Protein AF-0000000078950893 (afdb_homodimer)

Nearest PDB structures (foldseek):
  6ksy-assembly2_C-2  TM=9.993E-01  e=6.657E-57  Zymomonas mobilis subsp. mobilis ZM4 = ATCC 31821
  5zeh-assembly1_B  TM=8.181E-01  e=7.544E-18  Entamoeba histolytica
  5zeh-assembly1_A  TM=8.231E-01  e=1.459E-17  Entamoeba histolytica
  2ef4-assembly1_A  TM=8.031E-01  e=8.694E-14  Thermus thermophilus
  2eiv-assembly6_M  TM=7.913E-01  e=2.586E-11  Thermus thermophilus HB8

Organism: Zymomonas mobilis subsp. mobilis (strain ATCC 31821 / ZM4 / CP4) (NCBI:txid264203)

Secondary structure (DSSP, 8-state):
------EEEEEE---TTTT-THHHHHHHHHHHHSPPPSSEEEE---PPP-SPPPPEETTEETHHHHHHHHHHHHHHHHHH--SEEEEEESSGGGGHHHHHHHHHHHGGGEEEEEESSS-----TTT-S-GGGSHHHHHTT-S-HHHHTT-SSPPPGGGEEEES--S--HHHHHHHHHHT-EEE-HHHHHTT-HHHHHHHHHTT--EEEEEEEGGGB-TTT--SSGGG-TT--TTTTTTPPPP-B-HHHHHHHHHHHHHHSEEEEEEEE----HHHHHHHHHHHHSTTT--/------EEEEEE---TTTT-THHHHHHHHHHHHSPPPSSEEEE---PPP-SPPPPEETTEETHHHHHHHHHHHHHHHHHH--SEEEEEESSGGGGHHHHHHHHHHHGGGEEEEEESSS-----TTT-S-GGGSHHHHHTT-S-HHHHTT-SSPPPGGGEEEES--S--HHHHHHHHHHT-EEE-HHHHHTT-HHHHHHHHHTT--EEEEEEEGGGB-TTT--SSGGG-TT--TTTTTTPPPP-B-HHHHHHHHHHHHHHSEEEEEEEE----HHHHHHHHHHHHSTTT--

Solvent-accessible surface area (backbone atoms only — not comparable to full-atom values): 29390 Å² total; per-residue (Å²): 127,90,76,76,81,39,39,32,36,36,38,31,36,39,20,49,33,59,68,38,61,56,12,31,58,19,8,52,49,47,56,70,49,41,60,77,76,90,46,52,73,49,67,46,81,53,86,73,79,79,82,69,82,70,56,70,46,94,48,21,37,29,38,71,62,51,53,50,39,44,52,50,42,41,52,58,46,61,74,64,63,49,67,24,41,38,34,31,15,1,24,52,39,59,49,45,47,61,50,28,52,47,24,60,72,47,40,84,32,38,24,39,41,37,35,17,24,61,79,24,58,45,32,50,87,80,42,40,44,48,25,37,19,31,54,20,22,44,49,57,41,59,58,65,83,62,18,67,69,32,82,42,49,49,55,46,78,38,35,37,38,31,36,35,52,76,65,55,70,69,54,45,49,49,36,58,76,55,58,42,45,67,29,36,42,69,45,44,70,74,65,30,58,62,57,54,49,48,38,60,76,57,55,29,52,32,28,33,36,38,36,37,50,47,19,30,21,40,86,71,40,44,37,16,78,88,31,43,68,87,65,55,94,62,74,71,78,74,57,60,70,19,73,34,48,69,70,49,53,42,50,50,52,40,57,51,42,71,74,18,45,63,35,32,37,33,46,17,36,32,28,45,56,55,60,52,53,47,32,54,48,42,44,62,32,73,93,52,22,124,128,88,76,75,83,40,39,32,36,38,39,30,34,41,20,49,33,60,68,40,60,55,14,32,60,19,8,51,49,47,55,69,47,42,60,76,76,89,46,52,74,49,67,45,81,52,87,74,79,79,85,69,81,71,55,69,46,94,46,20,38,28,38,68,62,50,53,51,40,44,52,51,42,43,52,58,45,62,73,64,64,49,68,25,40,40,34,31,15,1,24,52,40,61,49,44,47,60,50,27,52,48,25,59,73,47,40,82,32,40,22,39,42,37,35,18,25,61,78,24,58,43,33,50,88,80,40,40,43,49,24,38,20,31,54,21,23,44,49,56,40,60,57,63,83,63,18,67,68,32,82,41,48,50,56,45,76,39,35,37,36,31,36,35,52,76,63,54,72,70,55,46,49,50,37,58,75,55,58,42,46,66,30,36,42,68,45,44,70,72,66,31,55,61,58,54,50,47,39,59,76,58,56,28,52,31,27,32,36,38,36,37,50,46,19,31,21,40,85,72,40,46,37,16,77,88,32,43,67,88,64,55,96,60,75,71,78,74,56,60,71,17,74,35,48,70,69,48,53,42,50,52,53,41,56,51,40,72,75,19,46,64,35,32,35,32,45,16,38,33,28,44,56,55,61,52,52,48,31,54,48,43,44,62,31,74,92,52,22,123

pLDDT: mean 96.69, std 6.87, range [34.84, 98.94]

Foldseek 3Di:
DPPPFAEEEEQAQDDQLVQHQLLNVLLVVLVVPDPDDPHHYDYQDADHDDPDFFDFDPLAGNVVSLLVSLVSLLVVCVVRVGQFYEYSYRAQLSVQNVVLSNCVVCPLLEAEEEEDQAPLCDESVVHHRNSSNRLVLLQLHYDCSSVVSRPRRHQLLRYEYELYDDYDPVRVVVCVVSVRHYHHQVNLVVPVVSLVCSCVVSVRAEYAYEHEPQLAACVAPVQADVNAPPDDPCNPPPRDGHDHHPVSVVSSVVVNCVVHPYRHYYYYGGRRNVVVVVVVVQLPDPPRHD/DPPPFAEEEEQAQDDFLVQHQLLNVLLVVLVVPDPDDPHHYDYQDADHDDPDFFDFDPLAGNVVSLLVSLVSLLVVCVVRVGQFYEYSYRAQLSVQNVVLSNCVVCPLLEAEEEEDQAPLCDESV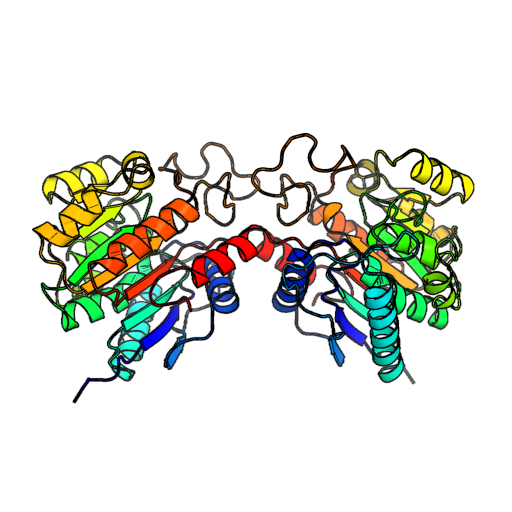VHRRNSSNRLVLLQLHYDCSSNVSRPRRYQLLRYEYELYDDYDPVRVVVCVVSVRHYHHQVRLVVPVVSLVCSCVVSVRAEYAYEHEPQLAACVAPVQADVNAPPDDPCNPPPRDGHDHHPVSVVSSVVVNCVVHPYRHYYYYGGRRNVVVVVVVVQLPDPPRHD

Structure (mmCIF, N/CA/C/O backbone):
data_AF-0000000078950893-model_v1
#
loop_
_entity.id
_entity.type
_entity.pdbx_description
1 polymer Arginase/agmatinase/formiminoglutamase
#
loop_
_atom_site.group_PDB
_atom_site.id
_atom_site.type_symbol
_atom_site.label_atom_id
_atom_site.label_alt_id
_atom_site.label_comp_id
_atom_site.label_asym_id
_atom_site.label_entity_id
_atom_site.label_seq_id
_atom_site.pdbx_PDB_ins_code
_atom_site.Cartn_x
_atom_site.Cartn_y
_atom_site.Cartn_z
_atom_site.occupancy
_atom_site.B_iso_or_equiv
_atom_site.auth_seq_id
_atom_site.auth_comp_id
_atom_site.auth_asym_id
_atom_site.auth_atom_id
_atom_site.pdbx_PDB_model_num
ATOM 1 N N . MET A 1 1 ? -11.039 -41.375 10.648 1 35.12 1 MET A N 1
ATOM 2 C CA . MET A 1 1 ? -10.562 -40.25 11.43 1 35.12 1 MET A CA 1
ATOM 3 C C . MET A 1 1 ? -10.438 -39 10.555 1 35.12 1 MET A C 1
ATOM 5 O O . MET A 1 1 ? -9.734 -39.031 9.539 1 35.12 1 MET A O 1
ATOM 9 N N . SER A 1 2 ? -11.312 -38.062 10.422 1 41 2 SER A N 1
ATOM 10 C CA . SER A 1 2 ? -11.492 -36.969 9.492 1 41 2 SER A CA 1
ATOM 11 C C . SER A 1 2 ? -10.258 -36.062 9.445 1 41 2 SER A C 1
ATOM 13 O O . SER A 1 2 ? -9.875 -35.469 10.453 1 41 2 SER A O 1
ATOM 15 N N . SER A 1 3 ? -9.117 -36.438 8.828 1 51.88 3 SER A N 1
ATOM 16 C CA . SER A 1 3 ? -7.766 -35.906 8.945 1 51.88 3 SER A CA 1
ATOM 17 C C . SER A 1 3 ? -7.758 -34.375 8.836 1 51.88 3 SER A C 1
ATOM 19 O O . SER A 1 3 ? -8.281 -33.812 7.875 1 51.88 3 SER A O 1
ATOM 21 N N . ILE A 1 4 ? -7.602 -33.656 9.898 1 68.5 4 ILE A N 1
ATOM 22 C CA . ILE A 1 4 ? -7.602 -32.219 10.117 1 68.5 4 ILE A CA 1
ATOM 23 C C . ILE A 1 4 ? -6.617 -31.531 9.156 1 68.5 4 ILE A C 1
ATOM 25 O O . ILE A 1 4 ? -5.453 -31.938 9.07 1 68.5 4 ILE A O 1
ATOM 29 N N . ASN A 1 5 ? -7.105 -30.828 8.055 1 85.44 5 ASN A N 1
ATOM 30 C CA . ASN A 1 5 ? -6.254 -30.047 7.164 1 85.44 5 ASN A CA 1
ATOM 31 C C . ASN A 1 5 ? -5.172 -29.297 7.941 1 85.44 5 ASN A C 1
ATOM 33 O O . ASN A 1 5 ? -5.457 -28.672 8.961 1 85.44 5 ASN A O 1
ATOM 37 N N . LYS A 1 6 ? -3.908 -29.516 7.625 1 95 6 LYS A N 1
ATOM 38 C CA . LYS A 1 6 ? -2.752 -28.828 8.188 1 95 6 LYS A CA 1
ATOM 39 C C . LYS A 1 6 ? -2.252 -27.734 7.25 1 95 6 LYS A C 1
ATOM 41 O O . LYS A 1 6 ? -1.293 -27.938 6.504 1 95 6 LYS A O 1
ATOM 46 N N . PRO A 1 7 ? -2.885 -26.547 7.363 1 97.69 7 PRO A N 1
ATOM 47 C CA . PRO A 1 7 ? -2.469 -25.438 6.488 1 97.69 7 PRO A CA 1
ATOM 48 C C . PRO A 1 7 ? -1.15 -24.812 6.926 1 97.69 7 PRO A C 1
ATOM 50 O O . PRO A 1 7 ? -0.87 -24.719 8.125 1 97.69 7 PRO A O 1
ATOM 53 N N . LEU A 1 8 ? -0.301 -24.453 6 1 98.69 8 LEU A N 1
ATOM 54 C CA . LEU A 1 8 ? 0.912 -23.688 6.238 1 98.69 8 LEU A CA 1
ATOM 55 C C . LEU A 1 8 ? 0.899 -22.391 5.426 1 98.69 8 LEU A C 1
ATOM 57 O O . LEU A 1 8 ? 0.646 -22.406 4.223 1 98.69 8 LEU A O 1
ATOM 61 N N . ARG A 1 9 ? 1.018 -21.328 6.07 1 98.81 9 ARG A N 1
ATOM 62 C CA . ARG A 1 9 ? 1.273 -20.062 5.398 1 98.81 9 ARG A CA 1
ATOM 63 C C . ARG A 1 9 ? 2.771 -19.797 5.297 1 98.81 9 ARG A C 1
ATOM 65 O O . ARG A 1 9 ? 3.475 -19.781 6.309 1 98.81 9 ARG A O 1
ATOM 72 N N . LEU A 1 10 ? 3.207 -19.594 4.129 1 98.88 10 LEU A N 1
ATOM 73 C CA . LEU A 1 10 ? 4.617 -19.344 3.848 1 98.88 10 LEU A CA 1
ATOM 74 C C . LEU A 1 10 ? 4.82 -17.906 3.348 1 98.88 10 LEU A C 1
ATOM 76 O O . LEU A 1 10 ? 4.371 -17.562 2.254 1 98.88 10 LEU A O 1
ATOM 80 N N . ILE A 1 11 ? 5.395 -17.062 4.176 1 98.88 11 ILE A N 1
ATOM 81 C CA . ILE A 1 11 ? 5.82 -15.734 3.744 1 98.88 11 ILE A CA 1
ATOM 82 C C . ILE A 1 11 ? 7.168 -15.828 3.037 1 98.88 11 ILE A C 1
ATOM 84 O O . ILE A 1 11 ? 8.164 -16.25 3.633 1 98.88 11 ILE A O 1
ATOM 88 N N . PHE A 1 12 ? 7.215 -15.469 1.765 1 98.94 12 PHE A N 1
ATOM 89 C CA . PHE A 1 12 ? 8.383 -15.727 0.925 1 98.94 12 PHE A CA 1
ATOM 90 C C . PHE A 1 12 ? 8.773 -14.477 0.15 1 98.94 12 PHE A C 1
ATOM 92 O O . PHE A 1 12 ? 8.539 -14.383 -1.056 1 98.94 12 PHE A O 1
ATOM 99 N N . PRO A 1 13 ? 9.492 -13.5 0.828 1 98.88 13 PRO A N 1
ATOM 100 C CA . PRO A 1 13 ? 9.75 -12.188 0.224 1 98.88 13 PRO A CA 1
ATOM 101 C C . PRO A 1 13 ? 10.891 -12.227 -0.792 1 98.88 13 PRO A C 1
ATOM 103 O O . PRO A 1 13 ? 11.75 -11.344 -0.784 1 98.88 13 PRO A O 1
ATOM 106 N N . GLN A 1 14 ? 10.859 -13.25 -1.626 1 98.94 14 GLN A N 1
ATOM 107 C CA . GLN A 1 14 ? 11.859 -13.422 -2.678 1 98.94 14 GLN A CA 1
ATOM 108 C C . GLN A 1 14 ? 11.734 -12.32 -3.73 1 98.94 14 GLN A C 1
ATOM 110 O O . GLN A 1 14 ? 10.641 -12.055 -4.234 1 98.94 14 GLN A O 1
ATOM 115 N N . TRP A 1 15 ? 12.859 -11.602 -3.977 1 98.81 15 TRP A N 1
ATOM 116 C CA . TRP A 1 15 ? 12.859 -10.539 -4.98 1 98.81 15 TRP A CA 1
ATOM 117 C C . TRP A 1 15 ? 13.891 -10.82 -6.066 1 98.81 15 TRP A C 1
ATOM 119 O O . TRP A 1 15 ? 13.82 -10.258 -7.16 1 98.81 15 TRP A O 1
ATOM 129 N N . GLN A 1 16 ? 14.703 -11.781 -5.863 1 98.81 16 GLN A N 1
ATOM 130 C CA . GLN A 1 16 ? 15.867 -12.016 -6.715 1 98.81 16 GLN A CA 1
ATOM 131 C C . GLN A 1 16 ? 15.461 -12.695 -8.023 1 98.81 16 GLN A C 1
ATOM 133 O O . GLN A 1 16 ? 16.094 -12.477 -9.062 1 98.81 16 GLN A O 1
ATOM 138 N N . GLY A 1 17 ? 14.438 -13.547 -7.988 1 98.56 17 GLY A N 1
ATOM 139 C CA . GLY A 1 17 ? 14 -14.227 -9.195 1 98.56 17 GLY A CA 1
ATOM 140 C C . GLY A 1 17 ? 13.633 -13.273 -10.32 1 98.56 17 GLY A C 1
ATOM 141 O O . GLY A 1 17 ? 13.828 -13.586 -11.492 1 98.56 17 GLY A O 1
ATOM 142 N N . GLY A 1 18 ? 13 -12.156 -9.93 1 98 18 GLY A N 1
ATOM 143 C CA . GLY A 1 18 ? 12.641 -11.117 -10.891 1 98 18 GLY A CA 1
ATOM 144 C C . GLY A 1 18 ? 13.641 -9.977 -10.922 1 98 18 GLY A C 1
ATOM 145 O O . GLY A 1 18 ? 13.5 -9.055 -11.727 1 98 18 GLY A O 1
ATOM 146 N N . ASP A 1 19 ? 14.641 -10.055 -10.055 1 98.12 19 ASP A N 1
ATOM 147 C CA . ASP A 1 19 ? 15.633 -9 -9.883 1 98.12 19 ASP A CA 1
ATOM 148 C C . ASP A 1 19 ? 14.961 -7.637 -9.727 1 98.12 19 ASP A C 1
ATOM 150 O O . ASP A 1 19 ? 15.273 -6.699 -10.461 1 98.12 19 ASP A O 1
ATOM 154 N N . ASN A 1 20 ? 14.062 -7.543 -8.867 1 97.62 20 ASN A N 1
ATOM 155 C CA . ASN A 1 20 ? 13.273 -6.352 -8.586 1 97.62 20 ASN A CA 1
ATOM 156 C C . ASN A 1 20 ? 13.039 -6.168 -7.09 1 97.62 20 ASN A C 1
ATOM 158 O O . ASN A 1 20 ? 12.086 -6.723 -6.535 1 97.62 20 ASN A O 1
ATOM 162 N N . PRO A 1 21 ? 13.812 -5.363 -6.453 1 98 21 PRO A N 1
ATOM 163 C CA . PRO A 1 21 ? 13.867 -5.23 -4.992 1 98 21 PRO A CA 1
ATOM 164 C C . PRO A 1 21 ? 12.5 -4.926 -4.383 1 98 21 PRO A C 1
ATOM 166 O O . PRO A 1 21 ? 12.164 -5.445 -3.312 1 98 21 PRO A O 1
ATOM 169 N N . PRO A 1 22 ? 11.586 -4.172 -5.039 1 98 22 PRO A N 1
ATOM 170 C CA . PRO A 1 22 ? 10.297 -3.83 -4.441 1 98 22 PRO A CA 1
ATOM 171 C C . PRO A 1 22 ? 9.438 -5.059 -4.145 1 98 22 PRO A C 1
ATOM 173 O O . PRO A 1 22 ? 8.492 -4.984 -3.354 1 98 22 PRO A O 1
ATOM 176 N N . TYR A 1 23 ? 9.773 -6.211 -4.703 1 98.75 23 TYR A N 1
ATOM 177 C CA . TYR A 1 23 ? 9.055 -7.441 -4.383 1 98.75 23 TYR A CA 1
ATOM 178 C C . TYR A 1 23 ? 9.164 -7.766 -2.898 1 98.75 23 TYR A C 1
ATOM 180 O O . TYR A 1 23 ? 8.234 -8.328 -2.314 1 98.75 23 TYR A O 1
ATOM 188 N N . TYR A 1 24 ? 10.289 -7.395 -2.295 1 98.69 24 TYR A N 1
ATOM 189 C CA . TYR A 1 24 ? 10.516 -7.684 -0.884 1 98.69 24 TYR A CA 1
ATOM 190 C C . TYR A 1 24 ? 9.469 -7.02 -0.008 1 98.69 24 TYR A C 1
ATOM 192 O O . TYR A 1 24 ? 8.75 -7.691 0.735 1 98.69 24 TYR A O 1
ATOM 200 N N . LEU A 1 25 ? 9.32 -5.691 -0.185 1 98.62 25 LEU A N 1
ATOM 201 C CA . LEU A 1 25 ? 8.297 -4.961 0.556 1 98.62 25 LEU A CA 1
ATOM 202 C C . LEU A 1 25 ? 6.902 -5.43 0.161 1 98.62 25 LEU A C 1
ATOM 204 O O . LEU A 1 25 ? 5.996 -5.473 0.998 1 98.62 25 LEU A O 1
ATOM 208 N N . GLY A 1 26 ? 6.742 -5.723 -1.124 1 98.75 26 GLY A N 1
ATOM 209 C CA . GLY A 1 26 ? 5.457 -6.188 -1.614 1 98.75 26 GLY A CA 1
ATOM 210 C C . GLY A 1 26 ? 4.965 -7.438 -0.907 1 98.75 26 GLY A C 1
ATOM 211 O O . GLY A 1 26 ? 3.787 -7.535 -0.555 1 98.75 26 GLY A O 1
ATOM 212 N N . SER A 1 27 ? 5.871 -8.352 -0.715 1 98.75 27 SER A N 1
ATOM 213 C CA . SER A 1 27 ? 5.52 -9.586 -0.016 1 98.75 27 SER A CA 1
ATOM 214 C C . SER A 1 27 ? 5.176 -9.312 1.445 1 98.75 27 SER A C 1
ATOM 216 O O . SER A 1 27 ? 4.223 -9.883 1.979 1 98.75 27 SER A O 1
ATOM 218 N N . GLN A 1 28 ? 5.914 -8.453 2.088 1 98.56 28 GLN A N 1
ATOM 219 C CA . GLN A 1 28 ? 5.645 -8.102 3.479 1 98.56 28 GLN A CA 1
ATOM 220 C C . GLN A 1 28 ? 4.289 -7.41 3.619 1 98.56 28 GLN A C 1
ATOM 222 O O . GLN A 1 28 ? 3.547 -7.68 4.566 1 98.56 28 GLN A O 1
ATOM 227 N N . LEU A 1 29 ? 4.051 -6.551 2.695 1 98.75 29 LEU A N 1
ATOM 228 C CA . LEU A 1 29 ? 2.768 -5.855 2.713 1 98.75 29 LEU A CA 1
ATOM 229 C C . LEU A 1 29 ? 1.621 -6.828 2.467 1 98.75 29 LEU A C 1
ATOM 231 O O . LEU A 1 29 ? 0.561 -6.715 3.086 1 98.75 29 LEU A O 1
ATOM 235 N N . LEU A 1 30 ? 1.85 -7.762 1.563 1 98.56 30 LEU A N 1
ATOM 236 C CA . LEU A 1 30 ? 0.871 -8.82 1.336 1 98.56 30 LEU A CA 1
ATOM 237 C C . LEU A 1 30 ? 0.548 -9.547 2.635 1 98.56 30 LEU A C 1
ATOM 239 O O . LEU A 1 30 ? -0.622 -9.789 2.945 1 98.56 30 LEU A O 1
ATOM 243 N N . ALA A 1 31 ? 1.542 -9.898 3.357 1 98.56 31 ALA A N 1
ATOM 244 C CA . ALA A 1 31 ? 1.365 -10.594 4.629 1 98.56 31 ALA A CA 1
ATOM 245 C C . ALA A 1 31 ? 0.615 -9.727 5.633 1 98.56 31 ALA A C 1
ATOM 247 O O . ALA A 1 31 ? -0.256 -10.211 6.355 1 98.56 31 ALA A O 1
ATOM 248 N N . TRP A 1 32 ? 0.963 -8.438 5.625 1 98.38 32 TRP A N 1
ATOM 249 C CA . TRP A 1 32 ? 0.352 -7.504 6.562 1 98.38 32 TRP A CA 1
ATOM 250 C C . TRP A 1 32 ? -1.13 -7.312 6.254 1 98.38 32 TRP A C 1
ATOM 252 O O . TRP A 1 32 ? -1.943 -7.145 7.164 1 98.38 32 TRP A O 1
ATOM 262 N N . LEU A 1 33 ? -1.507 -7.367 4.996 1 98.5 33 LEU A N 1
ATOM 263 C CA . LEU A 1 33 ? -2.873 -7.125 4.551 1 98.5 33 LEU A CA 1
ATOM 264 C C . LEU A 1 33 ? -3.723 -8.383 4.684 1 98.5 33 LEU A C 1
ATOM 266 O O . LEU A 1 33 ? -4.953 -8.32 4.629 1 98.5 33 LEU A O 1
ATOM 270 N N . SER A 1 34 ? -3.105 -9.555 4.805 1 98.31 34 SER A N 1
ATOM 271 C CA . SER A 1 34 ? -3.801 -10.836 4.73 1 98.31 34 SER A CA 1
ATOM 272 C C . SER A 1 34 ? -4.602 -11.102 6 1 98.31 34 SER A C 1
ATOM 274 O O . SER A 1 34 ? -4.211 -10.68 7.09 1 98.31 34 SER A O 1
ATOM 276 N N . PRO A 1 35 ? -5.738 -11.836 5.871 1 97.75 35 PRO A N 1
ATOM 277 C CA . PRO A 1 35 ? -6.438 -12.32 7.062 1 97.75 35 PRO A CA 1
ATOM 278 C C . PRO A 1 35 ? -5.551 -13.188 7.957 1 97.75 35 PRO A C 1
ATOM 280 O O . PRO A 1 35 ? -4.465 -13.602 7.539 1 97.75 35 PRO A O 1
ATOM 283 N N . ASP A 1 36 ? -6.02 -13.445 9.141 1 97.12 36 ASP A N 1
ATOM 284 C CA . ASP A 1 36 ? -5.285 -14.281 10.078 1 97.12 36 ASP A CA 1
ATOM 285 C C . ASP A 1 36 ? -5 -15.656 9.469 1 97.12 36 ASP A C 1
ATOM 287 O O . ASP A 1 36 ? -5.844 -16.219 8.773 1 97.12 36 ASP A O 1
ATOM 291 N N . PRO A 1 37 ? -3.834 -16.141 9.711 1 96.81 37 PRO A N 1
ATOM 292 C CA . PRO A 1 37 ? -3.508 -17.453 9.172 1 96.81 37 PRO A CA 1
ATOM 293 C C . PRO A 1 37 ? -4.367 -18.562 9.773 1 96.81 37 PRO A C 1
ATOM 295 O O . PRO A 1 37 ? -4.777 -18.469 10.938 1 96.81 37 PRO A O 1
ATOM 298 N N . LYS A 1 38 ? -4.578 -19.594 9.07 1 95.38 38 LYS A N 1
ATOM 299 C CA . LYS A 1 38 ? -5.414 -20.719 9.492 1 95.38 38 LYS A CA 1
ATOM 300 C C . LYS A 1 38 ? -4.57 -21.844 10.078 1 95.38 38 LYS A C 1
ATOM 302 O O . LYS A 1 38 ? -5.109 -22.859 10.531 1 95.38 38 LYS A O 1
ATOM 307 N N . GLY A 1 39 ? -3.32 -21.719 10.094 1 96.81 39 GLY A N 1
ATOM 308 C CA . GLY A 1 39 ? -2.371 -22.703 10.586 1 96.81 39 GLY A CA 1
ATOM 309 C C . GLY A 1 39 ? -0.994 -22.125 10.852 1 96.81 39 GLY A C 1
ATOM 310 O O . GLY A 1 39 ? -0.869 -20.953 11.242 1 96.81 39 GLY A O 1
ATOM 311 N N . ALA A 1 40 ? -0.003 -22.953 10.719 1 98.25 40 ALA A N 1
ATOM 312 C CA . ALA A 1 40 ? 1.375 -22.531 10.969 1 98.25 40 ALA A CA 1
ATOM 313 C C . ALA A 1 40 ? 1.817 -21.469 9.984 1 98.25 40 ALA A C 1
ATOM 315 O O . ALA A 1 40 ? 1.321 -21.406 8.859 1 98.25 40 ALA A O 1
ATOM 316 N N . VAL A 1 41 ? 2.66 -20.641 10.445 1 98.75 41 VAL A N 1
ATOM 317 C CA . VAL A 1 41 ? 3.238 -19.594 9.609 1 98.75 41 VAL A CA 1
ATOM 318 C C . VAL A 1 41 ? 4.762 -19.688 9.641 1 98.75 41 VAL A C 1
ATOM 320 O O . VAL A 1 41 ? 5.359 -19.875 10.703 1 98.75 41 VAL A O 1
ATOM 323 N N . GLU A 1 42 ? 5.363 -19.719 8.516 1 98.81 42 GLU A N 1
ATOM 324 C CA . GLU A 1 42 ? 6.816 -19.656 8.375 1 98.81 42 GLU A CA 1
ATOM 325 C C . GLU A 1 42 ? 7.23 -18.547 7.43 1 98.81 42 GLU A C 1
ATOM 327 O O . GLU A 1 42 ? 6.504 -18.219 6.492 1 98.81 42 GLU A O 1
ATOM 332 N N . GLU A 1 43 ? 8.32 -17.953 7.629 1 98.81 43 GLU A N 1
ATOM 333 C CA . GLU A 1 43 ? 8.93 -17 6.711 1 98.81 43 GLU A CA 1
ATOM 334 C C . GLU A 1 43 ? 10.258 -17.516 6.164 1 98.81 43 GLU A C 1
ATOM 336 O O . GLU A 1 43 ? 11.156 -17.859 6.934 1 98.81 43 GLU A O 1
ATOM 341 N N . VAL A 1 44 ? 10.359 -17.641 4.863 1 98.88 44 VAL A N 1
ATOM 342 C CA . VAL A 1 44 ? 11.609 -18.062 4.234 1 98.88 44 VAL A CA 1
ATOM 343 C C . VAL A 1 44 ? 12.656 -16.969 4.391 1 98.88 44 VAL A C 1
ATOM 345 O O . VAL A 1 44 ? 12.398 -15.797 4.098 1 98.88 44 VAL A O 1
ATOM 348 N N . PRO A 1 45 ? 13.82 -17.328 4.91 1 98.5 45 PRO A N 1
ATOM 349 C CA . PRO A 1 45 ? 14.875 -16.312 4.996 1 98.5 45 PRO A CA 1
ATOM 350 C C . PRO A 1 45 ? 15.32 -15.812 3.627 1 98.5 45 PRO A C 1
ATOM 352 O O . PRO A 1 45 ? 15.805 -16.594 2.805 1 98.5 45 PRO A O 1
ATOM 355 N N . VAL A 1 46 ? 15.102 -14.625 3.301 1 98.75 46 VAL A N 1
ATOM 356 C CA . VAL A 1 46 ? 15.492 -13.977 2.055 1 98.75 46 VAL A CA 1
ATOM 357 C C . VAL A 1 46 ? 16.344 -12.742 2.361 1 98.75 46 VAL A C 1
ATOM 359 O O . VAL A 1 46 ? 15.93 -11.875 3.133 1 98.75 46 VAL A O 1
ATOM 362 N N . PRO A 1 47 ? 17.578 -12.648 1.838 1 97.75 47 PRO A N 1
ATOM 363 C CA . PRO A 1 47 ? 18.344 -11.422 2.037 1 97.75 47 PRO A CA 1
ATOM 364 C C . PRO A 1 47 ? 17.625 -10.172 1.542 1 97.75 47 PRO A C 1
ATOM 366 O O . PRO A 1 47 ? 17.062 -10.18 0.442 1 97.75 47 PRO A O 1
ATOM 369 N N . LYS A 1 48 ? 17.641 -9.133 2.344 1 97.31 48 LYS A N 1
ATOM 370 C CA . LYS A 1 48 ? 17.031 -7.859 1.96 1 97.31 48 LYS A CA 1
ATOM 371 C C . LYS A 1 48 ? 17.781 -7.215 0.798 1 97.31 48 LYS A C 1
ATOM 373 O O . LYS A 1 48 ? 18.984 -7.449 0.622 1 97.31 48 LYS A O 1
ATOM 378 N N . PRO A 1 49 ? 17.094 -6.406 0.008 1 97.19 49 PRO A N 1
ATOM 379 C CA . PRO A 1 49 ? 17.812 -5.648 -1.022 1 97.19 49 PRO A CA 1
ATOM 380 C C . PRO A 1 49 ? 18.844 -4.695 -0.44 1 97.19 49 PRO A C 1
ATOM 382 O O . PRO A 1 49 ? 18.594 -4.035 0.571 1 97.19 49 PRO A O 1
ATOM 385 N N . THR A 1 50 ? 20.016 -4.617 -0.979 1 95.31 50 THR A N 1
ATOM 386 C CA . THR A 1 50 ? 21.094 -3.764 -0.496 1 95.31 50 THR A CA 1
ATOM 387 C C . THR A 1 50 ? 21.453 -2.707 -1.536 1 95.31 50 THR A C 1
ATOM 389 O O . THR A 1 50 ? 22.25 -1.812 -1.268 1 95.31 50 THR A O 1
ATOM 392 N N . GLY A 1 51 ? 20.922 -2.752 -2.652 1 93.56 51 GLY A N 1
ATOM 393 C CA . GLY A 1 51 ? 21.297 -1.86 -3.738 1 93.56 51 GLY A CA 1
ATOM 394 C C . GLY A 1 51 ? 22.391 -2.428 -4.621 1 93.56 51 GLY A C 1
ATOM 395 O O . GLY A 1 51 ? 22.625 -1.941 -5.73 1 93.56 51 GLY A O 1
ATOM 396 N N . GLU A 1 52 ? 23.016 -3.457 -4.227 1 95.94 52 GLU A N 1
ATOM 397 C CA . GLU A 1 52 ? 24.047 -4.105 -5.02 1 95.94 52 GLU A CA 1
ATOM 398 C C . GLU A 1 52 ? 23.453 -5.027 -6.078 1 95.94 52 GLU A C 1
ATOM 400 O O . GLU A 1 52 ? 22.469 -5.727 -5.812 1 95.94 52 GLU A O 1
ATOM 405 N N . PRO A 1 53 ? 24.062 -5 -7.23 1 97.06 53 PRO A N 1
ATOM 406 C CA . PRO A 1 53 ? 23.531 -5.863 -8.289 1 97.06 53 PRO A CA 1
ATOM 407 C C . PRO A 1 53 ? 23.75 -7.348 -7.996 1 97.06 53 PRO A C 1
ATOM 409 O O . PRO A 1 53 ? 24.75 -7.723 -7.379 1 97.06 53 PRO A O 1
ATOM 412 N N . LEU A 1 54 ? 22.828 -8.156 -8.469 1 98 54 LEU A N 1
ATOM 413 C CA . LEU A 1 54 ? 22.953 -9.602 -8.375 1 98 54 LEU A CA 1
ATOM 414 C C . LEU A 1 54 ? 23.891 -10.141 -9.461 1 98 54 LEU A C 1
ATOM 416 O O . LEU A 1 54 ? 23.953 -9.578 -10.555 1 98 54 LEU A O 1
ATOM 420 N N . GLN A 1 55 ? 24.516 -11.195 -9.156 1 97.56 55 GLN A N 1
ATOM 421 C CA . GLN A 1 55 ? 25.391 -11.836 -10.125 1 97.56 55 GLN A CA 1
ATOM 422 C C . GLN A 1 55 ? 24.609 -12.781 -11.031 1 97.56 55 GLN A C 1
ATOM 424 O O . GLN A 1 55 ? 23.719 -13.484 -10.578 1 97.56 55 GLN A O 1
ATOM 429 N N . GLU A 1 56 ? 24.938 -12.742 -12.281 1 98 56 GLU A N 1
ATOM 430 C CA . GLU A 1 56 ? 24.406 -13.734 -13.211 1 98 56 GLU A CA 1
ATOM 431 C C . GLU A 1 56 ? 25.281 -14.977 -13.266 1 98 56 GLU A C 1
ATOM 433 O O . GLU A 1 56 ? 26.5 -14.875 -13.438 1 98 56 GLU A O 1
ATOM 438 N N . GLU A 1 57 ? 24.734 -16.109 -12.992 1 97.94 57 GLU A N 1
ATOM 439 C CA . GLU A 1 57 ? 25.406 -17.391 -13.047 1 97.94 57 GLU A CA 1
ATOM 440 C C . GLU A 1 57 ? 24.672 -18.375 -13.953 1 97.94 57 GLU A C 1
ATOM 442 O O . GLU A 1 57 ? 23.5 -18.688 -13.711 1 97.94 57 GLU A O 1
ATOM 447 N N . ASN A 1 58 ? 25.359 -18.922 -14.992 1 97.06 58 ASN A N 1
ATOM 448 C CA . ASN A 1 58 ? 24.781 -19.875 -15.914 1 97.06 58 ASN A CA 1
ATOM 449 C C . ASN A 1 58 ? 23.484 -19.375 -16.516 1 97.06 58 ASN A C 1
ATOM 451 O O . ASN A 1 58 ? 22.484 -20.094 -16.578 1 97.06 58 ASN A O 1
ATOM 455 N N . GLY A 1 59 ? 23.484 -18.094 -16.797 1 98 59 GLY A N 1
ATOM 456 C CA . GLY A 1 59 ? 22.375 -17.5 -17.516 1 98 59 GLY A CA 1
ATOM 457 C C . GLY A 1 59 ? 21.234 -17.078 -16.609 1 98 59 GLY A C 1
ATOM 458 O O . GLY A 1 59 ? 20.203 -16.609 -17.094 1 98 59 GLY A O 1
ATOM 459 N N . ILE A 1 60 ? 21.359 -17.203 -15.312 1 98.69 60 ILE A N 1
ATOM 460 C CA . ILE A 1 60 ? 20.297 -16.844 -14.375 1 98.69 60 ILE A CA 1
ATOM 461 C C . ILE A 1 60 ? 20.828 -15.82 -13.375 1 98.69 60 ILE A C 1
ATOM 463 O O . ILE A 1 60 ? 21.844 -16.062 -12.703 1 98.69 60 ILE A O 1
ATOM 467 N N . VAL A 1 61 ? 20.156 -14.703 -13.242 1 98.62 61 VAL A N 1
ATOM 468 C CA . VAL A 1 61 ? 20.484 -13.656 -12.273 1 98.62 61 VAL A CA 1
ATOM 469 C C . VAL A 1 61 ? 20.141 -14.133 -10.867 1 98.62 61 VAL A C 1
ATOM 471 O O . VAL A 1 61 ? 19.031 -14.586 -10.617 1 98.62 61 VAL A O 1
ATOM 474 N N . GLY A 1 62 ? 21.141 -14.086 -9.922 1 98.12 62 GLY A N 1
ATOM 475 C CA . GLY A 1 62 ? 20.922 -14.469 -8.539 1 98.12 62 GLY A CA 1
ATOM 476 C C . GLY A 1 62 ? 20.781 -15.961 -8.344 1 98.12 62 GLY A C 1
ATOM 477 O O . GLY A 1 62 ? 20.125 -16.422 -7.406 1 98.12 62 GLY A O 1
ATOM 478 N N . ARG A 1 63 ? 21.344 -16.766 -9.203 1 98.19 63 ARG A N 1
ATOM 479 C CA . ARG A 1 63 ? 21.125 -18.203 -9.273 1 98.19 63 ARG A CA 1
ATOM 480 C C . ARG A 1 63 ? 21.406 -18.859 -7.93 1 98.19 63 ARG A C 1
ATOM 482 O O . ARG A 1 63 ? 20.562 -19.578 -7.391 1 98.19 63 ARG A O 1
ATOM 489 N N . SER A 1 64 ? 22.562 -18.656 -7.391 1 98.12 64 SER A N 1
ATOM 490 C CA . SER A 1 64 ? 22.953 -19.328 -6.16 1 98.12 64 SER A CA 1
ATOM 491 C C . SER A 1 64 ? 22.047 -18.938 -4.996 1 98.12 64 SER A C 1
ATOM 493 O O . SER A 1 64 ? 21.688 -19.781 -4.168 1 98.12 64 SER A O 1
ATOM 495 N N . ILE A 1 65 ? 21.688 -17.656 -4.902 1 98.44 65 ILE A N 1
ATOM 496 C CA . ILE A 1 65 ? 20.812 -17.156 -3.855 1 98.44 65 ILE A CA 1
ATOM 497 C C . ILE A 1 65 ? 19.438 -17.797 -3.986 1 98.44 65 ILE A C 1
ATOM 499 O O . ILE A 1 65 ? 18.828 -18.203 -2.988 1 98.44 65 ILE A O 1
ATOM 503 N N . LEU A 1 66 ? 18.953 -17.922 -5.219 1 98.75 66 LEU A N 1
ATOM 504 C CA . LEU A 1 66 ? 17.656 -18.516 -5.492 1 98.75 66 LEU A CA 1
ATOM 505 C C . LEU A 1 66 ? 17.641 -20 -5.117 1 98.75 66 LEU A C 1
ATOM 507 O O . LEU A 1 66 ? 16.656 -20.484 -4.559 1 98.75 66 LEU A O 1
ATOM 511 N N . ILE A 1 67 ? 18.719 -20.703 -5.445 1 98.44 67 ILE A N 1
ATOM 512 C CA . ILE A 1 67 ? 18.812 -22.125 -5.113 1 98.44 67 ILE A CA 1
ATOM 513 C C . ILE A 1 67 ? 18.797 -22.312 -3.596 1 98.44 67 ILE A C 1
ATOM 515 O O . ILE A 1 67 ? 18.125 -23.203 -3.074 1 98.44 67 ILE A O 1
ATOM 519 N N . ASP A 1 68 ? 19.469 -21.438 -2.871 1 98.5 68 ASP A N 1
ATOM 520 C CA . ASP A 1 68 ? 19.484 -21.469 -1.412 1 98.5 68 ASP A CA 1
ATOM 521 C C . ASP A 1 68 ? 18.078 -21.234 -0.851 1 98.5 68 ASP A C 1
ATOM 523 O O . ASP A 1 68 ? 17.641 -21.938 0.063 1 98.5 68 ASP A O 1
ATOM 527 N N . GLN A 1 69 ? 17.391 -20.297 -1.388 1 98.69 69 GLN A N 1
ATOM 528 C CA . GLN A 1 69 ? 16.047 -19.984 -0.93 1 98.69 69 GLN A CA 1
ATOM 529 C C . GLN A 1 69 ? 15.094 -21.141 -1.198 1 98.69 69 GLN A C 1
ATOM 531 O O . GLN A 1 69 ? 14.211 -21.422 -0.383 1 98.69 69 GLN A O 1
ATOM 536 N N . LEU A 1 70 ? 15.273 -21.734 -2.363 1 98.44 70 LEU A N 1
ATOM 537 C CA . LEU A 1 70 ? 14.469 -22.906 -2.713 1 98.44 70 LEU A CA 1
ATOM 538 C C . LEU A 1 70 ? 14.656 -24.016 -1.695 1 98.44 70 LEU A C 1
ATOM 540 O O . LEU A 1 70 ? 13.688 -24.641 -1.257 1 98.44 70 LEU A O 1
ATOM 544 N N . SER A 1 71 ? 15.891 -24.266 -1.349 1 98.31 71 SER A N 1
ATOM 545 C CA . SER A 1 71 ? 16.219 -25.297 -0.365 1 98.31 71 SER A CA 1
ATOM 546 C C . SER A 1 71 ? 15.641 -24.969 1.002 1 98.31 71 SER A C 1
ATOM 548 O O . SER A 1 71 ? 15.078 -25.828 1.67 1 98.31 71 SER A O 1
ATOM 550 N N . GLU A 1 72 ? 15.758 -23.719 1.445 1 98.75 72 GLU A N 1
ATOM 551 C CA . GLU A 1 72 ? 15.219 -23.266 2.725 1 98.75 72 GLU A CA 1
ATOM 552 C C . GLU A 1 72 ? 13.695 -23.406 2.756 1 98.75 72 GLU A C 1
ATOM 554 O O . GLU A 1 72 ? 13.133 -23.859 3.748 1 98.75 72 GLU A O 1
ATOM 559 N N . ALA A 1 73 ? 13.047 -23.016 1.701 1 98.81 73 ALA A N 1
ATOM 560 C CA . ALA A 1 73 ? 11.594 -23.141 1.607 1 98.81 73 ALA A CA 1
ATOM 561 C C . ALA A 1 73 ? 11.164 -24.609 1.731 1 98.81 73 ALA A C 1
ATOM 563 O O . ALA A 1 73 ? 10.219 -24.922 2.461 1 98.81 73 ALA A O 1
ATOM 564 N N . ARG A 1 74 ? 11.852 -25.5 1.011 1 98.62 74 ARG A N 1
ATOM 565 C CA . ARG A 1 74 ? 11.539 -26.938 1.053 1 98.62 74 ARG A CA 1
ATOM 566 C C . ARG A 1 74 ? 11.664 -27.484 2.471 1 98.62 74 ARG A C 1
ATOM 568 O O . ARG A 1 74 ? 10.812 -28.234 2.926 1 98.62 74 ARG A O 1
ATOM 575 N N . GLN A 1 75 ? 12.711 -27.078 3.121 1 98.75 75 GLN A N 1
ATOM 576 C CA . GLN A 1 75 ? 12.938 -27.547 4.488 1 98.75 75 GLN A CA 1
ATOM 577 C C . GLN A 1 75 ? 11.812 -27.094 5.414 1 98.75 75 GLN A C 1
ATOM 579 O O . GLN A 1 75 ? 11.328 -27.859 6.242 1 98.75 75 GLN A O 1
ATOM 584 N N . LEU A 1 76 ? 11.391 -25.828 5.324 1 98.81 76 LEU A N 1
ATOM 585 C CA . LEU A 1 76 ? 10.312 -25.297 6.145 1 98.81 76 LEU A CA 1
ATOM 586 C C . LEU A 1 76 ? 9.008 -26.047 5.879 1 98.81 76 LEU A C 1
ATOM 588 O O . LEU A 1 76 ? 8.25 -26.344 6.809 1 98.81 76 LEU A O 1
ATOM 592 N N . ILE A 1 77 ? 8.734 -26.344 4.629 1 98.81 77 ILE A N 1
ATOM 593 C CA . ILE A 1 77 ? 7.516 -27.047 4.242 1 98.81 77 ILE A CA 1
ATOM 594 C C . ILE A 1 77 ? 7.535 -28.469 4.816 1 98.81 77 ILE A C 1
ATOM 596 O O . ILE A 1 77 ? 6.559 -28.906 5.426 1 98.81 77 ILE A O 1
ATOM 600 N N . GLU A 1 78 ? 8.656 -29.172 4.641 1 98.44 78 GLU A N 1
ATOM 601 C CA . GLU A 1 78 ? 8.781 -30.547 5.121 1 98.44 78 GLU A CA 1
ATOM 602 C C . GLU A 1 78 ? 8.617 -30.609 6.637 1 98.44 78 GLU A C 1
ATOM 604 O O . GLU A 1 78 ? 8.055 -31.578 7.156 1 98.44 78 GLU A O 1
ATOM 609 N N . LYS A 1 79 ? 9.125 -29.547 7.297 1 98.38 79 LYS A N 1
ATOM 610 C CA . LYS A 1 79 ? 9 -29.469 8.75 1 98.38 79 LYS A CA 1
ATOM 611 C C . LYS A 1 79 ? 7.543 -29.578 9.188 1 98.38 79 LYS A C 1
ATOM 613 O O . LYS A 1 79 ? 7.246 -30.188 10.219 1 98.38 79 LYS A O 1
ATOM 618 N N . HIS A 1 80 ? 6.594 -29.109 8.367 1 98.31 80 HIS A N 1
ATOM 619 C CA . HIS A 1 80 ? 5.199 -29.031 8.789 1 98.31 80 HIS A CA 1
ATOM 620 C C . HIS A 1 80 ? 4.344 -30.078 8.086 1 98.31 80 HIS A C 1
ATOM 622 O O . HIS A 1 80 ? 3.209 -30.328 8.492 1 98.31 80 HIS A O 1
ATOM 628 N N . THR A 1 81 ? 4.852 -30.688 6.973 1 98.12 81 THR A N 1
ATOM 629 C CA . THR A 1 81 ? 4.145 -31.688 6.168 1 98.12 81 THR A CA 1
ATOM 630 C C . THR A 1 81 ? 2.717 -31.234 5.883 1 98.12 81 THR A C 1
ATOM 632 O O . THR A 1 81 ? 1.764 -31.969 6.129 1 98.12 81 THR A O 1
ATOM 635 N N . PRO A 1 82 ? 2.574 -30.031 5.352 1 98.5 82 PRO A N 1
ATOM 636 C CA . PRO A 1 82 ? 1.239 -29.438 5.238 1 98.5 82 PRO A CA 1
ATOM 637 C C . PRO A 1 82 ? 0.373 -30.125 4.191 1 98.5 82 PRO A C 1
ATOM 639 O O . PRO A 1 82 ? 0.898 -30.719 3.24 1 98.5 82 PRO A O 1
ATOM 642 N N . ASP A 1 83 ? -0.957 -30.047 4.406 1 98.5 83 ASP A N 1
ATOM 643 C CA . ASP A 1 83 ? -1.939 -30.516 3.436 1 98.5 83 ASP A CA 1
ATOM 644 C C . ASP A 1 83 ? -2.307 -29.422 2.447 1 98.5 83 ASP A C 1
ATOM 646 O O . ASP A 1 83 ? -2.803 -29.688 1.354 1 98.5 83 ASP A O 1
ATOM 650 N N . SER A 1 84 ? -2.117 -28.156 2.846 1 98.56 84 SER A N 1
ATOM 651 C CA . SER A 1 84 ? -2.393 -26.984 2.018 1 98.56 84 SER A CA 1
ATOM 652 C C . SER A 1 84 ? -1.411 -25.859 2.312 1 98.56 84 SER A C 1
ATOM 654 O O . SER A 1 84 ? -0.813 -25.812 3.389 1 98.56 84 SER A O 1
ATOM 656 N N . LEU A 1 85 ? -1.196 -25.047 1.317 1 98.56 85 LEU A N 1
ATOM 657 C CA . LEU A 1 85 ? -0.205 -23.984 1.413 1 98.56 85 LEU A CA 1
ATOM 658 C C . LEU A 1 85 ? -0.771 -22.672 0.895 1 98.56 85 LEU A C 1
ATOM 660 O O . LEU A 1 85 ? -1.436 -22.641 -0.143 1 98.56 85 LEU A O 1
ATOM 664 N N . VAL A 1 86 ? -0.586 -21.625 1.649 1 98.81 86 VAL A N 1
ATOM 665 C CA . VAL A 1 86 ? -0.736 -20.266 1.166 1 98.81 86 VAL A CA 1
ATOM 666 C C . VAL A 1 86 ? 0.627 -19.578 1.129 1 98.81 86 VAL A C 1
ATOM 668 O O . VAL A 1 86 ? 1.323 -19.516 2.145 1 98.81 86 VAL A O 1
ATOM 671 N N . VAL A 1 87 ? 1.002 -19.125 -0.046 1 98.94 87 VAL A N 1
ATOM 672 C CA . VAL A 1 87 ? 2.295 -18.469 -0.219 1 98.94 87 VAL A CA 1
ATOM 673 C C . VAL A 1 87 ? 2.09 -16.984 -0.478 1 98.94 87 VAL A C 1
ATOM 675 O O . VAL A 1 87 ? 1.42 -16.594 -1.441 1 98.94 87 VAL A O 1
ATOM 678 N N . LEU A 1 88 ? 2.547 -16.188 0.386 1 98.88 88 LEU A N 1
ATOM 679 C CA . LEU A 1 88 ? 2.631 -14.75 0.194 1 98.88 88 LEU A CA 1
ATOM 680 C C . LEU A 1 88 ? 4.023 -14.344 -0.279 1 98.88 88 LEU A C 1
ATOM 682 O O . LEU A 1 88 ? 4.93 -14.156 0.536 1 98.88 88 LEU A O 1
ATOM 686 N N . GLY A 1 89 ? 4.121 -14.203 -1.601 1 98.69 89 GLY A N 1
ATOM 687 C CA . GLY A 1 89 ? 5.441 -14.18 -2.209 1 98.69 89 GLY A CA 1
ATOM 688 C C . GLY A 1 89 ? 5.801 -12.828 -2.797 1 98.69 89 GLY A C 1
ATOM 689 O O . GLY A 1 89 ? 4.965 -11.922 -2.84 1 98.69 89 GLY A O 1
ATOM 690 N N . GLY A 1 90 ? 7.125 -12.695 -3.166 1 98.62 90 GLY A N 1
ATOM 691 C CA . GLY A 1 90 ? 7.605 -11.578 -3.955 1 98.62 90 GLY A CA 1
ATOM 692 C C . GLY A 1 90 ? 7.445 -11.789 -5.449 1 98.62 90 GLY A C 1
ATOM 693 O O . GLY A 1 90 ? 6.457 -11.352 -6.043 1 98.62 90 GLY A O 1
ATOM 694 N N . ASP A 1 91 ? 8.352 -12.602 -6.02 1 98.69 91 ASP A N 1
ATOM 695 C CA . ASP A 1 91 ? 8.227 -12.883 -7.449 1 98.69 91 ASP A CA 1
ATOM 696 C C . ASP A 1 91 ? 7.621 -14.266 -7.684 1 98.69 91 ASP A C 1
ATOM 698 O O . ASP A 1 91 ? 7.332 -14.992 -6.734 1 98.69 91 ASP A O 1
ATOM 702 N N . CYS A 1 92 ? 7.395 -14.711 -8.883 1 98.88 92 CYS A N 1
ATOM 703 C CA . CYS A 1 92 ? 6.625 -15.898 -9.219 1 98.88 92 CYS A CA 1
ATOM 704 C C . CYS A 1 92 ? 7.406 -17.172 -8.891 1 98.88 92 CYS A C 1
ATOM 706 O O . CYS A 1 92 ? 6.82 -18.234 -8.734 1 98.88 92 CYS A O 1
ATOM 708 N N . LEU A 1 93 ? 8.711 -17.078 -8.75 1 98.88 93 LEU A N 1
ATOM 709 C CA . LEU A 1 93 ? 9.516 -18.266 -8.508 1 98.88 93 LEU A CA 1
ATOM 710 C C . LEU A 1 93 ? 9.195 -18.875 -7.148 1 98.88 93 LEU A C 1
ATOM 712 O O . LEU A 1 93 ? 9.484 -20.047 -6.906 1 98.88 93 LEU A O 1
ATOM 716 N N . VAL A 1 94 ? 8.5 -18.125 -6.301 1 98.94 94 VAL A N 1
ATOM 717 C CA . VAL A 1 94 ? 8.188 -18.578 -4.945 1 98.94 94 VAL A CA 1
ATOM 718 C C . VAL A 1 94 ? 7.246 -19.766 -5 1 98.94 94 VAL A C 1
ATOM 720 O O . VAL A 1 94 ? 7.102 -20.5 -4.016 1 98.94 94 VAL A O 1
ATOM 723 N N . SER A 1 95 ? 6.586 -20 -6.094 1 98.88 95 SER A N 1
ATOM 724 C CA . SER A 1 95 ? 5.609 -21.078 -6.211 1 98.88 95 SER A CA 1
ATOM 725 C C . SER A 1 95 ? 6.297 -22.422 -6.453 1 98.88 95 SER A C 1
ATOM 727 O O . SER A 1 95 ? 5.668 -23.484 -6.34 1 98.88 95 SER A O 1
ATOM 729 N N . LEU A 1 96 ? 7.594 -22.438 -6.742 1 98.88 96 LEU A N 1
ATOM 730 C CA . LEU A 1 96 ? 8.25 -23.656 -7.195 1 98.88 96 LEU A CA 1
ATOM 731 C C . LEU A 1 96 ? 8.273 -24.719 -6.09 1 98.88 96 LEU A C 1
ATOM 733 O O . LEU A 1 96 ? 7.73 -25.812 -6.254 1 98.88 96 LEU A O 1
ATOM 737 N N . ALA A 1 97 ? 8.789 -24.422 -4.945 1 98.81 97 ALA A N 1
ATOM 738 C CA . ALA A 1 97 ? 8.93 -25.391 -3.871 1 98.81 97 ALA A CA 1
ATOM 739 C C . ALA A 1 97 ? 7.57 -25.812 -3.322 1 98.81 97 ALA A C 1
ATOM 741 O O . ALA A 1 97 ? 7.277 -27 -3.213 1 98.81 97 ALA A O 1
ATOM 742 N N . PRO A 1 98 ? 6.684 -24.859 -3.039 1 98.88 98 PRO A N 1
ATOM 743 C CA . PRO A 1 98 ? 5.387 -25.266 -2.482 1 98.88 98 PRO A CA 1
ATOM 744 C C . PRO A 1 98 ? 4.566 -26.109 -3.447 1 98.88 98 PRO A C 1
ATOM 746 O O . PRO A 1 98 ? 3.947 -27.094 -3.037 1 98.88 98 PRO A O 1
ATOM 749 N N . PHE A 1 99 ? 4.531 -25.734 -4.758 1 98.88 99 PHE A N 1
ATOM 750 C CA . PHE A 1 99 ? 3.732 -26.5 -5.711 1 98.88 99 PHE A CA 1
ATOM 751 C C . PHE A 1 99 ? 4.387 -27.859 -6.004 1 98.88 99 PHE A C 1
ATOM 753 O O . PHE A 1 99 ? 3.693 -28.844 -6.23 1 98.88 99 PHE A O 1
ATOM 760 N N . SER A 1 100 ? 5.758 -27.875 -5.969 1 98.81 100 SER A N 1
ATOM 761 C CA . SER A 1 100 ? 6.438 -29.172 -6.055 1 98.81 100 SER A CA 1
ATOM 762 C C . SER A 1 100 ? 6.012 -30.094 -4.918 1 98.81 100 SER A C 1
ATOM 764 O O . SER A 1 100 ? 5.758 -31.281 -5.141 1 98.81 100 SER A O 1
ATOM 766 N N . TRP A 1 101 ? 5.91 -29.578 -3.676 1 98.81 101 TRP A N 1
ATOM 767 C CA . TRP A 1 101 ? 5.453 -30.344 -2.523 1 98.81 101 TRP A CA 1
ATOM 768 C C . TRP A 1 101 ? 4.043 -30.875 -2.752 1 98.81 101 TRP A C 1
ATOM 770 O O . TRP A 1 101 ? 3.777 -32.062 -2.514 1 98.81 101 TRP A O 1
ATOM 780 N N . LEU A 1 102 ? 3.135 -30.047 -3.232 1 98.81 102 LEU A N 1
ATOM 781 C CA . LEU A 1 102 ? 1.746 -30.438 -3.445 1 98.81 102 LEU A CA 1
ATOM 782 C C . LEU A 1 102 ? 1.643 -31.484 -4.547 1 98.81 102 LEU A C 1
ATOM 784 O O . LEU A 1 102 ? 0.793 -32.375 -4.484 1 98.81 102 LEU A O 1
ATOM 788 N N . LEU A 1 103 ? 2.518 -31.359 -5.582 1 98.81 103 LEU A N 1
ATOM 789 C CA . LEU A 1 103 ? 2.549 -32.344 -6.66 1 98.81 103 LEU A CA 1
ATOM 790 C C . LEU A 1 103 ? 2.961 -33.719 -6.137 1 98.81 103 LEU A C 1
ATOM 792 O O . LEU A 1 103 ? 2.455 -34.719 -6.605 1 98.81 103 LEU A O 1
ATOM 796 N N . GLU A 1 104 ? 3.877 -33.75 -5.199 1 98.62 104 GLU A N 1
ATOM 797 C CA . GLU A 1 104 ? 4.277 -35 -4.578 1 98.62 104 GLU A CA 1
ATOM 798 C C . GLU A 1 104 ? 3.137 -35.594 -3.748 1 98.62 104 GLU A C 1
ATOM 800 O O . GLU A 1 104 ? 2.938 -36.812 -3.736 1 98.62 104 GLU A O 1
ATOM 805 N N . LYS A 1 105 ? 2.436 -34.781 -3.129 1 98.12 105 LYS A N 1
ATOM 806 C CA . LYS A 1 105 ? 1.406 -35.219 -2.191 1 98.12 105 LYS A CA 1
ATOM 807 C C . LYS A 1 105 ? 0.159 -35.688 -2.93 1 98.12 105 LYS A C 1
ATOM 809 O O . LYS A 1 105 ? -0.396 -36.75 -2.605 1 98.12 105 LYS A O 1
ATOM 814 N N . TYR A 1 106 ? -0.286 -34.969 -3.943 1 98.44 106 TYR A N 1
ATOM 815 C CA . TYR A 1 106 ? -1.584 -35.219 -4.555 1 98.44 106 TYR A CA 1
ATOM 816 C C . TYR A 1 106 ? -1.421 -35.844 -5.941 1 98.44 106 TYR A C 1
ATOM 818 O O . TYR A 1 106 ? -2.396 -36.281 -6.543 1 98.44 106 TYR A O 1
ATOM 826 N N . LYS A 1 107 ? -0.211 -35.812 -6.441 1 97.62 107 LYS A N 1
ATOM 827 C CA . LYS A 1 107 ? 0.183 -36.5 -7.668 1 97.62 107 LYS A CA 1
ATOM 828 C C . LYS A 1 107 ? -0.745 -36.125 -8.82 1 97.62 107 LYS A C 1
ATOM 830 O O . LYS A 1 107 ? -0.995 -34.969 -9.078 1 97.62 107 LYS A O 1
ATOM 835 N N . ASP A 1 108 ? -1.326 -37.062 -9.469 1 97 108 ASP A N 1
ATOM 836 C CA . ASP A 1 108 ? -2.055 -36.844 -10.711 1 97 108 ASP A CA 1
ATOM 837 C C . ASP A 1 108 ? -3.445 -36.281 -10.43 1 97 108 ASP A C 1
ATOM 839 O O . ASP A 1 108 ? -4.152 -35.875 -11.359 1 97 108 ASP A O 1
ATOM 843 N N . LYS A 1 109 ? -3.76 -36.156 -9.219 1 98.44 109 LYS A N 1
ATOM 844 C CA . LYS A 1 109 ? -5.059 -35.594 -8.859 1 98.44 109 LYS A CA 1
ATOM 845 C C . LYS A 1 109 ? -4.98 -34.062 -8.734 1 98.44 109 LYS A C 1
ATOM 847 O O . LYS A 1 109 ? -6.012 -33.406 -8.633 1 98.44 109 LYS A O 1
ATOM 852 N N . LEU A 1 110 ? -3.732 -33.594 -8.766 1 98.81 110 LEU A N 1
ATOM 853 C CA . LEU A 1 110 ? -3.531 -32.156 -8.617 1 98.81 110 LEU A CA 1
ATOM 854 C C . LEU A 1 110 ? -3.498 -31.469 -9.977 1 98.81 110 LEU A C 1
ATOM 856 O O . LEU A 1 110 ? -2.834 -31.938 -10.906 1 98.81 110 LEU A O 1
ATOM 860 N N . GLY A 1 111 ? -4.316 -30.406 -10.125 1 98.88 111 GLY A N 1
ATOM 861 C CA . GLY A 1 111 ? -4.188 -29.469 -11.219 1 98.88 111 GLY A CA 1
ATOM 862 C C . GLY A 1 111 ? -3.611 -28.125 -10.797 1 98.88 111 GLY A C 1
ATOM 863 O O . GLY A 1 111 ? -3.742 -27.734 -9.633 1 98.88 111 GLY A O 1
ATOM 864 N N . ILE A 1 112 ? -2.916 -27.453 -11.711 1 98.94 112 ILE A N 1
ATOM 865 C CA . ILE A 1 112 ? -2.371 -26.125 -11.461 1 98.94 112 ILE A CA 1
ATOM 866 C C . ILE A 1 112 ? -3.113 -25.094 -12.305 1 98.94 112 ILE A C 1
ATOM 868 O O . ILE A 1 112 ? -3.104 -25.172 -13.539 1 98.94 112 ILE A O 1
ATOM 872 N N . LEU A 1 113 ? -3.846 -24.219 -11.648 1 98.94 113 LEU A N 1
ATOM 873 C CA . LEU A 1 113 ? -4.441 -23.047 -12.281 1 98.94 113 LEU A CA 1
ATOM 874 C C . LEU A 1 113 ? -3.514 -21.844 -12.172 1 98.94 113 LEU A C 1
ATOM 876 O O . LEU A 1 113 ? -3.338 -21.281 -11.086 1 98.94 113 LEU A O 1
ATOM 880 N N . TRP A 1 114 ? -2.879 -21.484 -13.273 1 98.94 114 TRP A N 1
ATOM 881 C CA . TRP A 1 114 ? -1.895 -20.406 -13.375 1 98.94 114 TRP A CA 1
ATOM 882 C C . TRP A 1 114 ? -2.539 -19.125 -13.883 1 98.94 114 TRP A C 1
ATOM 884 O O . TRP A 1 114 ? -2.619 -18.906 -15.094 1 98.94 114 TRP A O 1
ATOM 894 N N . ILE A 1 115 ? -2.992 -18.266 -12.938 1 98.94 115 ILE A N 1
ATOM 895 C CA . ILE A 1 115 ? -3.637 -17.016 -13.281 1 98.94 115 ILE A CA 1
ATOM 896 C C . ILE A 1 115 ? -2.58 -15.922 -13.461 1 98.94 115 ILE A C 1
ATOM 898 O O . ILE A 1 115 ? -2.09 -15.352 -12.484 1 98.94 115 ILE A O 1
ATOM 902 N N . ASP A 1 116 ? -2.248 -15.648 -14.664 1 98.75 116 ASP A N 1
ATOM 903 C CA . ASP A 1 116 ? -1.099 -14.828 -15.047 1 98.75 116 ASP A CA 1
ATOM 904 C C . ASP A 1 116 ? -1.202 -14.375 -16.5 1 98.75 116 ASP A C 1
ATOM 906 O O . ASP A 1 116 ? -1.732 -15.102 -17.344 1 98.75 116 ASP A O 1
ATOM 910 N N . SER A 1 117 ? -0.711 -13.203 -16.75 1 98.06 117 SER A N 1
ATOM 911 C CA . SER A 1 117 ? -0.622 -12.75 -18.141 1 98.06 117 SER A CA 1
ATOM 912 C C . SER A 1 117 ? 0.512 -13.461 -18.875 1 98.06 117 SER A C 1
ATOM 914 O O . SER A 1 117 ? 0.585 -13.414 -20.109 1 98.06 117 SER A O 1
ATOM 916 N N . HIS A 1 118 ? 1.371 -14.109 -18.172 1 97.81 118 HIS A N 1
ATOM 917 C CA . HIS A 1 118 ? 2.555 -14.773 -18.719 1 97.81 118 HIS A CA 1
ATOM 918 C C . HIS A 1 118 ? 2.596 -16.25 -18.312 1 97.81 118 HIS A C 1
ATOM 920 O O . HIS A 1 118 ? 2.227 -16.594 -17.188 1 97.81 118 HIS A O 1
ATOM 926 N N . PRO A 1 119 ? 3.119 -17.047 -19.234 1 98.19 119 PRO A N 1
ATOM 927 C CA . PRO A 1 119 ? 3.027 -18.484 -18.953 1 98.19 119 PRO A CA 1
ATOM 928 C C . PRO A 1 119 ? 4.18 -19 -18.094 1 98.19 119 PRO A C 1
ATOM 930 O O . PRO A 1 119 ? 4.129 -20.125 -17.594 1 98.19 119 PRO A O 1
ATOM 933 N N . ASP A 1 120 ? 5.266 -18.172 -17.953 1 98.44 120 ASP A N 1
ATOM 934 C CA . ASP A 1 120 ? 6.414 -18.484 -17.109 1 98.44 120 ASP A CA 1
ATOM 935 C C . ASP A 1 120 ? 7.02 -19.844 -17.484 1 98.44 120 ASP A C 1
ATOM 937 O O . ASP A 1 120 ? 7.258 -20.688 -16.625 1 98.44 120 ASP A O 1
ATOM 941 N N . VAL A 1 121 ? 7.246 -20.016 -18.797 1 98.69 121 VAL A N 1
ATOM 942 C CA . VAL A 1 121 ? 7.777 -21.297 -19.281 1 98.69 121 VAL A CA 1
ATOM 943 C C . VAL A 1 121 ? 9.125 -21.062 -19.953 1 98.69 121 VAL A C 1
ATOM 945 O O . VAL A 1 121 ? 9.648 -21.953 -20.625 1 98.69 121 VAL A O 1
ATOM 948 N N . GLN A 1 122 ? 9.656 -19.875 -19.781 1 98.25 122 GLN A N 1
ATOM 949 C CA . GLN A 1 122 ? 10.953 -19.578 -20.391 1 98.25 122 GLN A CA 1
ATOM 950 C C . GLN A 1 122 ? 12.078 -20.312 -19.656 1 98.25 122 GLN A C 1
ATOM 952 O O . GLN A 1 122 ? 11.852 -20.938 -18.609 1 98.25 122 GLN A O 1
ATOM 957 N N . THR A 1 123 ? 13.227 -20.328 -20.281 1 97.94 123 THR A N 1
ATOM 958 C CA . THR A 1 123 ? 14.461 -20.875 -19.75 1 97.94 123 THR A CA 1
ATOM 959 C C . THR A 1 123 ? 15.57 -19.828 -19.719 1 97.94 123 THR A C 1
ATOM 961 O O . THR A 1 123 ? 15.375 -18.703 -20.172 1 97.94 123 THR A O 1
ATOM 964 N N . PRO A 1 124 ? 16.75 -20.203 -19.141 1 97.81 124 PRO A N 1
ATOM 965 C CA . PRO A 1 124 ? 17.844 -19.234 -19.141 1 97.81 124 PRO A CA 1
ATOM 966 C C . PRO A 1 124 ? 18.266 -18.812 -20.547 1 97.81 124 PRO A C 1
ATOM 968 O O . PRO A 1 124 ? 18.906 -17.766 -20.719 1 97.81 124 PRO A O 1
ATOM 971 N N . LYS A 1 125 ? 17.875 -19.516 -21.547 1 97.44 125 LYS A N 1
ATOM 972 C CA . LYS A 1 125 ? 18.203 -19.172 -22.922 1 97.44 125 LYS A CA 1
ATOM 973 C C . LYS A 1 125 ? 17.422 -17.953 -23.406 1 97.44 125 LYS A C 1
ATOM 975 O O . LYS A 1 125 ? 17.938 -17.141 -24.156 1 97.44 125 LYS A O 1
ATOM 980 N N . GLU A 1 126 ? 16.188 -17.875 -23.016 1 96.5 126 GLU A N 1
ATOM 981 C CA . GLU A 1 126 ? 15.312 -16.812 -23.484 1 96.5 126 GLU A CA 1
ATOM 982 C C . GLU A 1 126 ? 15.344 -15.609 -22.531 1 96.5 126 GLU A C 1
ATOM 984 O O . GLU A 1 126 ? 15.195 -14.469 -22.953 1 96.5 126 GLU A O 1
ATOM 989 N N . TYR A 1 127 ? 15.531 -15.883 -21.25 1 96.38 127 TYR A N 1
ATOM 990 C CA . TYR A 1 127 ? 15.383 -14.828 -20.25 1 96.38 127 TYR A CA 1
ATOM 991 C C . TYR A 1 127 ? 16.188 -15.148 -19 1 96.38 127 TYR A C 1
ATOM 993 O O . TYR A 1 127 ? 16.109 -16.266 -18.484 1 96.38 127 TYR A O 1
ATOM 1001 N N . LYS A 1 128 ? 16.875 -14.211 -18.469 1 98.25 128 LYS A N 1
ATOM 1002 C CA . LYS A 1 128 ? 17.859 -14.453 -17.422 1 98.25 128 LYS A CA 1
ATOM 1003 C C . LYS A 1 128 ? 17.203 -14.469 -16.047 1 98.25 128 LYS A C 1
ATOM 1005 O O . LYS A 1 128 ? 17.812 -14.898 -15.062 1 98.25 128 LYS A O 1
ATOM 1010 N N . ASN A 1 129 ? 15.992 -13.914 -15.867 1 98.19 129 ASN A N 1
ATOM 1011 C CA . ASN A 1 129 ? 15.328 -13.875 -14.562 1 98.19 129 ASN A CA 1
ATOM 1012 C C . ASN A 1 129 ? 14.43 -15.094 -14.359 1 98.19 129 ASN A C 1
ATOM 1014 O O . ASN A 1 129 ? 13.523 -15.336 -15.156 1 98.19 129 ASN A O 1
ATOM 1018 N N . ALA A 1 130 ? 14.562 -15.797 -13.281 1 98.62 130 ALA A N 1
ATOM 1019 C CA . ALA A 1 130 ? 14.031 -17.141 -13.078 1 98.62 130 ALA A CA 1
ATOM 1020 C C . ALA A 1 130 ? 12.547 -17.094 -12.75 1 98.62 130 ALA A C 1
ATOM 1022 O O . ALA A 1 130 ? 11.859 -18.125 -12.797 1 98.62 130 ALA A O 1
ATOM 1023 N N . HIS A 1 131 ? 12.023 -15.898 -12.344 1 98.5 131 HIS A N 1
ATOM 1024 C CA . HIS A 1 131 ? 10.602 -15.836 -12.031 1 98.5 131 HIS A CA 1
ATOM 1025 C C . HIS A 1 131 ? 9.75 -16.156 -13.258 1 98.5 131 HIS A C 1
ATOM 1027 O O . HIS A 1 131 ? 8.562 -16.469 -13.125 1 98.5 131 HIS A O 1
ATOM 1033 N N . ALA A 1 132 ? 10.359 -16.172 -14.469 1 98.25 132 ALA A N 1
ATOM 1034 C CA . ALA A 1 132 ? 9.648 -16.453 -15.719 1 98.25 132 ALA A CA 1
ATOM 1035 C C . ALA A 1 132 ? 9.789 -17.906 -16.125 1 98.25 132 ALA A C 1
ATOM 1037 O O . ALA A 1 132 ? 9.359 -18.312 -17.203 1 98.25 132 ALA A O 1
ATOM 1038 N N . HIS A 1 133 ? 10.406 -18.75 -15.234 1 98.62 133 HIS A N 1
ATOM 1039 C CA . HIS A 1 133 ? 10.742 -20.125 -15.594 1 98.62 133 HIS A CA 1
ATOM 1040 C C . HIS A 1 133 ? 9.859 -21.125 -14.852 1 98.62 133 HIS A C 1
ATOM 1042 O O . HIS A 1 133 ? 9.875 -22.312 -15.148 1 98.62 133 HIS A O 1
ATOM 1048 N N . VAL A 1 134 ? 9.062 -20.703 -13.914 1 98.69 134 VAL A N 1
ATOM 1049 C CA . VAL A 1 134 ? 8.547 -21.5 -12.805 1 98.69 134 VAL A CA 1
ATOM 1050 C C . VAL A 1 134 ? 7.625 -22.594 -13.344 1 98.69 134 VAL A C 1
ATOM 1052 O O . VAL A 1 134 ? 7.77 -23.766 -12.984 1 98.69 134 VAL A O 1
ATOM 1055 N N . LEU A 1 135 ? 6.684 -22.219 -14.172 1 98.81 135 LEU A N 1
ATOM 1056 C CA . LEU A 1 135 ? 5.742 -23.219 -14.656 1 98.81 135 LEU A CA 1
ATOM 1057 C C . LEU A 1 135 ? 6.453 -24.266 -15.516 1 98.81 135 LEU A C 1
ATOM 1059 O O . LEU A 1 135 ? 6.164 -25.453 -15.414 1 98.81 135 LEU A O 1
ATOM 1063 N N . GLY A 1 136 ? 7.406 -23.797 -16.406 1 98.75 136 GLY A N 1
ATOM 1064 C CA . GLY A 1 136 ? 8.234 -24.75 -17.125 1 98.75 136 GLY A CA 1
ATOM 1065 C C . GLY A 1 136 ? 9 -25.703 -16.234 1 98.75 136 GLY A C 1
ATOM 1066 O O . GLY A 1 136 ? 9.047 -26.906 -16.484 1 98.75 136 GLY A O 1
ATOM 1067 N N . GLU A 1 137 ? 9.531 -25.172 -15.164 1 98.75 137 GLU A N 1
ATOM 1068 C CA . GLU A 1 137 ? 10.305 -25.969 -14.219 1 98.75 137 GLU A CA 1
ATOM 1069 C C . GLU A 1 137 ? 9.422 -27 -13.508 1 98.75 137 GLU A C 1
ATOM 1071 O O . GLU A 1 137 ? 9.844 -28.125 -13.266 1 98.75 137 GLU A O 1
ATOM 1076 N N . LEU A 1 138 ? 8.156 -26.625 -13.203 1 98.88 138 LEU A N 1
ATOM 1077 C CA . LEU A 1 138 ? 7.215 -27.547 -12.57 1 98.88 138 LEU A CA 1
ATOM 1078 C C . LEU A 1 138 ? 6.879 -28.703 -13.5 1 98.88 138 LEU A C 1
ATOM 1080 O O . LEU A 1 138 ? 6.5 -29.781 -13.039 1 98.88 138 LEU A O 1
ATOM 1084 N N . MET A 1 139 ? 7.059 -28.5 -14.812 1 98.62 139 MET A N 1
ATOM 1085 C CA . MET A 1 139 ? 6.812 -29.531 -15.82 1 98.62 139 MET A CA 1
ATOM 1086 C C . MET A 1 139 ? 8.07 -30.359 -16.078 1 98.62 139 MET A C 1
ATOM 1088 O O . MET A 1 139 ? 8.039 -31.328 -16.828 1 98.62 139 MET A O 1
ATOM 1092 N N . GLY A 1 140 ? 9.188 -29.938 -15.461 1 98.19 140 GLY A N 1
ATOM 1093 C CA . GLY A 1 140 ? 10.453 -30.625 -15.656 1 98.19 140 GLY A CA 1
ATOM 1094 C C . GLY A 1 140 ? 11.289 -30.031 -16.766 1 98.19 140 GLY A C 1
ATOM 1095 O O . GLY A 1 140 ? 12.289 -30.641 -17.188 1 98.19 140 GLY A O 1
ATOM 1096 N N . ASN A 1 141 ? 10.938 -28.891 -17.25 1 97.81 141 ASN A N 1
ATOM 1097 C CA . ASN A 1 141 ? 11.641 -28.234 -18.344 1 97.81 141 ASN A CA 1
ATOM 1098 C C . ASN A 1 141 ? 12.414 -27.016 -17.844 1 97.81 141 ASN A C 1
ATOM 1100 O O . ASN A 1 141 ? 11.844 -26.125 -17.188 1 97.81 141 ASN A O 1
ATOM 1104 N N . GLY A 1 142 ? 13.656 -26.891 -18.141 1 97.12 142 GLY A N 1
ATOM 1105 C CA . GLY A 1 142 ? 14.445 -25.719 -17.766 1 97.12 142 GLY A CA 1
ATOM 1106 C C . GLY A 1 142 ? 15.781 -26.078 -17.141 1 97.12 142 GLY A C 1
ATOM 1107 O O . GLY A 1 142 ? 16.375 -27.109 -17.484 1 97.12 142 GLY A O 1
ATOM 1108 N N . ASP A 1 143 ? 16.281 -25.219 -16.281 1 97.25 143 ASP A N 1
ATOM 1109 C CA . ASP A 1 143 ? 17.578 -25.375 -15.641 1 97.25 143 ASP A CA 1
ATOM 1110 C C . ASP A 1 143 ? 17.594 -26.578 -14.695 1 97.25 143 ASP A C 1
ATOM 1112 O O . ASP A 1 143 ? 16.688 -26.719 -13.875 1 97.25 143 ASP A O 1
ATOM 1116 N N . SER A 1 144 ? 18.578 -27.406 -14.695 1 96.31 144 SER A N 1
ATOM 1117 C CA . SER A 1 144 ? 18.625 -28.688 -14.016 1 96.31 144 SER A CA 1
ATOM 1118 C C . SER A 1 144 ? 18.609 -28.516 -12.5 1 96.31 144 SER A C 1
ATOM 1120 O O . SER A 1 144 ? 18.047 -29.344 -11.781 1 96.31 144 SER A O 1
ATOM 1122 N N . ASP A 1 145 ? 19.203 -27.438 -12.023 1 95.62 145 ASP A N 1
ATOM 1123 C CA . ASP A 1 145 ? 19.25 -27.234 -10.578 1 95.62 145 ASP A CA 1
ATOM 1124 C C . ASP A 1 145 ? 17.875 -26.906 -10.023 1 95.62 145 ASP A C 1
ATOM 1126 O O . ASP A 1 145 ? 17.578 -27.188 -8.859 1 95.62 145 ASP A O 1
ATOM 1130 N N . PHE A 1 146 ? 17.016 -26.344 -10.836 1 97.88 146 PHE A N 1
ATOM 1131 C CA . PHE A 1 146 ? 15.664 -26.031 -10.414 1 97.88 146 PHE A CA 1
ATOM 1132 C C . PHE A 1 146 ? 14.727 -27.203 -10.68 1 97.88 146 PHE A C 1
ATOM 1134 O O . PHE A 1 146 ? 13.938 -27.578 -9.812 1 97.88 146 PHE A O 1
ATOM 1141 N N . THR A 1 147 ? 14.883 -27.875 -11.812 1 97.94 147 THR A N 1
ATOM 1142 C CA . THR A 1 147 ? 13.977 -28.953 -12.188 1 97.94 147 THR A CA 1
ATOM 1143 C C . THR A 1 147 ? 14.195 -30.188 -11.312 1 97.94 147 THR A C 1
ATOM 1145 O O . THR A 1 147 ? 13.266 -30.938 -11.039 1 97.94 147 THR A O 1
ATOM 1148 N N . ARG A 1 148 ? 15.406 -30.375 -10.82 1 96.38 148 ARG A N 1
ATOM 1149 C CA . ARG A 1 148 ? 15.703 -31.547 -9.992 1 96.38 148 ARG A CA 1
ATOM 1150 C C . ARG A 1 148 ? 14.961 -31.484 -8.664 1 96.38 148 ARG A C 1
ATOM 1152 O O . ARG A 1 148 ? 14.75 -32.531 -8.016 1 96.38 148 ARG A O 1
ATOM 1159 N N . THR A 1 149 ? 14.547 -30.281 -8.273 1 95.5 149 THR A N 1
ATOM 1160 C CA . THR A 1 149 ? 13.836 -30.109 -7.008 1 95.5 149 THR A CA 1
ATOM 1161 C C . THR A 1 149 ? 12.375 -30.531 -7.152 1 95.5 149 THR A C 1
ATOM 1163 O O . THR A 1 149 ? 11.672 -30.703 -6.152 1 95.5 149 THR A O 1
ATOM 1166 N N . VAL A 1 150 ? 11.883 -30.672 -8.383 1 98 150 VAL A N 1
ATOM 1167 C CA . VAL A 1 150 ? 10.516 -31.109 -8.672 1 98 150 VAL A CA 1
ATOM 1168 C C . VAL A 1 150 ? 10.469 -32.625 -8.812 1 98 150 VAL A C 1
ATOM 1170 O O . VAL A 1 150 ? 10.719 -33.156 -9.898 1 98 150 VAL A O 1
ATOM 1173 N N . LYS A 1 151 ? 10.086 -33.281 -7.797 1 96.31 151 LYS A N 1
ATOM 1174 C CA . LYS A 1 151 ? 10.164 -34.75 -7.746 1 96.31 151 LYS A CA 1
ATOM 1175 C C . LYS A 1 151 ? 9.047 -35.375 -8.57 1 96.31 151 LYS A C 1
ATOM 1177 O O . LYS A 1 151 ? 9.195 -36.5 -9.062 1 96.31 151 LYS A O 1
ATOM 1182 N N . HIS A 1 152 ? 7.949 -34.75 -8.688 1 98.12 152 HIS A N 1
ATOM 1183 C CA . HIS A 1 152 ? 6.809 -35.219 -9.477 1 98.12 152 HIS A CA 1
ATOM 1184 C C . HIS A 1 152 ? 6.355 -34.125 -10.445 1 98.12 152 HIS A C 1
ATOM 1186 O O . HIS A 1 152 ? 5.395 -33.406 -10.172 1 98.12 152 HIS A O 1
ATOM 1192 N N . PRO A 1 153 ? 7.008 -34 -11.57 1 98.44 153 PRO A N 1
ATOM 1193 C CA . PRO A 1 153 ? 6.633 -32.938 -12.523 1 98.44 153 PRO A CA 1
ATOM 1194 C C . PRO A 1 153 ? 5.172 -33.031 -12.953 1 98.44 153 PRO A C 1
ATOM 1196 O O . PRO A 1 153 ? 4.641 -34.125 -13.125 1 98.44 153 PRO A O 1
ATOM 1199 N N . VAL A 1 154 ? 4.535 -31.953 -13.133 1 98.62 154 VAL A N 1
ATOM 1200 C CA . VAL A 1 154 ? 3.133 -31.891 -13.531 1 98.62 154 VAL A CA 1
ATOM 1201 C C . VAL A 1 154 ? 3.012 -32.156 -15.031 1 98.62 154 VAL A C 1
ATOM 1203 O O . VAL A 1 154 ? 3.846 -31.719 -15.82 1 98.62 154 VAL A O 1
ATOM 1206 N N . SER A 1 155 ? 2.02 -32.938 -15.367 1 98.25 155 SER A N 1
ATOM 1207 C CA . SER A 1 155 ? 1.716 -33.156 -16.781 1 98.25 155 SER A CA 1
ATOM 1208 C C . SER A 1 155 ? 1.044 -31.938 -17.406 1 98.25 155 SER A C 1
ATOM 1210 O O . SER A 1 155 ? 0.25 -31.266 -16.75 1 98.25 155 SER A O 1
ATOM 1212 N N . PRO A 1 156 ? 1.366 -31.672 -18.672 1 98.44 156 PRO A N 1
ATOM 1213 C CA . PRO A 1 156 ? 0.79 -30.484 -19.312 1 98.44 156 PRO A CA 1
ATOM 1214 C C . PRO A 1 156 ? -0.736 -30.469 -19.266 1 98.44 156 PRO A C 1
ATOM 1216 O O . PRO A 1 156 ? -1.348 -29.406 -19.188 1 98.44 156 PRO A O 1
ATOM 1219 N N . GLN A 1 157 ? -1.407 -31.672 -19.281 1 98.44 157 GLN A N 1
ATOM 1220 C CA . GLN A 1 157 ? -2.865 -31.75 -19.281 1 98.44 157 GLN A CA 1
ATOM 1221 C C . GLN A 1 157 ? -3.447 -31.266 -17.953 1 98.44 157 GLN A C 1
ATOM 1223 O O . GLN A 1 157 ? -4.633 -30.938 -17.875 1 98.44 157 GLN A O 1
ATOM 1228 N N . LYS A 1 158 ? -2.588 -31.219 -16.938 1 98.88 158 LYS A N 1
ATOM 1229 C CA . LYS A 1 158 ? -3.031 -30.828 -15.609 1 98.88 158 LYS A CA 1
ATOM 1230 C C . LYS A 1 158 ? -2.75 -29.344 -15.359 1 98.88 158 LYS A C 1
ATOM 1232 O O . LYS A 1 158 ? -2.828 -28.875 -14.219 1 98.88 158 LYS A O 1
ATOM 1237 N N . ILE A 1 159 ? -2.418 -28.594 -16.406 1 98.94 159 ILE A N 1
ATOM 1238 C CA . ILE A 1 159 ? -2.121 -27.172 -16.297 1 98.94 159 ILE A CA 1
ATOM 1239 C C . ILE A 1 159 ? -3.164 -26.359 -17.078 1 98.94 159 ILE A C 1
ATOM 1241 O O . ILE A 1 159 ? -3.549 -26.734 -18.188 1 98.94 159 ILE A O 1
ATOM 1245 N N . MET A 1 160 ? -3.678 -25.344 -16.469 1 98.94 160 MET A N 1
ATOM 1246 C CA . MET A 1 160 ? -4.504 -24.328 -17.094 1 98.94 160 MET A CA 1
ATOM 1247 C C . MET A 1 160 ? -3.914 -22.938 -16.859 1 98.94 160 MET A C 1
ATOM 1249 O O . MET A 1 160 ? -3.674 -22.531 -15.719 1 98.94 160 MET A O 1
ATOM 1253 N N . ILE A 1 161 ? -3.572 -22.203 -17.938 1 98.94 161 ILE A N 1
ATOM 1254 C CA . ILE A 1 161 ? -3.117 -20.812 -17.828 1 98.94 161 ILE A CA 1
ATOM 1255 C C . ILE A 1 161 ? -4.27 -19.875 -18.141 1 98.94 161 ILE A C 1
ATOM 1257 O O . ILE A 1 161 ? -4.793 -19.875 -19.266 1 98.94 161 ILE A O 1
ATOM 1261 N N . ALA A 1 162 ? -4.684 -19.125 -17.188 1 98.94 162 ALA A N 1
ATOM 1262 C CA . ALA A 1 162 ? -5.805 -18.188 -17.344 1 98.94 162 ALA A CA 1
ATOM 1263 C C . ALA A 1 162 ? -5.324 -16.75 -17.312 1 98.94 162 ALA A C 1
ATOM 1265 O O . ALA A 1 162 ? -4.496 -16.375 -16.469 1 98.94 162 ALA A O 1
ATOM 1266 N N . GLY A 1 163 ? -5.824 -15.891 -18.188 1 98.75 163 GLY A N 1
ATOM 1267 C CA . GLY A 1 163 ? -5.484 -14.477 -18.25 1 98.75 163 GLY A CA 1
ATOM 1268 C C . GLY A 1 163 ? -4.406 -14.172 -19.281 1 98.75 163 GLY A C 1
ATOM 1269 O O . GLY A 1 163 ? -4.023 -13.016 -19.453 1 98.75 163 GLY A O 1
ATOM 1270 N N . ILE A 1 164 ? -3.9 -15.164 -19.938 1 98.44 164 ILE A N 1
ATOM 1271 C CA . ILE A 1 164 ? -2.807 -15.008 -20.891 1 98.44 164 ILE A CA 1
ATOM 1272 C C . ILE A 1 164 ? -3.338 -14.438 -22.203 1 98.44 164 ILE A C 1
ATOM 1274 O O . ILE A 1 164 ? -4.434 -14.789 -22.641 1 98.44 164 ILE A O 1
ATOM 1278 N N . HIS A 1 165 ? -2.643 -13.539 -22.766 1 97.5 165 HIS A N 1
ATOM 1279 C CA . HIS A 1 165 ? -2.863 -12.961 -24.078 1 97.5 165 HIS A CA 1
ATOM 1280 C C . HIS A 1 165 ? -1.561 -12.438 -24.672 1 97.5 165 HIS A C 1
ATOM 1282 O O . HIS A 1 165 ? -0.636 -12.078 -23.953 1 97.5 165 HIS A O 1
ATOM 1288 N N . ASP A 1 166 ? -1.331 -12.625 -25.906 1 95.88 166 ASP A N 1
ATOM 1289 C CA . ASP A 1 166 ? -0.202 -12.109 -26.672 1 95.88 166 ASP A CA 1
ATOM 1290 C C . ASP A 1 166 ? 1.118 -12.68 -26.156 1 95.88 166 ASP A C 1
ATOM 1292 O O . ASP A 1 166 ? 2.045 -11.93 -25.844 1 95.88 166 ASP A O 1
ATOM 1296 N N . PRO A 1 167 ? 1.199 -14.008 -26.016 1 96.5 167 PRO A N 1
ATOM 1297 C CA . PRO A 1 167 ? 2.473 -14.594 -25.594 1 96.5 167 PRO A CA 1
ATOM 1298 C C . PRO A 1 167 ? 3.604 -14.328 -26.578 1 96.5 167 PRO A C 1
ATOM 1300 O O . PRO A 1 167 ? 3.355 -14.125 -27.781 1 96.5 167 PRO A O 1
ATOM 1303 N N . LEU A 1 168 ? 4.836 -14.281 -26.125 1 95.75 168 LEU A N 1
ATOM 1304 C CA . LEU A 1 168 ? 6.008 -14.227 -26.984 1 95.75 168 LEU A CA 1
ATOM 1305 C C . LEU A 1 168 ? 6.109 -15.477 -27.844 1 95.75 168 LEU A C 1
ATOM 1307 O O . LEU A 1 168 ? 5.531 -16.516 -27.516 1 95.75 168 LEU A O 1
ATOM 1311 N N . PRO A 1 169 ? 6.887 -15.461 -28.922 1 96.44 169 PRO A N 1
ATOM 1312 C CA . PRO A 1 169 ? 6.949 -16.594 -29.859 1 96.44 169 PRO A CA 1
ATOM 1313 C C . PRO A 1 169 ? 7.371 -17.891 -29.172 1 96.44 169 PRO A C 1
ATOM 1315 O O . PRO A 1 169 ? 6.734 -18.922 -29.375 1 96.44 169 PRO A O 1
ATOM 1318 N N . TYR A 1 170 ? 8.391 -17.828 -28.359 1 97.5 170 TYR A N 1
ATOM 1319 C CA . TYR A 1 170 ? 8.812 -19.031 -27.672 1 97.5 170 TYR A CA 1
ATOM 1320 C C . TYR A 1 170 ? 7.695 -19.578 -26.797 1 97.5 170 TYR A C 1
ATOM 1322 O O . TYR A 1 170 ? 7.465 -20.797 -26.75 1 97.5 170 TYR A O 1
ATOM 1330 N N . GLU A 1 171 ? 7.027 -18.719 -26.062 1 98.06 171 GLU A N 1
ATOM 1331 C CA . GLU A 1 171 ? 5.953 -19.109 -25.156 1 98.06 171 GLU A CA 1
ATOM 1332 C C . GLU A 1 171 ? 4.793 -19.734 -25.906 1 98.06 171 GLU A C 1
ATOM 1334 O O . GLU A 1 171 ? 4.266 -20.766 -25.5 1 98.06 171 GLU A O 1
ATOM 1339 N N . ALA A 1 172 ? 4.445 -19.047 -27 1 98.06 172 ALA A N 1
ATOM 1340 C CA . ALA A 1 172 ? 3.359 -19.562 -27.828 1 98.06 172 ALA A CA 1
ATOM 1341 C C . ALA A 1 172 ? 3.682 -20.953 -28.344 1 98.06 172 ALA A C 1
ATOM 1343 O O . ALA A 1 172 ? 2.824 -21.844 -28.328 1 98.06 172 ALA A O 1
ATOM 1344 N N . ASN A 1 173 ? 4.848 -21.156 -28.812 1 98.56 173 ASN A N 1
ATOM 1345 C CA . ASN A 1 173 ? 5.285 -22.453 -29.312 1 98.56 173 ASN A CA 1
ATOM 1346 C C . ASN A 1 173 ? 5.277 -23.516 -28.219 1 98.56 173 ASN A C 1
ATOM 1348 O O . ASN A 1 173 ? 4.844 -24.656 -28.453 1 98.56 173 ASN A O 1
ATOM 1352 N N . PHE A 1 174 ? 5.766 -23.156 -27.094 1 98.56 174 PHE A N 1
ATOM 1353 C CA . PHE A 1 174 ? 5.805 -24.078 -25.953 1 98.56 174 PHE A CA 1
ATOM 1354 C C . PHE A 1 174 ? 4.402 -24.547 -25.594 1 98.56 174 PHE A C 1
ATOM 1356 O O . PHE A 1 174 ? 4.168 -25.734 -25.406 1 98.56 174 PHE A O 1
ATOM 1363 N N . ILE A 1 175 ? 3.494 -23.562 -25.453 1 98.75 175 ILE A N 1
ATOM 1364 C CA . ILE A 1 175 ? 2.109 -23.844 -25.094 1 98.75 175 ILE A CA 1
ATOM 1365 C C . ILE A 1 175 ? 1.486 -24.781 -26.125 1 98.75 175 ILE A C 1
ATOM 1367 O O . ILE A 1 175 ? 0.829 -25.766 -25.781 1 98.75 175 ILE A O 1
ATOM 1371 N N . SER A 1 176 ? 1.755 -24.484 -27.375 1 98.62 176 SER A N 1
ATOM 1372 C CA . SER A 1 176 ? 1.21 -25.281 -28.469 1 98.62 176 SER A CA 1
ATOM 1373 C C . SER A 1 176 ? 1.797 -26.688 -28.484 1 98.62 176 SER A C 1
ATOM 1375 O O . SER A 1 176 ? 1.062 -27.672 -28.562 1 98.62 176 SER A O 1
ATOM 1377 N N . GLU A 1 177 ? 3.086 -26.797 -28.359 1 98.5 177 GLU A N 1
ATOM 1378 C CA . GLU A 1 177 ? 3.793 -28.062 -28.391 1 98.5 177 GLU A CA 1
ATOM 1379 C C . GLU A 1 177 ? 3.34 -28.984 -27.266 1 98.5 177 GLU A C 1
ATOM 1381 O O . GLU A 1 177 ? 3.225 -30.203 -27.469 1 98.5 177 GLU A O 1
ATOM 1386 N N . HIS A 1 178 ? 3.061 -28.469 -26.125 1 98.5 178 HIS A N 1
ATOM 1387 C CA . HIS A 1 178 ? 2.719 -29.266 -24.953 1 98.5 178 HIS A CA 1
ATOM 1388 C C . HIS A 1 178 ? 1.207 -29.359 -24.766 1 98.5 178 HIS A C 1
ATOM 1390 O O . HIS A 1 178 ? 0.729 -29.984 -23.812 1 98.5 178 HIS A O 1
ATOM 1396 N N . LYS A 1 179 ? 0.455 -28.594 -25.641 1 98.38 179 LYS A N 1
ATOM 1397 C CA . LYS A 1 179 ? -1.005 -28.609 -25.641 1 98.38 179 LYS A CA 1
ATOM 1398 C C . LYS A 1 179 ? -1.558 -28.141 -24.297 1 98.38 179 LYS A C 1
ATOM 1400 O O . LYS A 1 179 ? -2.463 -28.766 -23.734 1 98.38 179 LYS A O 1
ATOM 1405 N N . ILE A 1 180 ? -0.896 -27.156 -23.75 1 98.75 180 ILE A N 1
ATOM 1406 C CA . ILE A 1 180 ? -1.36 -26.578 -22.5 1 98.75 180 ILE A CA 1
ATOM 1407 C C . ILE A 1 180 ? -2.65 -25.797 -22.734 1 98.75 180 ILE A C 1
ATOM 1409 O O . ILE A 1 180 ? -2.756 -25.047 -23.703 1 98.75 180 ILE A O 1
ATOM 1413 N N . GLN A 1 181 ? -3.619 -26.031 -21.891 1 98.56 181 GLN A N 1
ATOM 1414 C CA . GLN A 1 181 ? -4.887 -25.312 -22.016 1 98.56 181 GLN A CA 1
ATOM 1415 C C . GLN A 1 181 ? -4.762 -23.875 -21.531 1 98.56 181 GLN A C 1
ATOM 1417 O O . GLN A 1 181 ? -4.062 -23.609 -20.547 1 98.56 181 GLN A O 1
ATOM 1422 N N . THR A 1 182 ? -5.383 -22.984 -22.234 1 98.81 182 THR A N 1
ATOM 1423 C CA . THR A 1 182 ? -5.363 -21.562 -21.875 1 98.81 182 THR A CA 1
ATOM 1424 C C . THR A 1 182 ? -6.781 -21 -21.828 1 98.81 182 THR A C 1
ATOM 1426 O O . THR A 1 182 ? -7.711 -21.594 -22.375 1 98.81 182 THR A O 1
ATOM 1429 N N . CYS A 1 183 ? -6.98 -19.984 -21.109 1 98.81 183 CYS A N 1
ATOM 1430 C CA . CYS A 1 183 ? -8.203 -19.203 -20.984 1 98.81 183 CYS A CA 1
ATOM 1431 C C . CYS A 1 183 ? -7.906 -17.719 -21.078 1 98.81 183 CYS A C 1
ATOM 1433 O O . CYS A 1 183 ? -7.289 -17.156 -20.172 1 98.81 183 CYS A O 1
ATOM 1435 N N . SER A 1 184 ? -8.305 -17.047 -22.156 1 98.75 184 SER A N 1
ATOM 1436 C CA . SER A 1 184 ? -7.996 -15.641 -22.391 1 98.75 184 SER A CA 1
ATOM 1437 C C . SER A 1 184 ? -8.727 -14.742 -21.391 1 98.75 184 SER A C 1
ATOM 1439 O O . SER A 1 184 ? -9.664 -15.18 -20.719 1 98.75 184 SER A O 1
ATOM 1441 N N . PRO A 1 185 ? -8.281 -13.477 -21.281 1 98.81 185 PRO A N 1
ATOM 1442 C CA . PRO A 1 185 ? -9 -12.539 -20.406 1 98.81 185 PRO A CA 1
ATOM 1443 C C . PRO A 1 185 ? -10.477 -12.414 -20.781 1 98.81 185 PRO A C 1
ATOM 1445 O O . PRO A 1 185 ? -11.336 -12.344 -19.906 1 98.81 185 PRO A O 1
ATOM 1448 N N . GLU A 1 186 ? -10.766 -12.398 -22.047 1 98.5 186 GLU A N 1
ATOM 1449 C CA . GLU A 1 186 ? -12.148 -12.312 -22.5 1 98.5 186 GLU A CA 1
ATOM 1450 C C . GLU A 1 186 ? -12.953 -13.531 -22.062 1 98.5 186 GLU A C 1
ATOM 1452 O O . GLU A 1 186 ? -14.094 -13.398 -21.609 1 98.5 186 GLU A O 1
ATOM 1457 N N . GLN A 1 187 ? -12.312 -14.703 -22.172 1 98.69 187 GLN A N 1
ATOM 1458 C CA . GLN A 1 187 ? -12.977 -15.938 -21.766 1 98.69 187 GLN A CA 1
ATOM 1459 C C . GLN A 1 187 ? -13.188 -15.969 -20.25 1 98.69 187 GLN A C 1
ATOM 1461 O O . GLN A 1 187 ? -14.219 -16.438 -19.781 1 98.69 187 GLN A O 1
ATOM 1466 N N . VAL A 1 188 ? -12.258 -15.477 -19.5 1 98.81 188 VAL A N 1
ATOM 1467 C CA . VAL A 1 188 ? -12.398 -15.398 -18.062 1 98.81 188 VAL A CA 1
ATOM 1468 C C . VAL A 1 188 ? -13.594 -14.523 -17.703 1 98.81 188 VAL A C 1
ATOM 1470 O O . VAL A 1 188 ? -14.445 -14.922 -16.906 1 98.81 188 VAL A O 1
ATOM 1473 N N . ARG A 1 189 ? -13.703 -13.359 -18.281 1 98.19 189 ARG A N 1
ATOM 1474 C CA . ARG A 1 189 ? -14.766 -12.406 -17.984 1 98.19 189 ARG A CA 1
ATOM 1475 C C . ARG A 1 189 ? -16.125 -12.961 -18.391 1 98.19 189 ARG A C 1
ATOM 1477 O O . ARG A 1 189 ? -17.141 -12.617 -17.781 1 98.19 189 ARG A O 1
ATOM 1484 N N . SER A 1 190 ? -16.094 -13.859 -19.375 1 97.88 190 SER A N 1
ATOM 1485 C CA . SER A 1 190 ? -17.344 -14.422 -19.891 1 97.88 190 SER A CA 1
ATOM 1486 C C . SER A 1 190 ? -17.766 -15.648 -19.078 1 97.88 190 SER A C 1
ATOM 1488 O O . SER A 1 190 ? -18.703 -16.359 -19.453 1 97.88 190 SER A O 1
ATOM 1490 N N . GLY A 1 191 ? -17.016 -15.961 -18.031 1 97.06 191 GLY A N 1
ATOM 1491 C CA . GLY A 1 191 ? -17.484 -17.031 -17.156 1 97.06 191 GLY A CA 1
ATOM 1492 C C . GLY A 1 191 ? -16.469 -18.141 -16.984 1 97.06 191 GLY A C 1
ATOM 1493 O O . GLY A 1 191 ? -16.719 -19.109 -16.266 1 97.06 191 GLY A O 1
ATOM 1494 N N . ALA A 1 192 ? -15.336 -18.109 -17.656 1 98.19 192 ALA A N 1
ATOM 1495 C CA . ALA A 1 192 ? -14.195 -19 -17.484 1 98.19 192 ALA A CA 1
ATOM 1496 C C . ALA A 1 192 ? -14.578 -20.453 -17.766 1 98.19 192 ALA A C 1
ATOM 1498 O O . ALA A 1 192 ? -14.109 -21.359 -17.078 1 98.19 192 ALA A O 1
ATOM 1499 N N . GLN A 1 193 ? -15.469 -20.703 -18.719 1 98.38 193 GLN A N 1
ATOM 1500 C CA . GLN A 1 193 ? -15.945 -22.047 -19.031 1 98.38 193 GLN A CA 1
ATOM 1501 C C . GLN A 1 193 ? -14.781 -22.984 -19.375 1 98.38 193 GLN A C 1
ATOM 1503 O O . GLN A 1 193 ? -14.781 -24.141 -18.984 1 98.38 193 GLN A O 1
ATOM 1508 N N . PRO A 1 194 ? -13.75 -22.516 -20.109 1 98.69 194 PRO A N 1
ATOM 1509 C CA . PRO A 1 194 ? -12.625 -23.391 -20.406 1 98.69 194 PRO A CA 1
ATOM 1510 C C . PRO A 1 194 ? -11.977 -23.953 -19.141 1 98.69 194 PRO A C 1
ATOM 1512 O O . PRO A 1 194 ? -11.547 -25.109 -19.109 1 98.69 194 PRO A O 1
ATOM 1515 N N . VAL A 1 195 ? -11.906 -23.172 -18.109 1 98.88 195 VAL A N 1
ATOM 1516 C CA . VAL A 1 195 ? -11.297 -23.594 -16.844 1 98.88 195 VAL A CA 1
ATOM 1517 C C . VAL A 1 195 ? -12.156 -24.672 -16.188 1 98.88 195 VAL A C 1
ATOM 1519 O O . VAL A 1 195 ? -11.641 -25.688 -15.711 1 98.88 195 VAL A O 1
ATOM 1522 N N . LEU A 1 196 ? -13.43 -24.438 -16.172 1 98.69 196 LEU A N 1
ATOM 1523 C CA . LEU A 1 196 ? -14.352 -25.391 -15.57 1 98.69 196 LEU A CA 1
ATOM 1524 C C . LEU A 1 196 ? -14.352 -26.719 -16.328 1 98.69 196 LEU A C 1
ATOM 1526 O O . LEU A 1 196 ? -14.352 -27.781 -15.727 1 98.69 196 LEU A O 1
ATOM 1530 N N . ASP A 1 197 ? -14.352 -26.609 -17.656 1 98.75 197 ASP A N 1
ATOM 1531 C CA . ASP A 1 197 ? -14.273 -27.812 -18.5 1 98.75 197 ASP A CA 1
ATOM 1532 C C . ASP A 1 197 ? -12.977 -28.578 -18.25 1 98.75 197 ASP A C 1
ATOM 1534 O O . ASP A 1 197 ? -12.977 -29.797 -18.156 1 98.75 197 ASP A O 1
ATOM 1538 N N . TRP A 1 198 ? -11.883 -27.828 -18.156 1 98.81 198 TRP A N 1
ATOM 1539 C CA . TRP A 1 198 ? -10.578 -28.422 -17.891 1 98.81 198 TRP A CA 1
ATOM 1540 C C . TRP A 1 198 ? -10.586 -29.219 -16.594 1 98.81 198 TRP A C 1
ATOM 1542 O O . TRP A 1 198 ? -10.133 -30.375 -16.562 1 98.81 198 TRP A O 1
ATOM 1552 N N . ILE A 1 199 ? -11.148 -28.672 -15.508 1 98.81 199 ILE A N 1
ATOM 1553 C CA . ILE A 1 199 ? -11.203 -29.328 -14.203 1 98.81 199 ILE A CA 1
ATOM 1554 C C . ILE A 1 199 ? -11.984 -30.625 -14.312 1 98.81 199 ILE A C 1
ATOM 1556 O O . ILE A 1 199 ? -11.555 -31.672 -13.797 1 98.81 199 ILE A O 1
ATOM 1560 N N . LYS A 1 200 ? -13.086 -30.547 -15.008 1 98.44 200 LYS A N 1
ATOM 1561 C CA . LYS A 1 200 ? -13.953 -31.703 -15.148 1 98.44 200 LYS A CA 1
ATOM 1562 C C . LYS A 1 200 ? -13.305 -32.781 -16.031 1 98.44 200 LYS A C 1
ATOM 1564 O O . LYS A 1 200 ? -13.242 -33.938 -15.664 1 98.44 200 LYS A O 1
ATOM 1569 N N . ASN A 1 201 ? -12.82 -32.375 -17.188 1 98.56 201 ASN A N 1
ATOM 1570 C CA . ASN A 1 201 ? -12.281 -33.312 -18.188 1 98.56 201 ASN A CA 1
ATOM 1571 C C . ASN A 1 201 ? -11.031 -34 -17.672 1 98.56 201 ASN A C 1
ATOM 1573 O O . ASN A 1 201 ? -10.82 -35.188 -17.953 1 98.56 201 ASN A O 1
ATOM 1577 N N . GLU A 1 202 ? -10.172 -33.281 -16.922 1 98.5 202 GLU A N 1
ATOM 1578 C CA . GLU A 1 202 ? -8.914 -33.844 -16.438 1 98.5 202 GLU A CA 1
ATOM 1579 C C . GLU A 1 202 ? -9.062 -34.406 -15.047 1 98.5 202 GLU A C 1
ATOM 1581 O O . GLU A 1 202 ? -8.086 -34.875 -14.445 1 98.5 202 GLU A O 1
ATOM 1586 N N . LYS A 1 203 ? -10.312 -34.375 -14.477 1 98.38 203 LYS A N 1
ATOM 1587 C CA . LYS A 1 203 ? -10.656 -35 -13.195 1 98.38 203 LYS A CA 1
ATOM 1588 C C . LYS A 1 203 ? -9.773 -34.469 -12.078 1 98.38 203 LYS A C 1
ATOM 1590 O O . LYS A 1 203 ? -9.18 -35.219 -11.32 1 98.38 203 LYS A O 1
ATOM 1595 N N . ILE A 1 204 ? -9.609 -33.156 -12.102 1 98.69 204 ILE A N 1
ATOM 1596 C CA . ILE A 1 204 ? -8.812 -32.5 -11.078 1 98.69 204 ILE A CA 1
ATOM 1597 C C . ILE A 1 204 ? -9.539 -32.531 -9.742 1 98.69 204 ILE A C 1
ATOM 1599 O O . ILE A 1 204 ? -10.633 -32 -9.602 1 98.69 204 ILE A O 1
ATOM 1603 N N . GLU A 1 205 ? -8.961 -33.156 -8.773 1 98.75 205 GLU A N 1
ATOM 1604 C CA . GLU A 1 205 ? -9.555 -33.25 -7.441 1 98.75 205 GLU A CA 1
ATOM 1605 C C . GLU A 1 205 ? -9.023 -32.125 -6.527 1 98.75 205 GLU A C 1
ATOM 1607 O O . GLU A 1 205 ? -9.758 -31.625 -5.68 1 98.75 205 GLU A O 1
ATOM 1612 N N . TYR A 1 206 ? -7.742 -31.859 -6.66 1 98.81 206 TYR A N 1
ATOM 1613 C CA . TYR A 1 206 ? -7.074 -30.812 -5.891 1 98.81 206 TYR A CA 1
ATOM 1614 C C . TYR A 1 206 ? -6.527 -29.719 -6.805 1 98.81 206 TYR A C 1
ATOM 1616 O O . TYR A 1 206 ? -6.137 -30 -7.941 1 98.81 206 TYR A O 1
ATOM 1624 N N . LEU A 1 207 ? -6.539 -28.516 -6.34 1 98.81 207 LEU A N 1
ATOM 1625 C CA . LEU A 1 207 ? -6.172 -27.375 -7.168 1 98.81 207 LEU A CA 1
ATOM 1626 C C . LEU A 1 207 ? -5.105 -26.531 -6.48 1 98.81 207 LEU A C 1
ATOM 1628 O O . LEU A 1 207 ? -5.246 -26.172 -5.309 1 98.81 207 LEU A O 1
ATOM 1632 N N . ALA A 1 208 ? -3.986 -26.312 -7.102 1 98.88 208 ALA A N 1
ATOM 1633 C CA . ALA A 1 208 ? -3.027 -25.281 -6.742 1 98.88 208 ALA A CA 1
ATOM 1634 C C . ALA A 1 208 ? -3.188 -24.047 -7.633 1 98.88 208 ALA A C 1
ATOM 1636 O O . ALA A 1 208 ? -3.088 -24.156 -8.859 1 98.88 208 ALA A O 1
ATOM 1637 N N . ILE A 1 209 ? -3.414 -22.891 -7.027 1 98.94 209 ILE A N 1
ATOM 1638 C CA . ILE A 1 209 ? -3.701 -21.656 -7.758 1 98.94 209 ILE A CA 1
ATOM 1639 C C . ILE A 1 209 ? -2.547 -20.672 -7.582 1 98.94 209 ILE A C 1
ATOM 1641 O O . ILE A 1 209 ? -2.176 -20.344 -6.453 1 98.94 209 ILE A O 1
ATOM 1645 N N . HIS A 1 210 ? -1.92 -20.312 -8.664 1 98.94 210 HIS A N 1
ATOM 1646 C CA . HIS A 1 210 ? -0.936 -19.234 -8.688 1 98.94 210 HIS A CA 1
ATOM 1647 C C . HIS A 1 210 ? -1.535 -17.953 -9.258 1 98.94 210 HIS A C 1
ATOM 1649 O O . HIS A 1 210 ? -2.037 -17.953 -10.383 1 98.94 210 HIS A O 1
ATOM 1655 N N . ILE A 1 211 ? -1.497 -16.922 -8.484 1 98.94 211 ILE A N 1
ATOM 1656 C CA . ILE A 1 211 ? -1.97 -15.617 -8.969 1 98.94 211 ILE A CA 1
ATOM 1657 C C . ILE A 1 211 ? -0.799 -14.648 -9.062 1 98.94 211 ILE A C 1
ATOM 1659 O O . ILE A 1 211 ? -0.254 -14.219 -8.039 1 98.94 211 ILE A O 1
ATOM 1663 N N . ASP A 1 212 ? -0.361 -14.375 -10.234 1 98.88 212 ASP A N 1
ATOM 1664 C CA . ASP A 1 212 ? 0.491 -13.219 -10.477 1 98.88 212 ASP A CA 1
ATOM 1665 C C . ASP A 1 212 ? -0.34 -11.945 -10.617 1 98.88 212 ASP A C 1
ATOM 1667 O O . ASP A 1 212 ? -1.139 -11.812 -11.547 1 98.88 212 ASP A O 1
ATOM 1671 N N . LEU A 1 213 ? -0.098 -10.984 -9.812 1 98.81 213 LEU A N 1
ATOM 1672 C CA . LEU A 1 213 ? -0.917 -9.773 -9.789 1 98.81 213 LEU A CA 1
ATOM 1673 C C . LEU A 1 213 ? -0.775 -8.992 -11.086 1 98.81 213 LEU A C 1
ATOM 1675 O O . LEU A 1 213 ? -1.605 -8.133 -11.398 1 98.81 213 LEU A O 1
ATOM 1679 N N . ASP A 1 214 ? 0.228 -9.297 -11.914 1 97.5 214 ASP A N 1
ATOM 1680 C CA . ASP A 1 214 ? 0.398 -8.562 -13.164 1 97.5 214 ASP A CA 1
ATOM 1681 C C . ASP A 1 214 ? -0.671 -8.953 -14.18 1 97.5 214 ASP A C 1
ATOM 1683 O O . ASP A 1 214 ? -0.737 -8.375 -15.266 1 97.5 214 ASP A O 1
ATOM 1687 N N . VAL A 1 215 ? -1.55 -9.953 -13.805 1 98.75 215 VAL A N 1
ATOM 1688 C CA . VAL A 1 215 ? -2.697 -10.305 -14.633 1 98.75 215 VAL A CA 1
ATOM 1689 C C . VAL A 1 215 ? -3.734 -9.188 -14.586 1 98.75 215 VAL A C 1
ATOM 1691 O O . VAL A 1 215 ? -4.621 -9.117 -15.438 1 98.75 215 VAL A O 1
ATOM 1694 N N . LEU A 1 216 ? -3.627 -8.305 -13.602 1 98.56 216 LEU A N 1
ATOM 1695 C CA . LEU A 1 216 ? -4.57 -7.211 -13.398 1 98.56 216 LEU A CA 1
ATOM 1696 C C . LEU A 1 216 ? -4.227 -6.027 -14.297 1 98.56 216 LEU A C 1
ATOM 1698 O O . LEU A 1 216 ? -3.053 -5.727 -14.516 1 98.56 216 LEU A O 1
ATOM 1702 N N . ASP A 1 217 ? -5.23 -5.406 -14.789 1 97.19 217 ASP A N 1
ATOM 1703 C CA . ASP A 1 217 ? -5.09 -4.188 -15.578 1 97.19 217 ASP A CA 1
ATOM 1704 C C . ASP A 1 217 ? -4.379 -3.096 -14.789 1 97.19 217 ASP A C 1
ATOM 1706 O O . ASP A 1 217 ? -4.906 -2.609 -13.781 1 97.19 217 ASP A O 1
ATOM 1710 N N . PRO A 1 218 ? -3.178 -2.643 -15.242 1 95.06 218 PRO A N 1
ATOM 1711 C CA . PRO A 1 218 ? -2.385 -1.674 -14.484 1 95.06 218 PRO A CA 1
ATOM 1712 C C . PRO A 1 218 ? -3.068 -0.314 -14.367 1 95.06 218 PRO A C 1
ATOM 1714 O O . PRO A 1 218 ? -2.643 0.528 -13.57 1 95.06 218 PRO A O 1
ATOM 1717 N N . HIS A 1 219 ? -4.168 -0.039 -15.078 1 92 219 HIS A N 1
ATOM 1718 C CA . HIS A 1 219 ? -4.91 1.209 -14.953 1 92 219 HIS A CA 1
ATOM 1719 C C . HIS A 1 219 ? -5.828 1.186 -13.734 1 92 219 HIS A C 1
ATOM 1721 O O . HIS A 1 219 ? -6.176 2.236 -13.195 1 92 219 HIS A O 1
ATOM 1727 N N . ASN A 1 220 ? -6.156 -0.063 -13.312 1 94.44 220 ASN A N 1
ATOM 1728 C CA . ASN A 1 220 ? -7.117 -0.196 -12.227 1 94.44 220 ASN A CA 1
ATOM 1729 C C . ASN A 1 220 ? -6.453 -0.71 -10.953 1 94.44 220 ASN A C 1
ATOM 1731 O O . ASN A 1 220 ? -7.012 -0.58 -9.859 1 94.44 220 ASN A O 1
ATOM 1735 N N . PHE A 1 221 ? -5.363 -1.318 -11.078 1 96.94 221 PHE A N 1
ATOM 1736 C CA . PHE A 1 221 ? -4.527 -1.786 -9.977 1 96.94 221 PHE A CA 1
ATOM 1737 C C . PHE A 1 221 ? -3.064 -1.427 -10.219 1 96.94 221 PHE A C 1
ATOM 1739 O O . PHE A 1 221 ? -2.381 -2.084 -11.008 1 96.94 221 PHE A O 1
ATOM 1746 N N . ARG A 1 222 ? -2.52 -0.518 -9.461 1 96.44 222 ARG A N 1
ATOM 1747 C CA . ARG A 1 222 ? -1.301 0.172 -9.867 1 96.44 222 ARG A CA 1
ATOM 1748 C C . ARG A 1 222 ? -0.081 -0.398 -9.156 1 96.44 222 ARG A C 1
ATOM 1750 O O . ARG A 1 222 ? 1.047 0.036 -9.398 1 96.44 222 ARG A O 1
ATOM 1757 N N . SER A 1 223 ? -0.302 -1.46 -8.305 1 98 223 SER A N 1
ATOM 1758 C CA . SER A 1 223 ? 0.808 -2.078 -7.586 1 98 223 SER A CA 1
ATOM 1759 C C . SER A 1 223 ? 1.388 -3.25 -8.367 1 98 223 SER A C 1
ATOM 1761 O O . SER A 1 223 ? 1.574 -4.34 -7.82 1 98 223 SER A O 1
ATOM 1763 N N . VAL A 1 224 ? 1.654 -3.014 -9.664 1 97.5 224 VAL A N 1
ATOM 1764 C CA . VAL A 1 224 ? 2.264 -3.99 -10.562 1 97.5 224 VAL A CA 1
ATOM 1765 C C . VAL A 1 224 ? 3.342 -3.314 -11.406 1 97.5 224 VAL A C 1
ATOM 1767 O O . VAL A 1 224 ? 3.408 -2.084 -11.469 1 97.5 224 VAL A O 1
ATOM 1770 N N . LEU A 1 225 ? 4.168 -4.113 -12.055 1 96 225 LEU A N 1
ATOM 1771 C CA . LEU A 1 225 ? 5.34 -3.631 -12.781 1 96 225 LEU A CA 1
ATOM 1772 C C . LEU A 1 225 ? 4.945 -2.566 -13.797 1 96 225 LEU A C 1
ATOM 1774 O O . LEU A 1 225 ? 5.551 -1.493 -13.844 1 96 225 LEU A O 1
ATOM 1778 N N . PHE A 1 226 ? 3.914 -2.766 -14.508 1 93.62 226 PHE A N 1
ATOM 1779 C CA . PHE A 1 226 ? 3.551 -1.977 -15.68 1 93.62 226 PHE A CA 1
ATOM 1780 C C . PHE A 1 226 ? 2.904 -0.66 -15.266 1 93.62 226 PHE A C 1
ATOM 1782 O O . PHE A 1 226 ? 2.645 0.201 -16.109 1 93.62 226 PHE A O 1
ATOM 1789 N N . ALA A 1 227 ? 2.674 -0.506 -13.969 1 92.56 227 ALA A N 1
ATOM 1790 C CA . ALA A 1 227 ? 2.104 0.741 -13.469 1 92.56 227 ALA A CA 1
ATOM 1791 C C . ALA A 1 227 ? 3.152 1.563 -12.727 1 92.56 227 ALA A C 1
ATOM 1793 O O . ALA A 1 227 ? 2.814 2.488 -11.984 1 92.56 227 ALA A O 1
ATOM 1794 N N . LYS A 1 228 ? 4.355 1.237 -12.859 1 92.88 228 LYS A N 1
ATOM 1795 C CA . LYS A 1 228 ? 5.422 2.016 -12.234 1 92.88 228 LYS A CA 1
ATOM 1796 C C . LYS A 1 228 ? 5.309 3.494 -12.602 1 92.88 228 LYS A C 1
ATOM 1798 O O . LYS A 1 228 ? 5.203 3.842 -13.773 1 92.88 228 LYS A O 1
ATOM 1803 N N . PRO A 1 229 ? 5.258 4.379 -11.602 1 88.69 229 PRO A N 1
ATOM 1804 C CA . PRO A 1 229 ? 5.234 5.805 -11.93 1 88.69 229 PRO A CA 1
ATOM 1805 C C . PRO A 1 229 ? 6.422 6.234 -12.797 1 88.69 229 PRO A C 1
ATOM 1807 O O . PRO A 1 229 ? 7.551 5.801 -12.555 1 88.69 229 PRO A O 1
ATOM 1810 N N . GLY A 1 230 ? 6.141 7.055 -13.805 1 86.25 230 GLY A N 1
ATOM 1811 C CA . GLY A 1 230 ? 7.188 7.57 -14.672 1 86.25 230 GLY A CA 1
ATOM 1812 C C . GLY A 1 230 ? 7.594 6.59 -15.758 1 86.25 230 GLY A C 1
ATOM 1813 O O . GLY A 1 230 ? 8.539 6.84 -16.5 1 86.25 230 GLY A O 1
ATOM 1814 N N . ARG A 1 231 ? 6.859 5.457 -15.805 1 84.81 231 ARG A N 1
ATOM 1815 C CA . ARG A 1 231 ? 7.184 4.465 -16.828 1 84.81 231 ARG A CA 1
ATOM 1816 C C . ARG A 1 231 ? 7.023 5.043 -18.234 1 84.81 231 ARG A C 1
ATOM 1818 O O . ARG A 1 231 ? 6.062 5.766 -18.5 1 84.81 231 ARG A O 1
ATOM 1825 N N . GLY A 1 232 ? 8.055 4.719 -19.016 1 83.81 232 GLY A N 1
ATOM 1826 C CA . GLY A 1 232 ? 7.945 5.043 -20.422 1 83.81 232 GLY A CA 1
ATOM 1827 C C . GLY A 1 232 ? 7.168 4.008 -21.219 1 83.81 232 GLY A C 1
ATOM 1828 O O . GLY A 1 232 ? 6.949 2.893 -20.75 1 83.81 232 GLY A O 1
ATOM 1829 N N . GLN A 1 233 ? 6.73 4.297 -22.359 1 79.06 233 GLN A N 1
ATOM 1830 C CA . GLN A 1 233 ? 5.91 3.438 -23.203 1 79.06 233 GLN A CA 1
ATOM 1831 C C . GLN A 1 233 ? 6.605 2.107 -23.484 1 79.06 233 GLN A C 1
ATOM 1833 O O . GLN A 1 233 ? 5.957 1.059 -23.516 1 79.06 233 GLN A O 1
ATOM 1838 N N . HIS A 1 234 ? 7.961 1.997 -23.531 1 80.69 234 HIS A N 1
ATOM 1839 C CA . HIS A 1 234 ? 8.656 0.79 -23.953 1 80.69 234 HIS A CA 1
ATOM 1840 C C . HIS A 1 234 ? 9.57 0.257 -22.859 1 80.69 234 HIS A C 1
ATOM 1842 O O . HIS A 1 234 ? 10.398 -0.62 -23.109 1 80.69 234 HIS A O 1
ATOM 1848 N N . ASP A 1 235 ? 9.406 0.721 -21.656 1 83.94 235 ASP A N 1
ATOM 1849 C CA . ASP A 1 235 ? 10.336 0.393 -20.578 1 83.94 235 ASP A CA 1
ATOM 1850 C C . ASP A 1 235 ? 10.328 -1.105 -20.281 1 83.94 235 ASP A C 1
ATOM 1852 O O . ASP A 1 235 ? 11.344 -1.669 -19.875 1 83.94 235 ASP A O 1
ATOM 1856 N N . PHE A 1 236 ? 9.289 -1.896 -20.594 1 82.69 236 PHE A N 1
ATOM 1857 C CA . PHE A 1 236 ? 9.227 -3.291 -20.172 1 82.69 236 PHE A CA 1
ATOM 1858 C C . PHE A 1 236 ? 9.031 -4.207 -21.375 1 82.69 236 PHE A C 1
ATOM 1860 O O . PHE A 1 236 ? 8.422 -5.27 -21.25 1 82.69 236 PHE A O 1
ATOM 1867 N N . GLY A 1 237 ? 9.758 -3.904 -22.625 1 71.44 237 GLY A N 1
ATOM 1868 C CA . GLY A 1 237 ? 9.914 -4.758 -23.781 1 71.44 237 GLY A CA 1
ATOM 1869 C C . GLY A 1 237 ? 8.609 -5.078 -24.469 1 71.44 237 GLY A C 1
ATOM 1870 O O . GLY A 1 237 ? 8.5 -6.078 -25.188 1 71.44 237 GLY A O 1
ATOM 1871 N N . ASP A 1 238 ? 7.512 -4.336 -24.203 1 78.19 238 ASP A N 1
ATOM 1872 C CA . ASP A 1 238 ? 6.203 -4.484 -24.828 1 78.19 238 ASP A CA 1
ATOM 1873 C C . ASP A 1 238 ? 5.578 -5.832 -24.484 1 78.19 238 ASP A C 1
ATOM 1875 O O . ASP A 1 238 ? 4.969 -6.477 -25.344 1 78.19 238 ASP A O 1
ATOM 1879 N N . VAL A 1 239 ? 5.945 -6.41 -23.453 1 86.12 239 VAL A N 1
ATOM 1880 C CA . VAL A 1 239 ? 5.34 -7.656 -22.984 1 86.12 239 VAL A CA 1
ATOM 1881 C C . VAL A 1 239 ? 3.895 -7.398 -22.562 1 86.12 239 VAL A C 1
ATOM 1883 O O . VAL A 1 239 ? 3.48 -6.246 -22.422 1 86.12 239 VAL A O 1
ATOM 1886 N N . ALA A 1 240 ? 3.168 -8.531 -22.484 1 93.25 240 ALA A N 1
ATOM 1887 C CA . ALA A 1 240 ? 1.729 -8.438 -22.266 1 93.25 240 ALA A CA 1
ATOM 1888 C C . ALA A 1 240 ? 1.43 -7.805 -20.906 1 93.25 240 ALA A C 1
ATOM 1890 O O . ALA A 1 240 ? 2.055 -8.148 -19.906 1 93.25 240 ALA A O 1
ATOM 1891 N N . GLU A 1 241 ? 0.536 -6.852 -20.891 1 95.69 241 GLU A N 1
ATOM 1892 C CA . GLU A 1 241 ? 0.028 -6.262 -19.656 1 95.69 241 GLU A CA 1
ATOM 1893 C C . GLU A 1 241 ? -1.321 -6.863 -19.281 1 95.69 241 GLU A C 1
ATOM 1895 O O . GLU A 1 241 ? -2.111 -7.238 -20.141 1 95.69 241 GLU A O 1
ATOM 1900 N N . GLY A 1 242 ? -1.561 -6.895 -17.984 1 97.69 242 GLY A N 1
ATOM 1901 C CA . GLY A 1 242 ? -2.781 -7.508 -17.5 1 97.69 242 GLY A CA 1
ATOM 1902 C C . GLY A 1 242 ? -4.039 -6.836 -18.016 1 97.69 242 GLY A C 1
ATOM 1903 O O . GLY A 1 242 ? -4.062 -5.617 -18.203 1 97.69 242 GLY A O 1
ATOM 1904 N N . LYS A 1 243 ? -5.109 -7.699 -18.203 1 98.25 243 LYS A N 1
ATOM 1905 C CA . LYS A 1 243 ? -6.359 -7.18 -18.75 1 98.25 243 LYS A CA 1
ATOM 1906 C C . LYS A 1 243 ? -7.535 -7.508 -17.844 1 98.25 243 LYS A C 1
ATOM 1908 O O . LYS A 1 243 ? -8.656 -7.059 -18.078 1 98.25 243 LYS A O 1
ATOM 1913 N N . LEU A 1 244 ? -7.305 -8.273 -16.812 1 98.69 244 LEU A N 1
ATOM 1914 C CA . LEU A 1 244 ? -8.359 -8.625 -15.867 1 98.69 244 LEU A CA 1
ATOM 1915 C C . LEU A 1 244 ? -8.43 -7.609 -14.734 1 98.69 244 LEU A C 1
ATOM 1917 O O . LEU A 1 244 ? -7.535 -6.777 -14.578 1 98.69 244 LEU A O 1
ATOM 1921 N N . ASN A 1 245 ? -9.555 -7.625 -14.047 1 98.06 245 ASN A N 1
ATOM 1922 C CA . ASN A 1 245 ? -9.727 -6.867 -12.812 1 98.06 245 ASN A CA 1
ATOM 1923 C C . ASN A 1 245 ? -9.93 -7.785 -11.609 1 98.06 245 ASN A C 1
ATOM 1925 O O . ASN A 1 245 ? -10.156 -8.984 -11.773 1 98.06 245 ASN A O 1
ATOM 1929 N N . ILE A 1 246 ? -9.805 -7.238 -10.445 1 98.5 246 ILE A N 1
ATOM 1930 C CA . ILE A 1 246 ? -9.828 -8.016 -9.219 1 98.5 246 ILE A CA 1
ATOM 1931 C C . ILE A 1 246 ? -11.094 -8.867 -9.164 1 98.5 246 ILE A C 1
ATOM 1933 O O . ILE A 1 246 ? -11.039 -10.07 -8.906 1 98.5 246 ILE A O 1
ATOM 1937 N N . PRO A 1 247 ? -12.281 -8.352 -9.5 1 98.38 247 PRO A N 1
ATOM 1938 C CA . PRO A 1 247 ? -13.477 -9.203 -9.453 1 98.38 247 PRO A CA 1
ATOM 1939 C C . PRO A 1 247 ? -13.391 -10.391 -10.406 1 98.38 247 PRO A C 1
ATOM 1941 O O . PRO A 1 247 ? -13.898 -11.469 -10.109 1 98.38 247 PRO A O 1
ATOM 1944 N N . ASP A 1 248 ? -12.758 -10.188 -11.586 1 98.81 248 ASP A N 1
ATOM 1945 C CA . ASP A 1 248 ? -12.578 -11.289 -12.531 1 98.81 248 ASP A CA 1
ATOM 1946 C C . ASP A 1 248 ? -11.781 -12.43 -11.898 1 98.81 248 ASP A C 1
ATOM 1948 O O . ASP A 1 248 ? -12.172 -13.594 -11.992 1 98.81 248 ASP A O 1
ATOM 1952 N N . VAL A 1 249 ? -10.703 -12.062 -11.258 1 98.88 249 VAL A N 1
ATOM 1953 C CA . VAL A 1 249 ? -9.773 -13.039 -10.695 1 98.88 249 VAL A CA 1
ATOM 1954 C C . VAL A 1 249 ? -10.422 -13.742 -9.516 1 98.88 249 VAL A C 1
ATOM 1956 O O . VAL A 1 249 ? -10.32 -14.969 -9.383 1 98.88 249 VAL A O 1
ATOM 1959 N N . VAL A 1 250 ? -11.086 -13 -8.648 1 98.81 250 VAL A N 1
ATOM 1960 C CA . VAL A 1 250 ? -11.75 -13.555 -7.477 1 98.81 250 VAL A CA 1
ATOM 1961 C C . VAL A 1 250 ? -12.836 -14.539 -7.918 1 98.81 250 VAL A C 1
ATOM 1963 O O . VAL A 1 250 ? -12.93 -15.648 -7.387 1 98.81 250 VAL A O 1
ATOM 1966 N N . LYS A 1 251 ? -13.602 -14.156 -8.867 1 98.75 251 LYS A N 1
ATOM 1967 C CA . LYS A 1 251 ? -14.664 -15.023 -9.391 1 98.75 251 LYS A CA 1
ATOM 1968 C C . LYS A 1 251 ? -14.078 -16.297 -9.977 1 98.75 251 LYS A C 1
ATOM 1970 O O . LYS A 1 251 ? -14.57 -17.406 -9.703 1 98.75 251 LYS A O 1
ATOM 1975 N N . LEU A 1 252 ? -13.078 -16.172 -10.797 1 98.88 252 LEU A N 1
ATOM 1976 C CA . LEU A 1 252 ? -12.422 -17.312 -11.422 1 98.88 252 LEU A CA 1
ATOM 1977 C C . LEU A 1 252 ? -11.922 -18.297 -10.367 1 98.88 252 LEU A C 1
ATOM 1979 O O . LEU A 1 252 ? -12.195 -19.484 -10.453 1 98.88 252 LEU A O 1
ATOM 1983 N N . ALA A 1 253 ? -11.18 -17.781 -9.375 1 98.88 253 ALA A N 1
ATOM 1984 C CA . ALA A 1 253 ? -10.602 -18.625 -8.336 1 98.88 253 ALA A CA 1
ATOM 1985 C C . ALA A 1 253 ? -11.688 -19.359 -7.547 1 98.88 253 ALA A C 1
ATOM 1987 O O . ALA A 1 253 ? -11.562 -20.547 -7.27 1 98.88 253 ALA A O 1
ATOM 1988 N N . ASN A 1 254 ? -12.727 -18.656 -7.199 1 98.62 254 ASN A N 1
ATOM 1989 C CA . ASN A 1 254 ? -13.797 -19.25 -6.402 1 98.62 254 ASN A CA 1
ATOM 1990 C C . ASN A 1 254 ? -14.602 -20.266 -7.211 1 98.62 254 ASN A C 1
ATOM 1992 O O . ASN A 1 254 ? -15.023 -21.297 -6.676 1 98.62 254 ASN A O 1
ATOM 1996 N N . GLN A 1 255 ? -14.859 -19.938 -8.492 1 98.56 255 GLN A N 1
ATOM 1997 C CA . GLN A 1 255 ? -15.531 -20.906 -9.352 1 98.56 255 GLN A CA 1
ATOM 1998 C C . GLN A 1 255 ? -14.727 -22.203 -9.461 1 98.56 255 GLN A C 1
ATOM 2000 O O . GLN A 1 255 ? -15.281 -23.297 -9.336 1 98.56 255 GLN A O 1
ATOM 2005 N N . ALA A 1 256 ? -13.461 -22.062 -9.695 1 98.75 256 ALA A N 1
ATOM 2006 C CA . ALA A 1 256 ? -12.594 -23.234 -9.789 1 98.75 256 ALA A CA 1
ATOM 2007 C C . ALA A 1 256 ? -12.586 -24.016 -8.484 1 98.75 256 ALA A C 1
ATOM 2009 O O . ALA A 1 256 ? -12.695 -25.25 -8.492 1 98.75 256 ALA A O 1
ATOM 2010 N N . ALA A 1 257 ? -12.516 -23.297 -7.383 1 98.38 257 ALA A N 1
ATOM 2011 C CA . ALA A 1 257 ? -12.422 -23.922 -6.066 1 98.38 257 ALA A CA 1
ATOM 2012 C C . ALA A 1 257 ? -13.75 -24.547 -5.66 1 98.38 257 ALA A C 1
ATOM 2014 O O . ALA A 1 257 ? -13.797 -25.375 -4.746 1 98.38 257 ALA A O 1
ATOM 2015 N N . SER A 1 258 ? -14.812 -24.141 -6.273 1 97.75 258 SER A N 1
ATOM 2016 C CA . SER A 1 258 ? -16.125 -24.703 -5.949 1 97.75 258 SER A CA 1
ATOM 2017 C C . SER A 1 258 ? -16.281 -26.109 -6.512 1 97.75 258 SER A C 1
ATOM 2019 O O . SER A 1 258 ? -17.109 -26.891 -6.043 1 97.75 258 SER A O 1
ATOM 2021 N N . ILE A 1 259 ? -15.484 -26.5 -7.5 1 97.5 259 ILE A N 1
ATOM 2022 C CA . ILE A 1 259 ? -15.672 -27.812 -8.109 1 97.5 259 ILE A CA 1
ATOM 2023 C C . ILE A 1 259 ? -14.422 -28.672 -7.887 1 97.5 259 ILE A C 1
ATOM 2025 O O . ILE A 1 259 ? -14.43 -29.859 -8.18 1 97.5 259 ILE A O 1
ATOM 2029 N N . SER A 1 260 ? -13.312 -28.125 -7.488 1 98.31 260 SER A N 1
ATOM 2030 C CA . SER A 1 260 ? -12.07 -28.797 -7.121 1 98.31 260 SER A CA 1
ATOM 2031 C C . SER A 1 260 ? -11.484 -28.203 -5.844 1 98.31 260 SER A C 1
ATOM 2033 O O . SER A 1 260 ? -11.43 -26.984 -5.684 1 98.31 260 SER A O 1
ATOM 2035 N N . LYS A 1 261 ? -11 -29.016 -4.93 1 98.31 261 LYS A N 1
ATOM 2036 C CA . LYS A 1 261 ? -10.555 -28.547 -3.623 1 98.31 261 LYS A CA 1
ATOM 2037 C C . LYS A 1 261 ? -9.25 -27.766 -3.74 1 98.31 261 LYS A C 1
ATOM 2039 O O . LYS A 1 261 ? -8.219 -28.312 -4.117 1 98.31 261 LYS A O 1
ATOM 2044 N N . ALA A 1 262 ? -9.289 -26.516 -3.367 1 98.5 262 ALA A N 1
ATOM 2045 C CA . ALA A 1 262 ? -8.078 -25.703 -3.35 1 98.5 262 ALA A CA 1
ATOM 2046 C C . ALA A 1 262 ? -7.145 -26.141 -2.221 1 98.5 262 ALA A C 1
ATOM 2048 O O . ALA A 1 262 ? -7.551 -26.203 -1.059 1 98.5 262 ALA A O 1
ATOM 2049 N N . VAL A 1 263 ? -5.875 -26.438 -2.566 1 98.75 263 VAL A N 1
ATOM 2050 C CA . VAL A 1 263 ? -4.918 -26.875 -1.555 1 98.75 263 VAL A CA 1
ATOM 2051 C C . VAL A 1 263 ? -3.658 -26.016 -1.628 1 98.75 263 VAL A C 1
ATOM 2053 O O . VAL A 1 263 ? -2.783 -26.109 -0.764 1 98.75 263 VAL A O 1
ATOM 2056 N N . GLY A 1 264 ? -3.512 -25.188 -2.643 1 98.81 264 GLY A N 1
ATOM 2057 C CA . GLY A 1 264 ? -2.414 -24.25 -2.809 1 98.81 264 GLY A CA 1
ATOM 2058 C C . GLY A 1 264 ? -2.861 -22.906 -3.322 1 98.81 264 GLY A C 1
ATOM 2059 O O . GLY A 1 264 ? -3.734 -22.812 -4.188 1 98.81 264 GLY A O 1
ATOM 2060 N N . LEU A 1 265 ? -2.334 -21.859 -2.807 1 98.88 265 LEU A N 1
ATOM 2061 C CA . LEU A 1 265 ? -2.553 -20.5 -3.285 1 98.88 265 LEU A CA 1
ATOM 2062 C C . LEU A 1 265 ? -1.28 -19.672 -3.16 1 98.88 265 LEU A C 1
ATOM 2064 O O . LEU A 1 265 ? -0.693 -19.578 -2.078 1 98.88 265 LEU A O 1
ATOM 2068 N N . THR A 1 266 ? -0.839 -19.156 -4.23 1 98.94 266 THR A N 1
ATOM 2069 C CA . THR A 1 266 ? 0.257 -18.203 -4.23 1 98.94 266 THR A CA 1
ATOM 2070 C C . THR A 1 266 ? -0.215 -16.844 -4.742 1 98.94 266 THR A C 1
ATOM 2072 O O . THR A 1 266 ? -0.928 -16.766 -5.746 1 98.94 266 THR A O 1
ATOM 2075 N N . ILE A 1 267 ? 0.072 -15.812 -4.031 1 98.94 267 ILE A N 1
ATOM 2076 C CA . ILE A 1 267 ? -0.019 -14.453 -4.543 1 98.94 267 ILE A CA 1
ATOM 2077 C C . ILE A 1 267 ? 1.384 -13.891 -4.762 1 98.94 267 ILE A C 1
ATOM 2079 O O . ILE A 1 267 ? 2.205 -13.875 -3.842 1 98.94 267 ILE A O 1
ATOM 2083 N N . ALA A 1 268 ? 1.653 -13.453 -5.988 1 98.81 268 ALA A N 1
ATOM 2084 C CA . ALA A 1 268 ? 3.012 -13.016 -6.301 1 98.81 268 ALA A CA 1
ATOM 2085 C C . ALA A 1 268 ? 3 -11.695 -7.062 1 98.81 268 ALA A C 1
ATOM 2087 O O . ALA A 1 268 ? 1.964 -11.281 -7.586 1 98.81 268 ALA A O 1
ATOM 2088 N N . GLU A 1 269 ? 4.152 -11.031 -7.039 1 98.62 269 GLU A N 1
ATOM 2089 C CA . GLU A 1 269 ? 4.555 -9.852 -7.805 1 98.62 269 GLU A CA 1
ATOM 2090 C C . GLU A 1 269 ? 3.725 -8.633 -7.422 1 98.62 269 GLU A C 1
ATOM 2092 O O . GLU A 1 269 ? 3.252 -7.898 -8.289 1 98.62 269 GLU A O 1
ATOM 2097 N N . HIS A 1 270 ? 3.477 -8.531 -6.164 1 98.81 270 HIS A N 1
ATOM 2098 C CA . HIS A 1 270 ? 2.969 -7.281 -5.605 1 98.81 270 HIS A CA 1
ATOM 2099 C C . HIS A 1 270 ? 4.051 -6.203 -5.586 1 98.81 270 HIS A C 1
ATOM 2101 O O . HIS A 1 270 ? 5.062 -6.352 -4.898 1 98.81 270 HIS A O 1
ATOM 2107 N N . LEU A 1 271 ? 3.918 -5.145 -6.387 1 98.5 271 LEU A N 1
ATOM 2108 C CA . LEU A 1 271 ? 4.848 -4.02 -6.457 1 98.5 271 LEU A CA 1
ATOM 2109 C C . LEU A 1 271 ? 4.18 -2.732 -5.988 1 98.5 271 LEU A C 1
ATOM 2111 O O . LEU A 1 271 ? 3.74 -1.922 -6.805 1 98.5 271 LEU A O 1
ATOM 2115 N N . PRO A 1 272 ? 4.152 -2.512 -4.68 1 98.38 272 PRO A N 1
ATOM 2116 C CA . PRO A 1 272 ? 3.461 -1.351 -4.113 1 98.38 272 PRO A CA 1
ATOM 2117 C C . PRO A 1 272 ? 4.277 -0.065 -4.223 1 98.38 272 PRO A C 1
ATOM 2119 O O . PRO A 1 272 ? 4.773 0.444 -3.217 1 98.38 272 PRO A O 1
ATOM 2122 N N . TRP A 1 273 ? 4.348 0.523 -5.344 1 97.88 273 TRP A N 1
ATOM 2123 C CA . TRP A 1 273 ? 5.184 1.672 -5.672 1 97.88 273 TRP A CA 1
ATOM 2124 C C . TRP A 1 273 ? 4.941 2.822 -4.703 1 97.88 273 TRP A C 1
ATOM 2126 O O . TRP A 1 273 ? 5.891 3.402 -4.168 1 97.88 273 TRP A O 1
ATOM 2136 N N . ASP A 1 274 ? 3.676 3.111 -4.426 1 98.06 274 ASP A N 1
ATOM 2137 C CA . ASP A 1 274 ? 3.371 4.242 -3.559 1 98.06 274 ASP A CA 1
ATOM 2138 C C . ASP A 1 274 ? 3.826 3.975 -2.125 1 98.06 274 ASP A C 1
ATOM 2140 O O . ASP A 1 274 ? 4.324 4.875 -1.448 1 98.06 274 ASP A O 1
ATOM 2144 N N . ALA A 1 275 ? 3.6 2.756 -1.669 1 98.56 275 ALA A N 1
ATOM 2145 C CA . ALA A 1 275 ? 4.059 2.416 -0.324 1 98.56 275 ALA A CA 1
ATOM 2146 C C . ALA A 1 275 ? 5.574 2.549 -0.211 1 98.56 275 ALA A C 1
ATOM 2148 O O . ALA A 1 275 ? 6.086 3.051 0.792 1 98.56 275 ALA A O 1
ATOM 2149 N N . LEU A 1 276 ? 6.266 2.078 -1.203 1 98.12 276 LEU A N 1
ATOM 2150 C CA . LEU A 1 276 ? 7.723 2.182 -1.201 1 98.12 276 LEU A CA 1
ATOM 2151 C C . LEU A 1 276 ? 8.164 3.643 -1.223 1 98.12 276 LEU A C 1
ATOM 2153 O O . LEU A 1 276 ? 9.062 4.035 -0.472 1 98.12 276 LEU A O 1
ATOM 2157 N N . ASN A 1 277 ? 7.594 4.422 -2.094 1 97.94 277 ASN A N 1
ATOM 2158 C CA . ASN A 1 277 ? 7.922 5.84 -2.178 1 97.94 277 ASN A CA 1
ATOM 2159 C C . ASN A 1 277 ? 7.625 6.562 -0.868 1 97.94 277 ASN A C 1
ATOM 2161 O O . ASN A 1 277 ? 8.398 7.422 -0.438 1 97.94 277 ASN A O 1
ATOM 2165 N N . LEU A 1 278 ? 6.492 6.242 -0.293 1 98.56 278 LEU A N 1
ATOM 2166 C CA . LEU A 1 278 ? 6.113 6.855 0.976 1 98.56 278 LEU A CA 1
ATOM 2167 C C . LEU A 1 278 ? 7.09 6.465 2.08 1 98.56 278 LEU A C 1
ATOM 2169 O O . LEU A 1 278 ? 7.477 7.301 2.898 1 98.56 278 LEU A O 1
ATOM 2173 N N . LYS A 1 279 ? 7.438 5.176 2.156 1 98.38 279 LYS A N 1
ATOM 2174 C CA . LYS A 1 279 ? 8.438 4.711 3.117 1 98.38 279 LYS A CA 1
ATOM 2175 C C . LYS A 1 279 ? 9.727 5.516 3 1 98.38 279 LYS A C 1
ATOM 2177 O O . LYS A 1 279 ? 10.273 5.969 4.008 1 98.38 279 LYS A O 1
ATOM 2182 N N . ASN A 1 280 ? 10.188 5.656 1.782 1 97.94 280 ASN A N 1
ATOM 2183 C CA . ASN A 1 280 ? 11.406 6.426 1.535 1 97.94 280 ASN A CA 1
ATOM 2184 C C . ASN A 1 280 ? 11.227 7.891 1.932 1 97.94 280 ASN A C 1
ATOM 2186 O O . ASN A 1 280 ? 12.133 8.492 2.512 1 97.94 280 ASN A O 1
ATOM 2190 N N . MET A 1 281 ? 10.086 8.43 1.584 1 98.62 281 MET A N 1
ATOM 2191 C CA . MET A 1 281 ? 9.766 9.805 1.953 1 98.62 281 MET A CA 1
ATOM 2192 C C . MET A 1 281 ? 9.844 9.992 3.465 1 98.62 281 MET A C 1
ATOM 2194 O O . MET A 1 281 ? 10.477 10.938 3.941 1 98.62 281 MET A O 1
ATOM 2198 N N . LEU A 1 282 ? 9.195 9.109 4.219 1 98.75 282 LEU A N 1
ATOM 2199 C CA . LEU A 1 282 ? 9.156 9.188 5.672 1 98.75 282 LEU A CA 1
ATOM 2200 C C . LEU A 1 282 ? 10.562 9.141 6.262 1 98.75 282 LEU A C 1
ATOM 2202 O O . LEU A 1 282 ? 10.867 9.852 7.223 1 98.75 282 LEU A O 1
ATOM 2206 N N . GLU A 1 283 ? 11.438 8.414 5.688 1 98.31 283 GLU A N 1
ATOM 2207 C CA . GLU A 1 283 ? 12.812 8.273 6.16 1 98.31 283 GLU A CA 1
ATOM 2208 C C . GLU A 1 283 ? 13.594 9.562 5.953 1 98.31 283 GLU A C 1
ATOM 2210 O O . GLU A 1 283 ? 14.625 9.781 6.598 1 98.31 283 GLU A O 1
ATOM 2215 N N . GLU A 1 284 ? 13.117 10.398 5.062 1 98.44 284 GLU A N 1
ATOM 2216 C CA . GLU A 1 284 ? 13.867 11.594 4.703 1 98.44 284 GLU A CA 1
ATOM 2217 C C . GLU A 1 284 ? 13.289 12.836 5.371 1 98.44 284 GLU A C 1
ATOM 2219 O O . GLU A 1 284 ? 13.867 13.922 5.293 1 98.44 284 GLU A O 1
ATOM 2224 N N . LEU A 1 285 ? 12.164 12.719 6.023 1 98.69 285 LEU A N 1
ATOM 2225 C CA . LEU A 1 285 ? 11.492 13.867 6.621 1 98.69 285 LEU A CA 1
ATOM 2226 C C . LEU A 1 285 ? 12.094 14.195 7.984 1 98.69 285 LEU A C 1
ATOM 2228 O O . LEU A 1 285 ? 12.602 13.312 8.672 1 98.69 285 LEU A O 1
ATOM 2232 N N . PRO A 1 286 ? 12.07 15.438 8.375 1 97.81 286 PRO A N 1
ATOM 2233 C CA . PRO A 1 286 ? 12.523 15.789 9.719 1 97.81 286 PRO A CA 1
ATOM 2234 C C . PRO A 1 286 ? 11.656 15.188 10.812 1 97.81 286 PRO A C 1
ATOM 2236 O O . PRO A 1 286 ? 10.453 14.992 10.617 1 97.81 286 PRO A O 1
ATOM 2239 N N . LEU A 1 287 ? 12.242 14.844 11.977 1 96.5 287 LEU A N 1
ATOM 2240 C CA . LEU A 1 287 ? 11.578 14.398 13.195 1 96.5 287 LEU A CA 1
ATOM 2241 C C . LEU A 1 287 ? 11.305 12.898 13.148 1 96.5 287 LEU A C 1
ATOM 2243 O O . LEU A 1 287 ? 11.414 12.211 14.172 1 96.5 287 LEU A O 1
ATOM 2247 N N . ILE A 1 288 ? 10.977 12.43 11.875 1 97.25 288 ILE A N 1
ATOM 2248 C CA . ILE A 1 288 ? 10.539 11.039 11.828 1 97.25 288 ILE A CA 1
ATOM 2249 C C . ILE A 1 288 ? 11.633 10.18 11.195 1 97.25 288 ILE A C 1
ATOM 2251 O O . ILE A 1 288 ? 11.766 8.992 11.523 1 97.25 288 ILE A O 1
ATOM 2255 N N . GLY A 1 289 ? 12.344 10.789 10.352 1 93.06 289 GLY A N 1
ATOM 2256 C CA . GLY A 1 289 ? 13.375 10.055 9.633 1 93.06 289 GLY A CA 1
ATOM 2257 C C . GLY A 1 289 ? 14.586 9.734 10.492 1 93.06 289 GLY A C 1
ATOM 2258 O O . GLY A 1 289 ? 14.633 10.102 11.672 1 93.06 289 GLY A O 1
ATOM 2259 N N . LYS A 1 290 ? 15.5 9.07 9.953 1 76.5 290 LYS A N 1
ATOM 2260 C CA . LYS A 1 290 ? 16.719 8.641 10.625 1 76.5 290 LYS A CA 1
ATOM 2261 C C . LYS A 1 290 ? 17.609 9.828 10.961 1 76.5 290 LYS A C 1
ATOM 2263 O O . LYS A 1 290 ? 17.578 10.852 10.273 1 76.5 290 LYS A O 1
ATOM 2268 N N . MET B 1 1 ? 21.109 21.781 32.406 1 34.84 1 MET B N 1
ATOM 2269 C CA . MET B 1 1 ? 20.781 20.375 32.188 1 34.84 1 MET B CA 1
ATOM 2270 C C . MET B 1 1 ? 20.141 20.156 30.812 1 34.84 1 MET B C 1
ATOM 2272 O O . MET B 1 1 ? 19.125 20.781 30.5 1 34.84 1 MET B O 1
ATOM 2276 N N . SER B 1 2 ? 20.75 19.828 29.734 1 40.25 2 SER B N 1
ATOM 2277 C CA . SER B 1 2 ? 20.391 19.797 28.328 1 40.25 2 SER B CA 1
ATOM 2278 C C . SER B 1 2 ? 19.094 19.016 28.094 1 40.25 2 SER B C 1
ATOM 2280 O O . SER B 1 2 ? 19.031 17.828 28.406 1 40.25 2 SER B O 1
ATOM 2282 N N . SER B 1 3 ? 17.922 19.516 28.422 1 51.97 3 SER B N 1
ATOM 2283 C CA . SER B 1 3 ? 16.625 18.844 28.578 1 51.97 3 SER B CA 1
ATOM 2284 C C . SER B 1 3 ? 16.359 17.906 27.406 1 51.97 3 SER B C 1
ATOM 2286 O O . SER B 1 3 ? 16.406 18.312 26.25 1 51.97 3 SER B O 1
ATOM 2288 N N . ILE B 1 4 ? 16.453 16.609 27.547 1 69.12 4 ILE B N 1
ATOM 2289 C CA . ILE B 1 4 ? 16.297 15.484 26.625 1 69.12 4 ILE B CA 1
ATOM 2290 C C . ILE B 1 4 ? 14.945 15.57 25.922 1 69.12 4 ILE B C 1
ATOM 2292 O O . ILE B 1 4 ? 13.914 15.703 26.594 1 69.12 4 ILE B O 1
ATOM 2296 N N . ASN B 1 5 ? 14.891 15.961 24.594 1 85.5 5 ASN B N 1
ATOM 2297 C CA . ASN B 1 5 ? 13.664 15.938 23.797 1 85.5 5 ASN B CA 1
ATOM 2298 C C . ASN B 1 5 ? 12.82 14.703 24.094 1 85.5 5 ASN B C 1
ATOM 2300 O O . ASN B 1 5 ? 13.344 13.586 24.125 1 85.5 5 ASN B O 1
ATOM 2304 N N . LYS B 1 6 ? 11.586 14.875 24.5 1 94.88 6 LYS B N 1
ATOM 2305 C CA . LYS B 1 6 ? 10.609 13.82 24.75 1 94.88 6 LYS B CA 1
ATOM 2306 C C . LYS B 1 6 ? 9.633 13.688 23.578 1 94.88 6 LYS B C 1
ATOM 2308 O O . LYS B 1 6 ? 8.523 14.219 23.625 1 94.88 6 LYS B O 1
ATOM 2313 N N . PRO B 1 7 ? 10.047 12.906 22.562 1 97.69 7 PRO B N 1
ATOM 2314 C CA . PRO B 1 7 ? 9.172 12.742 21.391 1 97.69 7 PRO B CA 1
ATOM 2315 C C . PRO B 1 7 ? 8.008 11.797 21.656 1 97.69 7 PRO B C 1
ATOM 2317 O O . PRO B 1 7 ? 8.164 10.82 22.391 1 97.69 7 PRO B O 1
ATOM 2320 N N . LEU B 1 8 ? 6.848 12.109 21.156 1 98.69 8 LEU B N 1
ATOM 2321 C CA . LEU B 1 8 ? 5.688 11.227 21.156 1 98.69 8 LEU B CA 1
ATOM 2322 C C . LEU B 1 8 ? 5.203 10.953 19.734 1 98.69 8 LEU B C 1
ATOM 2324 O O . LEU B 1 8 ? 5.012 11.883 18.953 1 98.69 8 LEU B O 1
ATOM 2328 N N . ARG B 1 9 ? 5.148 9.758 19.391 1 98.81 9 ARG B N 1
ATOM 2329 C CA . ARG B 1 9 ? 4.469 9.367 18.156 1 98.81 9 ARG B CA 1
ATOM 2330 C C . ARG B 1 9 ? 3.01 9.016 18.422 1 98.81 9 ARG B C 1
ATOM 2332 O O . ARG B 1 9 ? 2.715 8.164 19.266 1 98.81 9 ARG B O 1
ATOM 2339 N N . LEU B 1 10 ? 2.172 9.664 17.75 1 98.88 10 LEU B N 1
ATOM 2340 C CA . LEU B 1 10 ? 0.734 9.469 17.891 1 98.88 10 LEU B CA 1
ATOM 2341 C C . LEU B 1 10 ? 0.142 8.844 16.641 1 98.88 10 LEU B C 1
ATOM 2343 O O . LEU B 1 10 ? 0.112 9.484 15.578 1 98.88 10 LEU B O 1
ATOM 2347 N N . ILE B 1 11 ? -0.229 7.574 16.703 1 98.88 11 ILE B N 1
ATOM 2348 C CA . ILE B 1 11 ? -0.988 6.934 15.633 1 98.88 11 ILE B CA 1
ATOM 2349 C C . ILE B 1 11 ? -2.467 7.297 15.766 1 98.88 11 ILE B C 1
ATOM 2351 O O . ILE B 1 11 ? -3.102 6.984 16.781 1 98.88 11 ILE B O 1
ATOM 2355 N N . PHE B 1 12 ? -3.02 7.977 14.773 1 98.94 12 PHE B N 1
ATOM 2356 C CA . PHE B 1 12 ? -4.348 8.57 14.875 1 98.94 12 PHE B CA 1
ATOM 2357 C C . PHE B 1 12 ? -5.184 8.234 13.648 1 98.94 12 PHE B C 1
ATOM 2359 O O . PHE B 1 12 ? -5.402 9.094 12.781 1 98.94 12 PHE B O 1
ATOM 2366 N N . PRO B 1 13 ? -5.762 6.98 13.586 1 98.94 13 PRO B N 1
ATOM 2367 C CA . PRO B 1 13 ? -6.426 6.508 12.375 1 98.94 13 PRO B CA 1
ATOM 2368 C C . PRO B 1 13 ? -7.828 7.086 12.203 1 98.94 13 PRO B C 1
ATOM 2370 O O . PRO B 1 13 ? -8.766 6.359 11.875 1 98.94 13 PRO B O 1
ATOM 2373 N N . GLN B 1 14 ? -7.93 8.391 12.453 1 98.94 14 GLN B N 1
ATOM 2374 C CA . GLN B 1 14 ? -9.195 9.102 12.305 1 98.94 14 GLN B CA 1
ATOM 2375 C C . GLN B 1 14 ? -9.633 9.148 10.844 1 98.94 14 GLN B C 1
ATOM 2377 O O . GLN B 1 14 ? -8.852 9.516 9.969 1 98.94 14 GLN B O 1
ATOM 2382 N N . TRP B 1 15 ? -10.875 8.656 10.57 1 98.81 15 TRP B N 1
ATOM 2383 C CA . TRP B 1 15 ? -11.406 8.68 9.211 1 98.81 15 TRP B CA 1
ATOM 2384 C C . TRP B 1 15 ? -12.695 9.492 9.141 1 98.81 15 TRP B C 1
ATOM 2386 O O . TRP B 1 15 ? -13.109 9.93 8.062 1 98.81 15 TRP B O 1
ATOM 2396 N N . GLN B 1 16 ? -13.211 9.859 10.25 1 98.81 16 GLN B N 1
ATOM 2397 C CA . GLN B 1 16 ? -14.539 10.453 10.328 1 98.81 16 GLN B CA 1
ATOM 2398 C C . GLN B 1 16 ? -14.516 11.922 9.906 1 98.81 16 GLN B C 1
ATOM 2400 O O . GLN B 1 16 ? -15.492 12.438 9.359 1 98.81 16 GLN B O 1
ATOM 2405 N N . GLY B 1 17 ? -13.414 12.625 10.188 1 98.62 17 GLY B N 1
ATOM 2406 C CA . GLY B 1 17 ? -13.328 14.031 9.82 1 98.62 17 GLY B CA 1
ATOM 2407 C C . GLY B 1 17 ? -13.547 14.266 8.336 1 98.62 17 GLY B C 1
ATOM 2408 O O . GLY B 1 17 ? -14.086 15.305 7.941 1 98.62 17 GLY B O 1
ATOM 2409 N N . GLY B 1 18 ? -13.008 13.344 7.516 1 98 18 GLY B N 1
ATOM 2410 C CA . GLY B 1 18 ? -13.188 13.414 6.074 1 98 18 GLY B CA 1
ATOM 2411 C C . GLY B 1 18 ? -14.305 12.508 5.574 1 98 18 GLY B C 1
ATOM 2412 O O . GLY B 1 18 ? -14.609 12.5 4.383 1 98 18 GLY B O 1
ATOM 2413 N N . ASP B 1 19 ? -14.898 11.773 6.512 1 98.12 19 ASP B N 1
ATOM 2414 C CA . ASP B 1 19 ? -15.93 10.781 6.195 1 98.12 19 ASP B CA 1
ATOM 2415 C C . ASP B 1 19 ? -15.484 9.867 5.059 1 98.12 19 ASP B C 1
ATOM 2417 O O . ASP B 1 19 ? -16.188 9.727 4.055 1 98.12 19 ASP B O 1
ATOM 2421 N N . ASN B 1 20 ? -14.367 9.32 5.172 1 97.62 20 ASN B N 1
ATOM 2422 C CA . ASN B 1 20 ? -13.734 8.445 4.188 1 97.62 20 ASN B CA 1
ATOM 2423 C C . ASN B 1 20 ? -13.023 7.273 4.852 1 97.62 20 ASN B C 1
ATOM 2425 O O . ASN B 1 20 ? -11.859 7.391 5.246 1 97.62 20 ASN B O 1
ATOM 2429 N N . PRO B 1 21 ? -13.641 6.152 4.914 1 98 21 PRO B N 1
ATOM 2430 C CA . PRO B 1 21 ? -13.195 4.996 5.691 1 98 21 PRO B CA 1
ATOM 2431 C C . PRO B 1 21 ? -11.773 4.566 5.348 1 98 21 PRO B C 1
ATOM 2433 O O . PRO B 1 21 ? -11.008 4.188 6.234 1 98 21 PRO B O 1
ATOM 2436 N N . PRO B 1 22 ? -11.289 4.68 4.09 1 98 22 PRO B N 1
ATOM 2437 C CA . PRO B 1 22 ? -9.938 4.227 3.734 1 98 22 PRO B CA 1
ATOM 2438 C C . PRO B 1 22 ? -8.844 4.965 4.504 1 98 22 PRO B C 1
ATOM 2440 O O . PRO B 1 22 ? -7.711 4.492 4.582 1 98 22 PRO B O 1
ATOM 2443 N N . TYR B 1 23 ? -9.172 6.102 5.133 1 98.75 23 TYR B N 1
ATOM 2444 C CA . TYR B 1 23 ? -8.195 6.805 5.965 1 98.75 23 TYR B CA 1
ATOM 2445 C C . TYR B 1 23 ? -7.723 5.922 7.113 1 98.75 23 TYR B C 1
ATOM 2447 O O . TYR B 1 23 ? -6.574 6.02 7.543 1 98.75 23 TYR B O 1
ATOM 2455 N N . TYR B 1 24 ? -8.594 5.043 7.582 1 98.69 24 TYR B N 1
ATOM 2456 C CA . TYR B 1 24 ? -8.273 4.176 8.711 1 98.69 24 TYR B CA 1
ATOM 2457 C C . TYR B 1 24 ? -7.102 3.258 8.375 1 98.69 24 TYR B C 1
ATOM 2459 O O . TYR B 1 24 ? -6.07 3.281 9.055 1 98.69 24 TYR B O 1
ATOM 2467 N N . LEU B 1 25 ? -7.25 2.537 7.254 1 98.62 25 LEU B N 1
ATOM 2468 C CA . LEU B 1 25 ? -6.164 1.672 6.805 1 98.62 25 LEU B CA 1
ATOM 2469 C C . LEU B 1 25 ? -4.941 2.494 6.414 1 98.62 25 LEU B C 1
ATOM 2471 O O . LEU B 1 25 ? -3.805 2.059 6.617 1 98.62 25 LEU B O 1
ATOM 2475 N N . GLY B 1 26 ? -5.191 3.643 5.816 1 98.75 26 GLY B N 1
ATOM 2476 C CA . GLY B 1 26 ? -4.102 4.516 5.41 1 98.75 26 GLY B CA 1
ATOM 2477 C C . GLY B 1 26 ? -3.197 4.914 6.559 1 98.75 26 GLY B C 1
ATOM 2478 O O . GLY B 1 26 ? -1.972 4.914 6.418 1 98.75 26 GLY B O 1
ATOM 2479 N N . SER B 1 27 ? -3.816 5.246 7.66 1 98.75 27 SER B N 1
ATOM 2480 C CA . SER B 1 27 ? -3.049 5.617 8.844 1 98.75 27 SER B CA 1
ATOM 2481 C C . SER B 1 27 ? -2.262 4.43 9.383 1 98.75 27 SER B C 1
ATOM 2483 O O . SER B 1 27 ? -1.103 4.574 9.781 1 98.75 27 SER B O 1
ATOM 2485 N N . GLN B 1 28 ? -2.85 3.27 9.391 1 98.56 28 GLN B N 1
ATOM 2486 C CA . GLN B 1 28 ? -2.168 2.068 9.867 1 98.56 28 GLN B CA 1
ATOM 2487 C C . GLN B 1 28 ? -0.983 1.722 8.969 1 98.56 28 GLN B C 1
ATOM 2489 O O . GLN B 1 28 ? 0.079 1.332 9.453 1 98.56 28 GLN B O 1
ATOM 2494 N N . LEU B 1 29 ? -1.231 1.849 7.711 1 98.75 29 LEU B N 1
ATOM 2495 C CA . LEU B 1 29 ? -0.154 1.577 6.766 1 98.75 29 LEU B CA 1
ATOM 2496 C C . LEU B 1 29 ? 0.975 2.59 6.922 1 98.75 29 LEU B C 1
ATOM 2498 O O . LEU B 1 29 ? 2.152 2.234 6.832 1 98.75 29 LEU B O 1
ATOM 2502 N N . LEU B 1 30 ? 0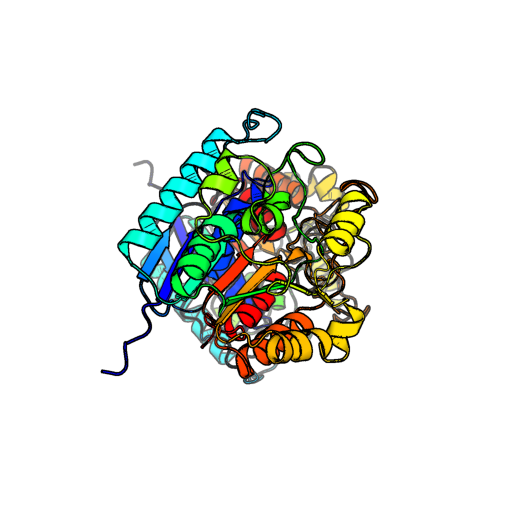.593 3.832 7.141 1 98.56 30 LEU B N 1
ATOM 2503 C CA . LEU B 1 30 ? 1.584 4.863 7.43 1 98.56 30 LEU B CA 1
ATOM 2504 C C . LEU B 1 30 ? 2.457 4.465 8.617 1 98.56 30 LEU B C 1
ATOM 2506 O O . LEU B 1 30 ? 3.682 4.59 8.555 1 98.56 30 LEU B O 1
ATOM 2510 N N . ALA B 1 31 ? 1.857 4.012 9.641 1 98.56 31 ALA B N 1
ATOM 2511 C CA . ALA B 1 31 ? 2.58 3.586 10.836 1 98.56 31 ALA B CA 1
ATOM 2512 C C . ALA B 1 31 ? 3.488 2.396 10.531 1 98.56 31 ALA B C 1
ATOM 2514 O O . ALA B 1 31 ? 4.625 2.338 11.008 1 98.56 31 ALA B O 1
ATOM 2515 N N . TRP B 1 32 ? 2.961 1.483 9.727 1 98.38 32 TRP B N 1
ATOM 2516 C CA . TRP B 1 32 ? 3.705 0.277 9.383 1 98.38 32 TRP B CA 1
ATOM 2517 C C . TRP B 1 32 ? 4.93 0.615 8.539 1 98.38 32 TRP B C 1
ATOM 2519 O O . TRP B 1 32 ? 5.977 -0.027 8.664 1 98.38 32 TRP B O 1
ATOM 2529 N N . LEU B 1 33 ? 4.84 1.622 7.703 1 98.5 33 LEU B N 1
ATOM 2530 C CA . LEU B 1 33 ? 5.898 2.008 6.781 1 98.5 33 LEU B CA 1
ATOM 2531 C C . LEU B 1 33 ? 6.934 2.889 7.477 1 98.5 33 LEU B C 1
ATOM 2533 O O . LEU B 1 33 ? 8.031 3.086 6.961 1 98.5 33 LEU B O 1
ATOM 2537 N N . SER B 1 34 ? 6.598 3.473 8.617 1 98.38 34 SER B N 1
ATOM 2538 C CA . SER B 1 34 ? 7.418 4.496 9.258 1 98.38 34 SER B CA 1
ATOM 2539 C C . SER B 1 34 ? 8.648 3.883 9.922 1 98.38 34 SER B C 1
ATOM 2541 O O . SER B 1 34 ? 8.602 2.744 10.391 1 98.38 34 SER B O 1
ATOM 2543 N N . PRO B 1 35 ? 9.758 4.648 9.969 1 97.81 35 PRO B N 1
ATOM 2544 C CA . PRO B 1 35 ? 10.906 4.215 10.773 1 97.81 35 PRO B CA 1
ATOM 2545 C C . PRO B 1 35 ? 10.547 4.004 12.242 1 97.81 35 PRO B C 1
ATOM 2547 O O . PRO B 1 35 ? 9.461 4.41 12.688 1 97.81 35 PRO B O 1
ATOM 2550 N N . ASP B 1 36 ? 11.438 3.393 12.969 1 97.19 36 ASP B N 1
ATOM 2551 C CA . ASP B 1 36 ? 11.219 3.152 14.391 1 97.19 36 ASP B CA 1
ATOM 2552 C C . ASP B 1 36 ? 10.969 4.461 15.141 1 97.19 36 ASP B C 1
ATOM 2554 O O . ASP B 1 36 ? 11.594 5.48 14.836 1 97.19 36 ASP B O 1
ATOM 2558 N N . PRO B 1 37 ? 10.062 4.414 16.047 1 96.88 37 PRO B N 1
ATOM 2559 C CA . PRO B 1 37 ? 9.789 5.637 16.812 1 96.88 37 PRO B CA 1
ATOM 2560 C C . PRO B 1 37 ? 10.977 6.07 17.672 1 96.88 37 PRO B C 1
ATOM 2562 O O . PRO B 1 37 ? 11.742 5.23 18.141 1 96.88 37 PRO B O 1
ATOM 2565 N N . LYS B 1 38 ? 11.086 7.301 17.922 1 95.38 38 LYS B N 1
ATOM 2566 C CA . LYS B 1 38 ? 12.195 7.871 18.688 1 95.38 38 LYS B CA 1
ATOM 2567 C C . LYS B 1 38 ? 11.797 8.062 20.156 1 95.38 38 LYS B C 1
ATOM 2569 O O . LYS B 1 38 ? 12.617 8.492 20.969 1 95.38 38 LYS B O 1
ATOM 2574 N N . GLY B 1 39 ? 10.633 7.773 20.5 1 96.88 39 GLY B N 1
ATOM 2575 C CA . GLY B 1 39 ? 10.094 7.922 21.844 1 96.88 39 GLY B CA 1
ATOM 2576 C C . GLY B 1 39 ? 8.82 7.121 22.062 1 96.88 39 GLY B C 1
ATOM 2577 O O . GLY B 1 39 ? 8.648 6.043 21.5 1 96.88 39 GLY B O 1
ATOM 2578 N N . ALA B 1 40 ? 7.996 7.617 22.938 1 98.25 40 ALA B N 1
ATOM 2579 C CA . ALA B 1 40 ? 6.75 6.938 23.281 1 98.25 40 ALA B CA 1
ATOM 2580 C C . ALA B 1 40 ? 5.82 6.871 22.062 1 98.25 40 ALA B C 1
ATOM 2582 O O . ALA B 1 40 ? 5.867 7.734 21.188 1 98.25 40 ALA B O 1
ATOM 2583 N N . VAL B 1 41 ? 5.066 5.848 22.047 1 98.75 41 VAL B N 1
ATOM 2584 C CA . VAL B 1 41 ? 4.066 5.668 20.984 1 98.75 41 VAL B CA 1
ATOM 2585 C C . VAL B 1 41 ? 2.689 5.465 21.625 1 98.75 41 VAL B C 1
ATOM 2587 O O . VAL B 1 41 ? 2.547 4.719 22.594 1 98.75 41 VAL B O 1
ATOM 2590 N N . GLU B 1 42 ? 1.748 6.211 21.188 1 98.81 42 GLU B N 1
ATOM 2591 C CA . GLU B 1 42 ? 0.351 6.035 21.578 1 98.81 42 GLU B CA 1
ATOM 2592 C C . GLU B 1 42 ? -0.547 5.91 20.344 1 98.81 42 GLU B C 1
ATOM 2594 O O . GLU B 1 42 ? -0.257 6.488 19.297 1 98.81 42 GLU B O 1
ATOM 2599 N N . GLU B 1 43 ? -1.569 5.191 20.422 1 98.81 43 GLU B N 1
ATOM 2600 C CA . GLU B 1 43 ? -2.611 5.125 19.406 1 98.81 43 GLU B CA 1
ATOM 2601 C C . GLU B 1 43 ? -3.939 5.656 19.938 1 98.81 43 GLU B C 1
ATOM 2603 O O . GLU B 1 43 ? -4.441 5.18 20.953 1 98.81 43 GLU B O 1
ATOM 2608 N N . VAL B 1 44 ? -4.473 6.672 19.281 1 98.88 44 VAL B N 1
ATOM 2609 C CA . VAL B 1 44 ? -5.777 7.207 19.656 1 98.88 44 VAL B CA 1
ATOM 2610 C C . VAL B 1 44 ? -6.867 6.195 19.328 1 98.88 44 VAL B C 1
ATOM 2612 O O . VAL B 1 44 ? -6.918 5.668 18.219 1 98.88 44 VAL B O 1
ATOM 2615 N N . PRO B 1 45 ? -7.695 5.875 20.312 1 98.5 45 PRO B N 1
ATOM 2616 C CA . PRO B 1 45 ? -8.797 4.961 20 1 98.5 45 PRO B CA 1
ATOM 2617 C C . PRO B 1 45 ? -9.781 5.551 18.984 1 98.5 45 PRO B C 1
ATOM 2619 O O . PRO B 1 45 ? -10.391 6.59 19.25 1 98.5 45 PRO B O 1
ATOM 2622 N N . VAL B 1 46 ? -9.875 5.039 17.844 1 98.75 46 VAL B N 1
ATOM 2623 C CA . VAL B 1 46 ? -10.781 5.445 16.781 1 98.75 46 VAL B CA 1
ATOM 2624 C C . VAL B 1 46 ? -11.656 4.27 16.375 1 98.75 46 VAL B C 1
ATOM 2626 O O . VAL B 1 46 ? -11.156 3.191 16.047 1 98.75 46 VAL B O 1
ATOM 2629 N N . PRO B 1 47 ? -13 4.398 16.422 1 97.75 47 PRO B N 1
ATOM 2630 C CA . PRO B 1 47 ? -13.852 3.314 15.922 1 97.75 47 PRO B CA 1
ATOM 2631 C C . PRO B 1 47 ? -13.555 2.955 14.469 1 97.75 47 PRO B C 1
ATOM 2633 O O . PRO B 1 47 ? -13.43 3.844 13.625 1 97.75 47 PRO B O 1
ATOM 2636 N N . LYS B 1 48 ? -13.469 1.667 14.188 1 97.38 48 LYS B N 1
ATOM 2637 C CA . LYS B 1 48 ? -13.242 1.192 12.828 1 97.38 48 LYS B CA 1
ATOM 2638 C C . LYS B 1 48 ? -14.445 1.483 11.938 1 97.38 48 LYS B C 1
ATOM 2640 O O . LYS B 1 48 ? -15.57 1.571 12.422 1 97.38 48 LYS B O 1
ATOM 2645 N N . PRO B 1 49 ? -14.195 1.63 10.633 1 97.25 49 PRO B N 1
ATOM 2646 C CA . PRO B 1 49 ? -15.344 1.756 9.727 1 97.25 49 PRO B CA 1
ATOM 2647 C C . PRO B 1 49 ? -16.25 0.526 9.742 1 97.25 49 PRO B C 1
ATOM 2649 O O . PRO B 1 49 ? -15.758 -0.605 9.773 1 97.25 49 PRO B O 1
ATOM 2652 N N . THR B 1 50 ? -17.531 0.681 9.773 1 95.38 50 THR B N 1
ATOM 2653 C CA . THR B 1 50 ? -18.5 -0.415 9.82 1 95.38 50 THR B CA 1
ATOM 2654 C C . THR B 1 50 ? -19.359 -0.427 8.57 1 95.38 50 THR B C 1
ATOM 2656 O O . THR B 1 50 ? -20.141 -1.356 8.352 1 95.38 50 THR B O 1
ATOM 2659 N N . GLY B 1 51 ? -19.281 0.504 7.758 1 93.69 51 GLY B N 1
ATOM 2660 C CA . GLY B 1 51 ? -20.156 0.639 6.605 1 93.69 51 GLY B CA 1
ATOM 2661 C C . GLY B 1 51 ? -21.375 1.479 6.887 1 93.69 51 GLY B C 1
ATOM 2662 O O . GLY B 1 51 ? -22.062 1.928 5.957 1 93.69 51 GLY B O 1
ATOM 2663 N N . GLU B 1 52 ? -21.641 1.786 8.094 1 96 52 GLU B N 1
ATOM 2664 C CA . GLU B 1 52 ? -22.781 2.625 8.469 1 96 52 GLU B CA 1
ATOM 2665 C C . GLU B 1 52 ? -22.453 4.105 8.297 1 96 52 GLU B C 1
ATOM 2667 O O . GLU B 1 52 ? -21.344 4.543 8.625 1 96 52 GLU B O 1
ATOM 2672 N N . PRO B 1 53 ? -23.422 4.816 7.812 1 97.06 53 PRO B N 1
ATOM 2673 C CA . PRO B 1 53 ? -23.172 6.25 7.633 1 97.06 53 PRO B CA 1
ATOM 2674 C C . PRO B 1 53 ? -23.016 6.992 8.953 1 97.06 53 PRO B C 1
ATOM 2676 O O . PRO B 1 53 ? -23.672 6.633 9.945 1 97.06 53 PRO B O 1
ATOM 2679 N N . LEU B 1 54 ? -22.219 8.023 8.945 1 98 54 LEU B N 1
ATOM 2680 C CA . LEU B 1 54 ? -22.062 8.906 10.102 1 98 54 LEU B CA 1
ATOM 2681 C C . LEU B 1 54 ? -23.203 9.906 10.172 1 98 54 LEU B C 1
ATOM 2683 O O . LEU B 1 54 ? -23.75 10.305 9.148 1 98 54 LEU B O 1
ATOM 2687 N N . GLN B 1 55 ? -23.5 10.289 11.328 1 97.56 55 GLN B N 1
ATOM 2688 C CA . GLN B 1 55 ? -24.547 11.281 11.531 1 97.56 55 GLN B CA 1
ATOM 2689 C C . GLN B 1 55 ? -24 12.703 11.422 1 97.56 55 GLN B C 1
ATOM 2691 O O . GLN B 1 55 ? -22.906 12.984 11.891 1 97.56 55 GLN B O 1
ATOM 2696 N N . GLU B 1 56 ? -24.75 13.523 10.766 1 98 56 GLU B N 1
ATOM 2697 C CA . GLU B 1 56 ? -24.422 14.945 10.75 1 98 56 GLU B CA 1
ATOM 2698 C C . GLU B 1 56 ? -25.062 15.672 11.938 1 98 56 GLU B C 1
ATOM 2700 O O . GLU B 1 56 ? -26.25 15.531 12.188 1 98 56 GLU B O 1
ATOM 2705 N N . GLU B 1 57 ? -24.266 16.312 12.727 1 97.94 57 GLU B N 1
ATOM 2706 C CA . GLU B 1 57 ? -24.703 17.109 13.875 1 97.94 57 GLU B CA 1
ATOM 2707 C C . GLU B 1 57 ? -24.172 18.531 13.797 1 97.94 57 GLU B C 1
ATOM 2709 O O . GLU B 1 57 ? -22.969 18.766 13.75 1 97.94 57 GLU B O 1
ATOM 2714 N N . ASN B 1 58 ? -25.094 19.531 13.828 1 97.06 58 ASN B N 1
ATOM 2715 C CA . ASN B 1 58 ? -24.734 20.938 13.781 1 97.06 58 ASN B CA 1
ATOM 2716 C C . ASN B 1 58 ? -23.828 21.25 12.586 1 97.06 58 ASN B C 1
ATOM 2718 O O . ASN B 1 58 ? -22.812 21.938 12.734 1 97.06 58 ASN B O 1
ATOM 2722 N N . GLY B 1 59 ? -24.125 20.594 11.508 1 98 59 GLY B N 1
ATOM 2723 C CA . GLY B 1 59 ? -23.453 20.906 10.258 1 98 59 GLY B CA 1
ATOM 2724 C C . GLY B 1 59 ? -22.156 20.156 10.078 1 98 59 GLY B C 1
ATOM 2725 O O . GLY B 1 59 ? -21.438 20.359 9.094 1 98 59 GLY B O 1
ATOM 2726 N N . ILE B 1 60 ? -21.797 19.281 10.992 1 98.69 60 ILE B N 1
ATOM 2727 C CA . ILE B 1 60 ? -20.547 18.531 10.898 1 98.69 60 ILE B CA 1
ATOM 2728 C C . ILE B 1 60 ? -20.828 17.031 10.93 1 98.69 60 ILE B C 1
ATOM 2730 O O . ILE B 1 60 ? -21.484 16.531 11.852 1 98.69 60 ILE B O 1
ATOM 2734 N N . VAL B 1 61 ? -20.359 16.297 9.953 1 98.62 61 VAL B N 1
ATOM 2735 C CA . VAL B 1 61 ? -20.5 14.852 9.883 1 98.62 61 VAL B CA 1
ATOM 2736 C C . VAL B 1 61 ? -19.609 14.195 10.938 1 98.62 61 VAL B C 1
ATOM 2738 O O . VAL B 1 61 ? -18.406 14.5 11.023 1 98.62 61 VAL B O 1
ATOM 2741 N N . GLY B 1 62 ? -20.203 13.32 11.805 1 98.12 62 GLY B N 1
ATOM 2742 C CA . GLY B 1 62 ? -19.453 12.602 12.82 1 98.12 62 GLY B CA 1
ATOM 2743 C C . GLY B 1 62 ? -19.016 13.484 13.969 1 98.12 62 GLY B C 1
ATOM 2744 O O . GLY B 1 62 ? -18 13.211 14.617 1 98.12 62 GLY B O 1
ATOM 2745 N N . ARG B 1 63 ? -19.703 14.539 14.25 1 98.25 63 ARG B N 1
ATOM 2746 C CA . ARG B 1 63 ? -19.297 15.594 15.172 1 98.25 63 ARG B CA 1
ATOM 2747 C C . ARG B 1 63 ? -18.969 15.016 16.547 1 98.25 63 ARG B C 1
ATOM 2749 O O . ARG B 1 63 ? -17.891 15.242 17.094 1 98.25 63 ARG B O 1
ATOM 2756 N N . SER B 1 64 ? -19.875 14.289 17.109 1 98.19 64 SER B N 1
ATOM 2757 C CA . SER B 1 64 ? -19.688 13.781 18.469 1 98.19 64 SER B CA 1
ATOM 2758 C C . SER B 1 64 ? -18.516 12.812 18.547 1 98.19 64 SER B C 1
ATOM 2760 O O . SER B 1 64 ? -17.75 12.836 19.516 1 98.19 64 SER B O 1
ATOM 2762 N N . ILE B 1 65 ? -18.359 11.961 17.562 1 98.44 65 ILE B N 1
ATOM 2763 C CA . ILE B 1 65 ? -17.266 11 17.5 1 98.44 65 ILE B CA 1
ATOM 2764 C C . ILE B 1 65 ? -15.93 11.75 17.406 1 98.44 65 ILE B C 1
ATOM 2766 O O . ILE B 1 65 ? -14.961 11.391 18.062 1 98.44 65 ILE B O 1
ATOM 2770 N N . LEU B 1 66 ? -15.906 12.805 16.594 1 98.75 66 LEU B N 1
ATOM 2771 C CA . LEU B 1 66 ? -14.703 13.602 16.391 1 98.75 66 LEU B CA 1
ATOM 2772 C C . LEU B 1 66 ? -14.312 14.32 17.688 1 98.75 66 LEU B C 1
ATOM 2774 O O . LEU B 1 66 ? -13.133 14.398 18.031 1 98.75 66 LEU B O 1
ATOM 2778 N N . ILE B 1 67 ? -15.312 14.859 18.391 1 98.44 67 ILE B N 1
ATOM 2779 C CA . ILE B 1 67 ? -15.055 15.547 19.656 1 98.44 67 ILE B CA 1
ATOM 2780 C C . ILE B 1 67 ? -14.477 14.562 20.672 1 98.44 67 ILE B C 1
ATOM 2782 O O . ILE B 1 67 ? -13.531 14.883 21.391 1 98.44 67 ILE B O 1
ATOM 2786 N N . ASP B 1 68 ? -14.984 13.344 20.703 1 98.56 68 ASP B N 1
ATOM 2787 C CA . ASP B 1 68 ? -14.477 12.305 21.594 1 98.56 68 ASP B CA 1
ATOM 2788 C C . ASP B 1 68 ? -13.023 11.969 21.25 1 98.56 68 ASP B C 1
ATOM 2790 O O . ASP B 1 68 ? -12.188 11.844 22.156 1 98.56 68 ASP B O 1
ATOM 2794 N N . GLN B 1 69 ? -12.727 11.836 20.016 1 98.69 69 GLN B N 1
ATOM 2795 C CA . GLN B 1 69 ? -11.367 11.508 19.578 1 98.69 69 GLN B CA 1
ATOM 2796 C C . GLN B 1 69 ? -10.398 12.633 19.922 1 98.69 69 GLN B C 1
ATOM 2798 O O . GLN B 1 69 ? -9.25 12.375 20.312 1 98.69 69 GLN B O 1
ATOM 2803 N N . LEU B 1 70 ? -10.891 13.852 19.75 1 98.44 70 LEU B N 1
ATOM 2804 C CA . LEU B 1 70 ? -10.086 15.016 20.109 1 98.44 70 LEU B CA 1
ATOM 2805 C C . LEU B 1 70 ? -9.719 14.992 21.578 1 98.44 70 LEU B C 1
ATOM 2807 O O . LEU B 1 70 ? -8.57 15.25 21.953 1 98.44 70 LEU B O 1
ATOM 2811 N N . SER B 1 71 ? -10.695 14.703 22.406 1 98.31 71 SER B N 1
ATOM 2812 C CA . SER B 1 71 ? -10.484 14.625 23.844 1 98.31 71 SER B CA 1
ATOM 2813 C C . SER B 1 71 ? -9.516 13.5 24.203 1 98.31 71 SER B C 1
ATOM 2815 O O . SER B 1 71 ? -8.617 13.688 25.031 1 98.31 71 SER B O 1
ATOM 2817 N N . GLU B 1 72 ? -9.672 12.336 23.594 1 98.75 72 GLU B N 1
ATOM 2818 C CA . GLU B 1 72 ? -8.789 11.195 23.844 1 98.75 72 GLU B CA 1
ATOM 2819 C C . GLU B 1 72 ? -7.359 11.508 23.406 1 98.75 72 GLU B C 1
ATOM 2821 O O . GLU B 1 72 ? -6.41 11.188 24.125 1 98.75 72 GLU B O 1
ATOM 2826 N N . ALA B 1 73 ? -7.191 12.109 22.281 1 98.81 73 ALA B N 1
ATOM 2827 C CA . ALA B 1 73 ? -5.867 12.5 21.797 1 98.81 73 ALA B CA 1
ATOM 2828 C C . ALA B 1 73 ? -5.191 13.453 22.781 1 98.81 73 ALA B C 1
ATOM 2830 O O . ALA B 1 73 ? -4.012 13.289 23.109 1 98.81 73 ALA B O 1
ATOM 2831 N N . ARG B 1 74 ? -5.938 14.469 23.266 1 98.62 74 ARG B N 1
ATOM 2832 C CA . ARG B 1 74 ? -5.402 15.438 24.219 1 98.62 74 ARG B CA 1
ATOM 2833 C C . ARG B 1 74 ? -4.93 14.758 25.5 1 98.62 74 ARG B C 1
ATOM 2835 O O . ARG B 1 74 ? -3.857 15.07 26.016 1 98.62 74 ARG B O 1
ATOM 2842 N N . GLN B 1 75 ? -5.719 13.852 25.953 1 98.75 75 GLN B N 1
ATOM 2843 C CA . GLN B 1 75 ? -5.371 13.125 27.172 1 98.75 75 GLN B CA 1
ATOM 2844 C C . GLN B 1 75 ? -4.082 12.328 27 1 98.75 75 GLN B C 1
ATOM 2846 O O . GLN B 1 75 ? -3.223 12.32 27.875 1 98.75 75 GLN B O 1
ATOM 2851 N N . LEU B 1 76 ? -3.938 11.625 25.875 1 98.81 76 LEU B N 1
ATOM 2852 C CA . LEU B 1 76 ? -2.736 10.852 25.594 1 98.81 76 LEU B CA 1
ATOM 2853 C C . LEU B 1 76 ? -1.509 11.75 25.516 1 98.81 76 LEU B C 1
ATOM 2855 O O . LEU B 1 76 ? -0.439 11.391 26.016 1 98.81 76 LEU B O 1
ATOM 2859 N N . ILE B 1 77 ? -1.646 12.898 24.906 1 98.81 77 ILE B N 1
ATOM 2860 C CA . ILE B 1 77 ? -0.546 13.852 24.766 1 98.81 77 ILE B CA 1
ATOM 2861 C C . ILE B 1 77 ? -0.136 14.375 26.141 1 98.81 77 ILE B C 1
ATOM 2863 O O . ILE B 1 77 ? 1.05 14.383 26.484 1 98.81 77 ILE B O 1
ATOM 2867 N N . GLU B 1 78 ? -1.117 14.781 26.938 1 98.44 78 GLU B N 1
ATOM 2868 C CA . GLU B 1 78 ? -0.845 15.328 28.266 1 98.44 78 GLU B CA 1
ATOM 2869 C C . GLU B 1 78 ? -0.146 14.305 29.156 1 98.44 78 GLU B C 1
ATOM 2871 O O . GLU B 1 78 ? 0.712 14.656 29.969 1 98.44 78 GLU B O 1
ATOM 2876 N N . LYS B 1 79 ? -0.548 13.031 28.938 1 98.38 79 LYS B N 1
ATOM 2877 C CA . LYS B 1 79 ? 0.062 11.938 29.703 1 98.38 79 LYS B CA 1
ATOM 2878 C C . LYS B 1 79 ? 1.579 11.938 29.531 1 98.38 79 LYS B C 1
ATOM 2880 O O . LYS B 1 79 ? 2.314 11.633 30.469 1 98.38 79 LYS B O 1
ATOM 2885 N N . HIS B 1 80 ? 2.086 12.375 28.375 1 98.31 80 HIS B N 1
ATOM 2886 C CA . HIS B 1 80 ? 3.504 12.234 28.062 1 98.31 80 HIS B CA 1
ATOM 2887 C C . HIS B 1 80 ? 4.215 13.586 28.109 1 98.31 80 HIS B C 1
ATOM 2889 O O . HIS B 1 80 ? 5.449 13.641 28.141 1 98.31 80 HIS B O 1
ATOM 2895 N N . THR B 1 81 ? 3.461 14.719 28.078 1 98.06 81 THR B N 1
ATOM 2896 C CA . THR B 1 81 ? 3.988 16.078 28.078 1 98.06 81 THR B CA 1
ATOM 2897 C C . THR B 1 81 ? 5.133 16.219 27.078 1 98.06 81 THR B C 1
ATOM 2899 O O . THR B 1 81 ? 6.219 16.672 27.422 1 98.06 81 THR B O 1
ATOM 2902 N N . PRO B 1 82 ? 4.883 15.82 25.828 1 98.44 82 PRO B N 1
ATOM 2903 C CA . PRO B 1 82 ? 5.977 15.727 24.859 1 98.44 82 PRO B CA 1
ATOM 2904 C C . PRO B 1 82 ? 6.516 17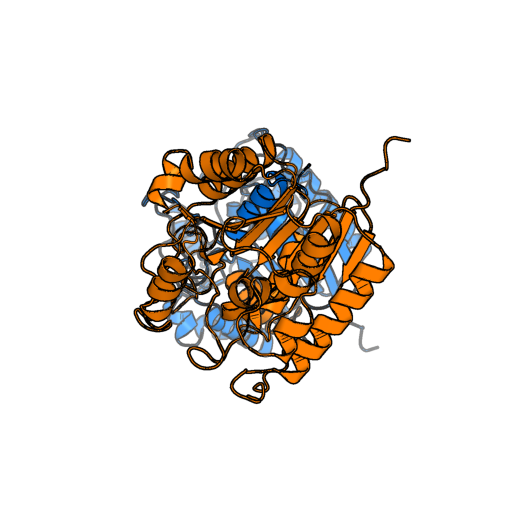.094 24.438 1 98.44 82 PRO B C 1
ATOM 2906 O O . PRO B 1 82 ? 5.793 18.094 24.5 1 98.44 82 PRO B O 1
ATOM 2909 N N . ASP B 1 83 ? 7.805 17.109 24.062 1 98.5 83 ASP B N 1
ATOM 2910 C CA . ASP B 1 83 ? 8.445 18.281 23.484 1 98.5 83 ASP B CA 1
ATOM 2911 C C . ASP B 1 83 ? 8.25 18.328 21.969 1 98.5 83 ASP B C 1
ATOM 2913 O O . ASP B 1 83 ? 8.375 19.391 21.344 1 98.5 83 ASP B O 1
ATOM 2917 N N . SER B 1 84 ? 8.008 17.156 21.359 1 98.56 84 SER B N 1
ATOM 2918 C CA . SER B 1 84 ? 7.781 17.031 19.922 1 98.56 84 SER B CA 1
ATOM 2919 C C . SER B 1 84 ? 6.797 15.898 19.625 1 98.56 84 SER B C 1
ATOM 2921 O O . SER B 1 84 ? 6.621 14.984 20.438 1 98.56 84 SER B O 1
ATOM 2923 N N . LEU B 1 85 ? 6.125 16.047 18.516 1 98.56 85 LEU B N 1
ATOM 2924 C CA . LEU B 1 85 ? 5.074 15.109 18.141 1 98.56 85 LEU B CA 1
ATOM 2925 C C . LEU B 1 85 ? 5.199 14.703 16.688 1 98.56 85 LEU B C 1
ATOM 2927 O O . LEU B 1 85 ? 5.445 15.539 15.82 1 98.56 85 LEU B O 1
ATOM 2931 N N . VAL B 1 86 ? 5.125 13.43 16.438 1 98.81 86 VAL B N 1
ATOM 2932 C CA . VAL B 1 86 ? 4.871 12.891 15.109 1 98.81 86 VAL B CA 1
ATOM 2933 C C . VAL B 1 86 ? 3.492 12.234 15.062 1 98.81 86 VAL B C 1
ATOM 2935 O O . VAL B 1 86 ? 3.201 11.336 15.859 1 98.81 86 VAL B O 1
ATOM 2938 N N . VAL B 1 87 ? 2.664 12.734 14.18 1 98.94 87 VAL B N 1
ATOM 2939 C CA . VAL B 1 87 ? 1.306 12.219 14.055 1 98.94 87 VAL B CA 1
ATOM 2940 C C . VAL B 1 87 ? 1.162 11.445 12.75 1 98.94 87 VAL B C 1
ATOM 2942 O O . VAL B 1 87 ? 1.383 12 11.664 1 98.94 87 VAL B O 1
ATOM 2945 N N . LEU B 1 88 ? 0.908 10.211 12.836 1 98.88 88 LEU B N 1
ATOM 2946 C CA . LEU B 1 88 ? 0.53 9.375 11.703 1 98.88 88 LEU B CA 1
ATOM 2947 C C . LEU B 1 88 ? -0.985 9.227 11.617 1 98.88 88 LEU B C 1
ATOM 2949 O O . LEU B 1 88 ? -1.564 8.359 12.281 1 98.88 88 LEU B O 1
ATOM 2953 N N . GLY B 1 89 ? -1.558 10.086 10.773 1 98.69 89 GLY B N 1
ATOM 2954 C CA . GLY B 1 89 ? -2.994 10.297 10.859 1 98.69 89 GLY B CA 1
ATOM 2955 C C . GLY B 1 89 ? -3.746 9.758 9.656 1 98.69 89 GLY B C 1
ATOM 2956 O O . GLY B 1 89 ? -3.133 9.32 8.68 1 98.69 89 GLY B O 1
ATOM 2957 N N . GLY B 1 90 ? -5.121 9.734 9.812 1 98.62 90 GLY B N 1
ATOM 2958 C CA . GLY B 1 90 ? -6.02 9.477 8.695 1 98.62 90 GLY B CA 1
ATOM 2959 C C . GLY B 1 90 ? -6.367 10.734 7.914 1 98.62 90 GLY B C 1
ATOM 2960 O O . GLY B 1 90 ? -5.73 11.031 6.902 1 98.62 90 GLY B O 1
ATOM 2961 N N . ASP B 1 91 ? -7.262 11.547 8.508 1 98.69 91 ASP B N 1
ATOM 2962 C CA . ASP B 1 91 ? -7.605 12.789 7.824 1 98.69 91 ASP B CA 1
ATOM 2963 C C . ASP B 1 91 ? -6.91 13.984 8.477 1 98.69 91 ASP B C 1
ATOM 2965 O O . ASP B 1 91 ? -6.188 13.828 9.461 1 98.69 91 ASP B O 1
ATOM 2969 N N . CYS B 1 92 ? -7.062 15.188 8.008 1 98.88 92 CYS B N 1
ATOM 2970 C CA . CYS B 1 92 ? -6.277 16.359 8.406 1 98.88 92 CYS B CA 1
ATOM 2971 C C . CYS B 1 92 ? -6.676 16.828 9.797 1 98.88 92 CYS B C 1
ATOM 2973 O O . CYS B 1 92 ? -5.91 17.531 10.461 1 98.88 92 CYS B O 1
ATOM 2975 N N . LEU B 1 93 ? -7.844 16.453 10.273 1 98.88 93 LEU B N 1
ATOM 2976 C CA . LEU B 1 93 ? -8.305 16.953 11.57 1 98.88 93 LEU B CA 1
ATOM 2977 C C . LEU B 1 93 ? -7.434 16.422 12.703 1 98.88 93 LEU B C 1
ATOM 2979 O O . LEU B 1 93 ? -7.426 16.969 13.797 1 98.88 93 LEU B O 1
ATOM 2983 N N . VAL B 1 94 ? -6.605 15.422 12.406 1 98.94 94 VAL B N 1
ATOM 2984 C CA . VAL B 1 94 ? -5.773 14.781 13.422 1 98.94 94 VAL B CA 1
ATOM 2985 C C . VAL B 1 94 ? -4.723 15.766 13.93 1 98.94 94 VAL B C 1
ATOM 2987 O O . VAL B 1 94 ? -4.125 15.555 14.992 1 98.94 94 VAL B O 1
ATOM 2990 N N . SER B 1 95 ? -4.477 16.828 13.227 1 98.88 95 SER B N 1
ATOM 2991 C CA . SER B 1 95 ? -3.445 17.781 13.594 1 98.88 95 SER B CA 1
ATOM 2992 C C . SER B 1 95 ? -3.945 18.75 14.672 1 98.88 95 SER B C 1
ATOM 2994 O O . SER B 1 95 ? -3.156 19.469 15.281 1 98.88 95 SER B O 1
ATOM 2996 N N . LEU B 1 96 ? -5.234 18.75 14.984 1 98.88 96 LEU B N 1
ATOM 2997 C CA . LEU B 1 96 ? -5.805 19.781 15.836 1 98.88 96 LEU B CA 1
ATOM 2998 C C . LEU B 1 96 ? -5.266 19.672 17.25 1 98.88 96 LEU B C 1
ATOM 3000 O O . LEU B 1 96 ? -4.645 20.609 17.766 1 98.88 96 LEU B O 1
ATOM 3004 N N . ALA B 1 97 ? -5.379 18.562 17.891 1 98.81 97 ALA B N 1
ATOM 3005 C CA . ALA B 1 97 ? -4.977 18.406 19.281 1 98.81 97 ALA B CA 1
ATOM 3006 C C . ALA B 1 97 ? -3.463 18.516 19.422 1 98.81 97 ALA B C 1
ATOM 3008 O O . ALA B 1 97 ? -2.963 19.281 20.266 1 98.81 97 ALA B O 1
ATOM 3009 N N . PRO B 1 98 ? -2.701 17.828 18.594 1 98.88 98 PRO B N 1
ATOM 3010 C CA . PRO B 1 98 ? -1.248 17.891 18.75 1 98.88 98 PRO B CA 1
ATOM 3011 C C . PRO B 1 98 ? -0.694 19.297 18.516 1 98.88 98 PRO B C 1
ATOM 3013 O O . PRO B 1 98 ? 0.182 19.75 19.25 1 98.88 98 PRO B O 1
ATOM 3016 N N . PHE B 1 99 ? -1.187 20 17.469 1 98.88 99 PHE B N 1
ATOM 3017 C CA . PHE B 1 99 ? -0.663 21.344 17.188 1 98.88 99 PHE B CA 1
ATOM 3018 C C . PHE B 1 99 ? -1.151 22.344 18.219 1 98.88 99 PHE B C 1
ATOM 3020 O O . PHE B 1 99 ? -0.435 23.281 18.562 1 98.88 99 PHE B O 1
ATOM 3027 N N . SER B 1 100 ? -2.391 22.109 18.734 1 98.81 100 SER B N 1
ATOM 3028 C CA . SER B 1 100 ? -2.842 22.922 19.859 1 98.81 100 SER B CA 1
ATOM 3029 C C . SER B 1 100 ? -1.9 22.781 21.062 1 98.81 100 SER B C 1
ATOM 3031 O O . SER B 1 100 ? -1.557 23.781 21.703 1 98.81 100 SER B O 1
ATOM 3033 N N . TRP B 1 101 ? -1.452 21.547 21.375 1 98.81 101 TRP B N 1
ATOM 3034 C CA . TRP B 1 101 ? -0.5 21.297 22.453 1 98.81 101 TRP B CA 1
ATOM 3035 C C . TRP B 1 101 ? 0.805 22.047 22.219 1 98.81 101 TRP B C 1
ATOM 3037 O O . TRP B 1 101 ? 1.326 22.703 23.109 1 98.81 101 TRP B O 1
ATOM 3047 N N . LEU B 1 102 ? 1.334 21.984 21 1 98.81 102 LEU B N 1
ATOM 3048 C CA . LEU B 1 102 ? 2.604 22.625 20.672 1 98.81 102 LEU B CA 1
ATOM 3049 C C . LEU B 1 102 ? 2.482 24.156 20.75 1 98.81 102 LEU B C 1
ATOM 3051 O O . LEU B 1 102 ? 3.432 24.828 21.141 1 98.81 102 LEU B O 1
ATOM 3055 N N . LEU B 1 103 ? 1.296 24.672 20.359 1 98.81 103 LEU B N 1
ATOM 3056 C CA . LEU B 1 103 ? 1.046 26.109 20.453 1 98.81 103 LEU B CA 1
ATOM 3057 C C . LEU B 1 103 ? 1.072 26.578 21.906 1 98.81 103 LEU B C 1
ATOM 3059 O O . LEU B 1 103 ? 1.537 27.688 22.203 1 98.81 103 LEU B O 1
ATOM 3063 N N . GLU B 1 104 ? 0.569 25.766 22.812 1 98.62 104 GLU B N 1
ATOM 3064 C CA . GLU B 1 104 ? 0.627 26.094 24.234 1 98.62 104 GLU B CA 1
ATOM 3065 C C . GLU B 1 104 ? 2.064 26.062 24.734 1 98.62 104 GLU B C 1
ATOM 3067 O O . GLU B 1 104 ? 2.451 26.906 25.562 1 98.62 104 GLU B O 1
ATOM 3072 N N . LYS B 1 105 ? 2.795 25.188 24.266 1 98.12 105 LYS B N 1
ATOM 3073 C CA . LYS B 1 105 ? 4.145 24.953 24.766 1 98.12 105 LYS B CA 1
ATOM 3074 C C . LYS B 1 105 ? 5.113 26.016 24.25 1 98.12 105 LYS B C 1
ATOM 3076 O O . LYS B 1 105 ? 5.914 26.562 25 1 98.12 105 LYS B O 1
ATOM 3081 N N . TYR B 1 106 ? 5.035 26.344 22.953 1 98.44 106 TYR B N 1
ATOM 3082 C CA . TYR B 1 106 ? 6.059 27.172 22.328 1 98.44 106 TYR B CA 1
ATOM 3083 C C . TYR B 1 106 ? 5.52 28.562 22.016 1 98.44 106 TYR B C 1
ATOM 3085 O O . TYR B 1 106 ? 6.277 29.453 21.641 1 98.44 106 TYR B O 1
ATOM 3093 N N . LYS B 1 107 ? 4.227 28.719 22.125 1 97.69 107 LYS B N 1
ATOM 3094 C CA . LYS B 1 107 ? 3.541 30 22.047 1 97.69 107 LYS B CA 1
ATOM 3095 C C . LYS B 1 107 ? 3.93 30.75 20.766 1 97.69 107 LYS B C 1
ATOM 3097 O O . LYS B 1 107 ? 3.877 30.188 19.672 1 97.69 107 LYS B O 1
ATOM 3102 N N . ASP B 1 108 ? 4.391 31.938 20.859 1 97 108 ASP B N 1
ATOM 3103 C CA . ASP B 1 108 ? 4.59 32.812 19.703 1 97 108 ASP B CA 1
ATOM 3104 C C . ASP B 1 108 ? 5.875 32.438 18.969 1 97 108 ASP B C 1
ATOM 3106 O O . ASP B 1 108 ? 6.137 32.969 17.875 1 97 108 ASP B O 1
ATOM 3110 N N . LYS B 1 109 ? 6.574 31.531 19.5 1 98.44 109 LYS B N 1
ATOM 3111 C CA . LYS B 1 109 ? 7.809 31.094 18.844 1 98.44 109 LYS B CA 1
ATOM 3112 C C . LYS B 1 109 ? 7.535 29.984 17.828 1 98.44 109 LYS B C 1
ATOM 3114 O O . LYS B 1 109 ? 8.406 29.625 17.047 1 98.44 109 LYS B O 1
ATOM 3119 N N . LEU B 1 110 ? 6.293 29.484 17.891 1 98.81 110 LEU B N 1
ATOM 3120 C CA . LEU B 1 110 ? 5.93 28.391 17 1 98.81 110 LEU B CA 1
ATOM 3121 C C . LEU B 1 110 ? 5.309 28.906 15.719 1 98.81 110 LEU B C 1
ATOM 3123 O O . LEU B 1 110 ? 4.453 29.797 15.75 1 98.81 110 LEU B O 1
ATOM 3127 N N . GLY B 1 111 ? 5.828 28.438 14.586 1 98.88 111 GLY B N 1
ATOM 3128 C CA . GLY B 1 111 ? 5.172 28.578 13.297 1 98.88 111 GLY B CA 1
ATOM 3129 C C . GLY B 1 111 ? 4.574 27.297 12.773 1 98.88 111 GLY B C 1
ATOM 3130 O O . GLY B 1 111 ? 5.039 26.203 13.125 1 98.88 111 GLY B O 1
ATOM 3131 N N . ILE B 1 112 ? 3.508 27.406 11.984 1 98.94 112 ILE B N 1
ATOM 3132 C CA . ILE B 1 112 ? 2.879 26.25 11.359 1 98.94 112 ILE B CA 1
ATOM 3133 C C . ILE B 1 112 ? 3.098 26.297 9.852 1 98.94 112 ILE B C 1
ATOM 3135 O O . ILE B 1 112 ? 2.666 27.234 9.18 1 98.94 112 ILE B O 1
ATOM 3139 N N . LEU B 1 113 ? 3.863 25.344 9.352 1 98.94 113 LEU B N 1
ATOM 3140 C CA . LEU B 1 113 ? 4 25.125 7.918 1 98.94 113 LEU B CA 1
ATOM 3141 C C . LEU B 1 113 ? 2.99 24.094 7.43 1 98.94 113 LEU B C 1
ATOM 3143 O O . LEU B 1 113 ? 3.121 22.891 7.723 1 98.94 113 LEU B O 1
ATOM 3147 N N . TRP B 1 114 ? 1.959 24.562 6.73 1 98.94 114 TRP B N 1
ATOM 3148 C CA . TRP B 1 114 ? 0.843 23.75 6.238 1 98.94 114 TRP B CA 1
ATOM 3149 C C . TRP B 1 114 ? 1.049 23.375 4.777 1 98.94 114 TRP B C 1
ATOM 3151 O O . TRP B 1 114 ? 0.658 24.125 3.875 1 98.94 114 TRP B O 1
ATOM 3161 N N . ILE B 1 115 ? 1.659 22.188 4.562 1 98.94 115 ILE B N 1
ATOM 3162 C CA . ILE B 1 115 ? 1.929 21.703 3.215 1 98.94 115 ILE B CA 1
ATOM 3163 C C . ILE B 1 115 ? 0.716 20.938 2.689 1 98.94 115 ILE B C 1
ATOM 3165 O O . ILE B 1 115 ? 0.517 19.766 3.027 1 98.94 115 ILE B O 1
ATOM 3169 N N . ASP B 1 116 ? -0.055 21.578 1.89 1 98.75 116 ASP B N 1
ATOM 3170 C CA . ASP B 1 116 ? -1.379 21.125 1.477 1 98.75 116 ASP B CA 1
ATOM 3171 C C . ASP B 1 116 ? -1.868 21.891 0.253 1 98.75 116 ASP B C 1
ATOM 3173 O O . ASP B 1 116 ? -1.553 23.078 0.091 1 98.75 116 ASP B O 1
ATOM 3177 N N . SER B 1 117 ? -2.605 21.219 -0.57 1 98.06 117 SER B N 1
ATOM 3178 C CA . SER B 1 117 ? -3.248 21.906 -1.681 1 98.06 117 SER B CA 1
ATOM 3179 C C . SER B 1 117 ? -4.438 22.734 -1.201 1 98.06 117 SER B C 1
ATOM 3181 O O . SER B 1 117 ? -4.945 23.594 -1.934 1 98.06 117 SER B O 1
ATOM 3183 N N . HIS B 1 118 ? -4.879 22.531 -0.012 1 97.69 118 HIS B N 1
ATOM 3184 C CA . HIS B 1 118 ? -6.051 23.172 0.568 1 97.69 118 HIS B CA 1
ATOM 3185 C C . HIS B 1 118 ? -5.707 23.844 1.89 1 97.69 118 HIS B C 1
ATOM 3187 O O . HIS B 1 118 ? -4.914 23.328 2.676 1 97.69 118 HIS B O 1
ATOM 3193 N N . PRO B 1 119 ? -6.391 24.969 2.117 1 98.19 119 PRO B N 1
ATOM 3194 C CA . PRO B 1 119 ? -5.973 25.734 3.295 1 98.19 119 PRO B CA 1
ATOM 3195 C C . PRO B 1 119 ? -6.652 25.25 4.578 1 98.19 119 PRO B C 1
ATOM 3197 O O . PRO B 1 119 ? -6.246 25.641 5.676 1 98.19 119 PRO B O 1
ATOM 3200 N N . ASP B 1 120 ? -7.734 24.438 4.441 1 98.38 120 ASP B N 1
ATOM 3201 C CA . ASP B 1 120 ? -8.445 23.844 5.57 1 98.38 120 ASP B CA 1
ATOM 3202 C C . ASP B 1 120 ? -8.914 24.922 6.547 1 98.38 120 ASP B C 1
ATOM 3204 O O . ASP B 1 120 ? -8.695 24.812 7.754 1 98.38 120 ASP B O 1
ATOM 3208 N N . VAL B 1 121 ? -9.547 25.969 5.996 1 98.69 121 VAL B N 1
ATOM 3209 C CA . VAL B 1 121 ? -10.008 27.078 6.82 1 98.69 121 VAL B CA 1
ATOM 3210 C C . VAL B 1 121 ? -11.523 27.203 6.734 1 98.69 121 VAL B C 1
ATOM 3212 O O . VAL B 1 121 ? -12.094 28.203 7.164 1 98.69 121 VAL B O 1
ATOM 3215 N N . GLN B 1 122 ? -12.156 26.188 6.152 1 98.25 122 GLN B N 1
ATOM 3216 C CA . GLN B 1 122 ? -13.617 26.234 6.047 1 98.25 122 GLN B CA 1
ATOM 3217 C C . GLN B 1 122 ? -14.273 26.016 7.406 1 98.25 122 GLN B C 1
ATOM 3219 O O . GLN B 1 122 ? -13.594 25.703 8.391 1 98.25 122 GLN B O 1
ATOM 3224 N N . THR B 1 123 ? -15.547 26.281 7.449 1 97.94 123 THR B N 1
ATOM 3225 C CA . THR B 1 123 ? -16.406 26.062 8.609 1 97.94 123 THR B CA 1
ATOM 3226 C C . THR B 1 123 ? -17.578 25.172 8.25 1 97.94 123 THR B C 1
ATOM 3228 O O . THR B 1 123 ? -17.734 24.781 7.09 1 97.94 123 THR B O 1
ATOM 3231 N N . PRO B 1 124 ? -18.406 24.812 9.273 1 97.81 124 PRO B N 1
ATOM 3232 C CA . PRO B 1 124 ? -19.578 23.984 8.953 1 97.81 124 PRO B CA 1
ATOM 3233 C C . PRO B 1 124 ? -20.516 24.656 7.969 1 97.81 124 PRO B C 1
ATOM 3235 O O . PRO B 1 124 ? -21.344 23.984 7.34 1 97.81 124 PRO B O 1
ATOM 3238 N N . LYS B 1 125 ? -20.406 25.922 7.766 1 97.44 125 LYS B N 1
ATOM 3239 C CA . LYS B 1 125 ? -21.25 26.656 6.824 1 97.44 125 LYS B CA 1
ATOM 3240 C C . LYS B 1 125 ? -20.891 26.312 5.383 1 97.44 125 LYS B C 1
ATOM 3242 O O . LYS B 1 125 ? -21.75 26.234 4.516 1 97.44 125 LYS B O 1
ATOM 3247 N N . GLU B 1 126 ? -19.625 26.156 5.117 1 96.5 126 GLU B N 1
ATOM 3248 C CA . GLU B 1 126 ? -19.156 25.922 3.756 1 96.5 126 GLU B CA 1
ATOM 3249 C C . GLU B 1 126 ? -19.047 24.438 3.455 1 96.5 126 GLU B C 1
ATOM 3251 O O . GLU B 1 126 ? -19.25 24.016 2.314 1 96.5 126 GLU B O 1
ATOM 3256 N N . TYR B 1 127 ? -18.719 23.656 4.465 1 96.38 127 TYR B N 1
ATOM 3257 C CA . TYR B 1 127 ? -18.406 22.25 4.23 1 96.38 127 TYR B CA 1
ATOM 3258 C C . TYR B 1 127 ? -18.656 21.422 5.484 1 96.38 127 TYR B C 1
ATOM 3260 O O . TYR B 1 127 ? -18.234 21.797 6.578 1 96.38 127 TYR B O 1
ATOM 3268 N N . LYS B 1 128 ? -19.266 20.312 5.355 1 98.25 128 LYS B N 1
ATOM 3269 C CA . LYS B 1 128 ? -19.766 19.547 6.504 1 98.25 128 LYS B CA 1
ATOM 3270 C C . LYS B 1 128 ? -18.656 18.672 7.09 1 98.25 128 LYS B C 1
ATOM 3272 O O . LYS B 1 128 ? -18.812 18.141 8.188 1 98.25 128 LYS B O 1
ATOM 3277 N N . ASN B 1 129 ? -17.578 18.359 6.371 1 98.19 129 ASN B N 1
ATOM 3278 C CA . ASN B 1 129 ? -16.516 17.484 6.875 1 98.19 129 ASN B CA 1
ATOM 3279 C C . ASN B 1 129 ? -15.414 18.297 7.562 1 98.19 129 ASN B C 1
ATOM 3281 O O . ASN B 1 129 ? -14.812 19.188 6.953 1 98.19 129 ASN B O 1
ATOM 3285 N N . ALA B 1 130 ? -15.039 17.969 8.75 1 98.62 130 ALA B N 1
ATOM 3286 C CA . ALA B 1 130 ? -14.258 18.797 9.664 1 98.62 130 ALA B CA 1
ATOM 3287 C C . ALA B 1 130 ? -12.773 18.766 9.297 1 98.62 130 ALA B C 1
ATOM 3289 O O . ALA B 1 130 ? -12 19.594 9.773 1 98.62 130 ALA B O 1
ATOM 3290 N N . HIS B 1 131 ? -12.352 17.766 8.469 1 98.5 131 HIS B N 1
ATOM 3291 C CA . HIS B 1 131 ? -10.938 17.719 8.102 1 98.5 131 HIS B CA 1
ATOM 3292 C C . HIS B 1 131 ? -10.539 18.953 7.312 1 98.5 131 HIS B C 1
ATOM 3294 O O . HIS B 1 131 ? -9.344 19.25 7.184 1 98.5 131 HIS B O 1
ATOM 3300 N N . ALA B 1 132 ? -11.531 19.766 6.84 1 98.25 132 ALA B N 1
ATOM 3301 C CA . ALA B 1 132 ? -11.273 20.969 6.059 1 98.25 132 ALA B CA 1
ATOM 3302 C C . ALA B 1 132 ? -11.305 22.203 6.941 1 98.25 132 ALA B C 1
ATOM 3304 O O . ALA B 1 132 ? -11.234 23.328 6.441 1 98.25 132 ALA B O 1
ATOM 3305 N N . HIS B 1 133 ? -11.422 22.031 8.289 1 98.62 133 HIS B N 1
ATOM 3306 C CA . HIS B 1 133 ? -11.633 23.141 9.203 1 98.62 133 HIS B CA 1
ATOM 3307 C C . HIS B 1 133 ? -10.398 23.406 10.047 1 98.62 133 HIS B C 1
ATOM 3309 O O . HIS B 1 133 ? -10.32 24.422 10.75 1 98.62 133 HIS B O 1
ATOM 3315 N N . VAL B 1 134 ? -9.391 22.578 10.008 1 98.69 134 VAL B N 1
ATOM 3316 C CA . VAL B 1 134 ? -8.391 22.391 11.047 1 98.69 134 VAL B CA 1
ATOM 3317 C C . VAL B 1 134 ? -7.562 23.656 11.211 1 98.69 134 VAL B C 1
ATOM 3319 O O . VAL B 1 134 ? -7.375 24.156 12.32 1 98.69 134 VAL B O 1
ATOM 3322 N N . LEU B 1 135 ? -7.055 24.156 10.109 1 98.81 135 LEU B N 1
ATOM 3323 C CA . LEU B 1 135 ? -6.195 25.328 10.227 1 98.81 135 LEU B CA 1
ATOM 3324 C C . LEU B 1 135 ? -6.988 26.531 10.727 1 98.81 135 LEU B C 1
ATOM 3326 O O . LEU B 1 135 ? -6.496 27.312 11.547 1 98.81 135 LEU B O 1
ATOM 3330 N N . GLY B 1 136 ? -8.258 26.719 10.227 1 98.75 136 GLY B N 1
ATOM 3331 C CA . GLY B 1 136 ? -9.133 27.734 10.773 1 98.75 136 GLY B CA 1
ATOM 3332 C C . GLY B 1 136 ? -9.359 27.594 12.266 1 98.75 136 GLY B C 1
ATOM 3333 O O . GLY B 1 136 ? -9.297 28.578 13.008 1 98.75 136 GLY B O 1
ATOM 3334 N N . GLU B 1 137 ? -9.547 26.391 12.703 1 98.81 137 GLU B N 1
ATOM 3335 C CA . GLU B 1 137 ? -9.789 26.109 14.117 1 98.81 137 GLU B CA 1
ATOM 3336 C C . GLU B 1 137 ? -8.562 26.406 14.961 1 98.81 137 GLU B C 1
ATOM 3338 O O . GLU B 1 137 ? -8.68 26.922 16.078 1 98.81 137 GLU B O 1
ATOM 3343 N N . LEU B 1 138 ? -7.352 26.141 14.422 1 98.88 138 LEU B N 1
ATOM 3344 C CA . LEU B 1 138 ? -6.113 26.453 15.125 1 98.88 138 LEU B CA 1
ATOM 3345 C C . LEU B 1 138 ? -5.945 27.953 15.305 1 98.88 138 LEU B C 1
ATOM 3347 O O . LEU B 1 138 ? -5.258 28.406 16.219 1 98.88 138 LEU B O 1
ATOM 3351 N N . MET B 1 139 ? -6.609 28.75 14.453 1 98.62 139 MET B N 1
ATOM 3352 C CA . MET B 1 139 ? -6.57 30.203 14.516 1 98.62 139 MET B CA 1
ATOM 3353 C C . MET B 1 139 ? -7.688 30.734 15.414 1 98.62 139 MET B C 1
ATOM 3355 O O . MET B 1 139 ? -7.766 31.938 15.672 1 98.62 139 MET B O 1
ATOM 3359 N N . GLY B 1 140 ? -8.562 29.828 15.867 1 98.19 140 GLY B N 1
ATOM 3360 C CA . GLY B 1 140 ? -9.688 30.234 16.703 1 98.19 140 GLY B CA 1
ATOM 3361 C C . GLY B 1 140 ? -10.945 30.516 15.922 1 98.19 140 GLY B C 1
ATOM 3362 O O . GLY B 1 140 ? -11.914 31.062 16.453 1 98.19 140 GLY B O 1
ATOM 3363 N N . ASN B 1 141 ? -10.977 30.156 14.68 1 97.81 141 ASN B N 1
ATOM 3364 C CA . ASN B 1 141 ? -12.125 30.391 13.805 1 97.81 141 ASN B CA 1
ATOM 3365 C C . ASN B 1 141 ? -12.852 29.094 13.484 1 97.81 141 ASN B C 1
ATOM 3367 O O . ASN B 1 141 ? -12.234 28.125 13.023 1 97.81 141 ASN B O 1
ATOM 3371 N N . GLY B 1 142 ? -14.133 29.031 13.648 1 97.19 142 GLY B N 1
ATOM 3372 C CA . GLY B 1 142 ? -14.906 27.844 13.305 1 97.19 142 GLY B CA 1
ATOM 3373 C C . GLY B 1 142 ? -15.859 27.406 14.398 1 97.19 142 GLY B C 1
ATOM 3374 O O . GLY B 1 142 ? -16.359 28.25 15.164 1 97.19 142 GLY B O 1
ATOM 3375 N N . ASP B 1 143 ? -16.172 26.141 14.453 1 97.25 143 ASP B N 1
ATOM 3376 C CA . ASP B 1 143 ? -17.109 25.547 15.406 1 97.25 143 ASP B CA 1
ATOM 3377 C C . ASP B 1 143 ? -16.578 25.672 16.828 1 97.25 143 ASP B C 1
ATOM 3379 O O . ASP B 1 143 ? -15.43 25.328 17.109 1 97.25 143 ASP B O 1
ATOM 3383 N N . SER B 1 144 ? -17.375 26.062 17.781 1 96.38 144 SER B N 1
ATOM 3384 C CA . SER B 1 144 ? -16.953 26.422 19.125 1 96.38 144 SER B CA 1
ATOM 3385 C C . SER B 1 144 ? -16.438 25.203 19.891 1 96.38 144 SER B C 1
ATOM 3387 O O . SER B 1 144 ? -15.523 25.328 20.719 1 96.38 144 SER B O 1
ATOM 3389 N N . ASP B 1 145 ? -16.969 24.047 19.609 1 95.75 145 ASP B N 1
ATOM 3390 C CA . ASP B 1 145 ? -16.547 22.859 20.328 1 95.75 145 ASP B CA 1
ATOM 3391 C C . ASP B 1 145 ? -15.133 22.453 19.938 1 95.75 145 ASP B C 1
ATOM 3393 O O . ASP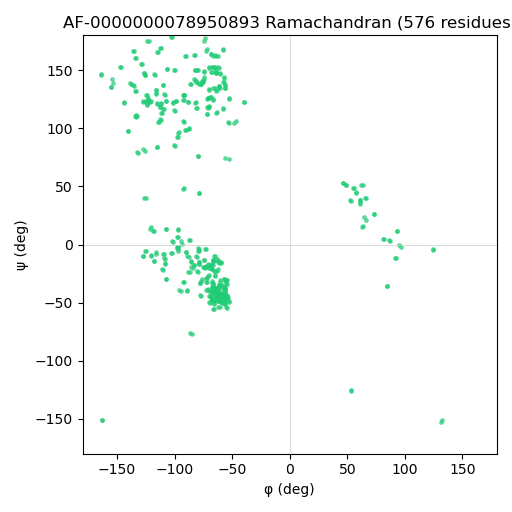 B 1 145 ? -14.406 21.844 20.719 1 95.75 145 ASP B O 1
ATOM 3397 N N . PHE B 1 146 ? -14.734 22.797 18.734 1 97.94 146 PHE B N 1
ATOM 3398 C CA . PHE B 1 146 ? -13.383 22.5 18.281 1 97.94 146 PHE B CA 1
ATOM 3399 C C . PHE B 1 146 ? -12.43 23.625 18.641 1 97.94 146 PHE B C 1
ATOM 3401 O O . PHE B 1 146 ? -11.336 23.375 19.156 1 97.94 146 PHE B O 1
ATOM 3408 N N . THR B 1 147 ? -12.867 24.891 18.531 1 97.94 147 THR B N 1
ATOM 3409 C CA . THR B 1 147 ? -11.984 26.031 18.766 1 97.94 147 THR B CA 1
ATOM 3410 C C . THR B 1 147 ? -11.68 26.172 20.266 1 97.94 147 THR B C 1
ATOM 3412 O O . THR B 1 147 ? -10.602 26.625 20.641 1 97.94 147 THR B O 1
ATOM 3415 N N . ARG B 1 148 ? -12.586 25.75 21.109 1 96.44 148 ARG B N 1
ATOM 3416 C CA . ARG B 1 148 ? -12.383 25.891 22.547 1 96.44 148 ARG B CA 1
ATOM 3417 C C . ARG B 1 148 ? -11.234 25 23.031 1 96.44 148 ARG B C 1
ATOM 3419 O O . ARG B 1 148 ? -10.648 25.25 24.078 1 96.44 148 ARG B O 1
ATOM 3426 N N . THR B 1 149 ? -10.914 23.969 22.234 1 95.5 149 THR B N 1
ATOM 3427 C CA . THR B 1 149 ? -9.836 23.047 22.609 1 95.5 149 THR B CA 1
ATOM 3428 C C . THR B 1 149 ? -8.477 23.672 22.312 1 95.5 149 THR B C 1
ATOM 3430 O O . THR B 1 149 ? -7.449 23.172 22.781 1 95.5 149 THR B O 1
ATOM 3433 N N . VAL B 1 150 ? -8.438 24.75 21.516 1 97.94 150 VAL B N 1
ATOM 3434 C CA . VAL B 1 150 ? -7.211 25.469 21.172 1 97.94 150 VAL B CA 1
ATOM 3435 C C . VAL B 1 150 ? -6.969 26.578 22.188 1 97.94 150 VAL B C 1
ATOM 3437 O O . VAL B 1 150 ? -7.488 27.688 22.031 1 97.94 150 VAL B O 1
ATOM 3440 N N . LYS B 1 151 ? -6.148 26.359 23.125 1 96.31 151 LYS B N 1
ATOM 3441 C CA . LYS B 1 151 ? -5.961 27.281 24.25 1 96.31 151 LYS B CA 1
ATOM 3442 C C . LYS B 1 151 ? -5.121 28.484 23.828 1 96.31 151 LYS B C 1
ATOM 3444 O O . LYS B 1 151 ? -5.246 29.562 24.406 1 96.31 151 LYS B O 1
ATOM 3449 N N . HIS B 1 152 ? -4.25 28.328 22.938 1 98.12 152 HIS B N 1
ATOM 3450 C CA . HIS B 1 152 ? -3.402 29.375 22.391 1 98.12 152 HIS B CA 1
ATOM 3451 C C . HIS B 1 152 ? -3.504 29.438 20.859 1 98.12 152 HIS B C 1
ATOM 3453 O O . HIS B 1 152 ? -2.639 28.906 20.156 1 98.12 152 HIS B O 1
ATOM 3459 N N . PRO B 1 153 ? -4.516 30.062 20.344 1 98.44 153 PRO B N 1
ATOM 3460 C CA . PRO B 1 153 ? -4.676 30.109 18.891 1 98.44 153 PRO B CA 1
ATOM 3461 C C . PRO B 1 153 ? -3.467 30.719 18.188 1 98.44 153 PRO B C 1
ATOM 3463 O O . PRO B 1 153 ? -2.855 31.656 18.703 1 98.44 153 PRO B O 1
ATOM 3466 N N . VAL B 1 154 ? -3.133 30.234 17.062 1 98.62 154 VAL B N 1
ATOM 3467 C CA . VAL B 1 154 ? -1.988 30.719 16.297 1 98.62 154 VAL B CA 1
ATOM 3468 C C . VAL B 1 154 ? -2.357 32 15.57 1 98.62 154 VAL B C 1
ATOM 3470 O O . VAL B 1 154 ? -3.477 32.156 15.07 1 98.62 154 VAL B O 1
ATOM 3473 N N . SER B 1 155 ? -1.437 32.938 15.578 1 98.31 155 SER B N 1
ATOM 3474 C CA . SER B 1 155 ? -1.613 34.156 14.797 1 98.31 155 SER B CA 1
ATOM 3475 C C . SER B 1 155 ? -1.412 33.906 13.312 1 98.31 155 SER B C 1
ATOM 3477 O O . SER B 1 155 ? -0.556 33.094 12.922 1 98.31 155 SER B O 1
ATOM 3479 N N . PRO B 1 156 ? -2.201 34.562 12.477 1 98.44 156 PRO B N 1
ATOM 3480 C CA . PRO B 1 156 ? -2.09 34.344 11.031 1 98.44 156 PRO B CA 1
ATOM 3481 C C . PRO B 1 156 ? -0.671 34.562 10.508 1 98.44 156 PRO B C 1
ATOM 3483 O O . PRO B 1 156 ? -0.256 33.875 9.555 1 98.44 156 PRO B O 1
ATOM 3486 N N . GLN B 1 157 ? 0.135 35.469 11.148 1 98.44 157 GLN B N 1
ATOM 3487 C CA . GLN B 1 157 ? 1.486 35.781 10.68 1 98.44 157 GLN B CA 1
ATOM 3488 C C . GLN B 1 157 ? 2.414 34.562 10.898 1 98.44 157 GLN B C 1
ATOM 3490 O O . GLN B 1 157 ? 3.479 34.5 10.289 1 98.44 157 GLN B O 1
ATOM 3495 N N . LYS B 1 158 ? 1.976 33.656 11.766 1 98.88 158 LYS B N 1
ATOM 3496 C CA . LYS B 1 158 ? 2.791 32.5 12.102 1 98.88 158 LYS B CA 1
ATOM 3497 C C . LYS B 1 158 ? 2.381 31.297 11.273 1 98.88 158 LYS B C 1
ATOM 3499 O O . LYS B 1 158 ? 2.781 30.172 11.57 1 98.88 158 LYS B O 1
ATOM 3504 N N . ILE B 1 159 ? 1.588 31.5 10.219 1 98.94 159 ILE B N 1
ATOM 3505 C CA . ILE B 1 159 ? 1.121 30.422 9.352 1 98.94 159 ILE B CA 1
ATOM 3506 C C . ILE B 1 159 ? 1.679 30.609 7.945 1 98.94 159 ILE B C 1
ATOM 3508 O O . ILE B 1 159 ? 1.702 31.734 7.426 1 98.94 159 ILE B O 1
ATOM 3512 N N . MET B 1 160 ? 2.193 29.578 7.391 1 98.94 160 MET B N 1
ATOM 3513 C CA . MET B 1 160 ? 2.57 29.484 5.984 1 98.94 160 MET B CA 1
ATOM 3514 C C . MET B 1 160 ? 1.883 28.297 5.32 1 98.94 160 MET B C 1
ATOM 3516 O O . MET B 1 160 ? 1.998 27.156 5.789 1 98.94 160 MET B O 1
ATOM 3520 N N . ILE B 1 161 ? 1.075 28.531 4.262 1 98.94 161 ILE B N 1
ATOM 3521 C CA . ILE B 1 161 ? 0.472 27.453 3.486 1 98.94 161 ILE B CA 1
ATOM 3522 C C . ILE B 1 161 ? 1.267 27.234 2.201 1 98.94 161 ILE B C 1
ATOM 3524 O O . ILE B 1 161 ? 1.357 28.141 1.36 1 98.94 161 ILE B O 1
ATOM 3528 N N . ALA B 1 162 ? 1.859 26.109 2.072 1 98.94 162 ALA B N 1
ATOM 3529 C CA . ALA B 1 162 ? 2.684 25.781 0.91 1 98.94 162 ALA B CA 1
ATOM 3530 C C . ALA B 1 162 ? 2.023 24.719 0.046 1 98.94 162 ALA B C 1
ATOM 3532 O O . ALA B 1 162 ? 1.492 23.734 0.565 1 98.94 162 ALA B O 1
ATOM 3533 N N . GLY B 1 163 ? 2.043 24.859 -1.258 1 98.75 163 GLY B N 1
ATOM 3534 C CA . GLY B 1 163 ? 1.477 23.922 -2.213 1 98.75 163 GLY B CA 1
ATOM 3535 C C . GLY B 1 163 ? 0.069 24.281 -2.646 1 98.75 163 GLY B C 1
ATOM 3536 O O . GLY B 1 163 ? -0.539 23.578 -3.455 1 98.75 163 GLY B O 1
ATOM 3537 N N . ILE B 1 164 ? -0.474 25.344 -2.143 1 98.44 164 ILE B N 1
ATOM 3538 C CA . ILE B 1 164 ? -1.846 25.766 -2.418 1 98.44 164 ILE B CA 1
ATOM 3539 C C . ILE B 1 164 ? -1.921 26.406 -3.799 1 98.44 164 ILE B C 1
ATOM 3541 O O . ILE B 1 164 ? -1.016 27.156 -4.195 1 98.44 164 ILE B O 1
ATOM 3545 N N . HIS B 1 165 ? -2.902 26.109 -4.516 1 97.56 165 HIS B N 1
ATOM 3546 C CA . HIS B 1 165 ? -3.266 26.734 -5.789 1 97.56 165 HIS B CA 1
ATOM 3547 C C . HIS B 1 165 ? -4.762 26.594 -6.055 1 97.56 165 HIS B C 1
ATOM 3549 O O . HIS B 1 165 ? -5.41 25.688 -5.547 1 97.56 165 HIS B O 1
ATOM 3555 N N . ASP B 1 166 ? -5.379 27.562 -6.602 1 95.88 166 ASP B N 1
ATOM 3556 C CA . ASP B 1 166 ? -6.773 27.594 -7.027 1 95.88 166 ASP B CA 1
ATOM 3557 C C . ASP B 1 166 ? -7.715 27.391 -5.844 1 95.88 166 ASP B C 1
ATOM 3559 O O . ASP B 1 166 ? -8.578 26.5 -5.875 1 95.88 166 ASP B O 1
ATOM 3563 N N . PRO B 1 167 ? -7.523 28.172 -4.773 1 96.5 167 PRO B N 1
ATOM 3564 C CA . PRO B 1 167 ? -8.445 28.047 -3.645 1 96.5 167 PRO B CA 1
ATOM 3565 C C . PRO B 1 167 ? -9.883 28.406 -4.02 1 96.5 167 PRO B C 1
ATOM 3567 O O . PRO B 1 167 ? -10.109 29.188 -4.953 1 96.5 167 PRO B O 1
ATOM 3570 N N . LEU B 1 168 ? -10.852 27.859 -3.336 1 95.69 168 LEU B N 1
ATOM 3571 C CA . LEU B 1 168 ? -12.25 28.25 -3.471 1 95.69 168 LEU B CA 1
ATOM 3572 C C . LEU B 1 168 ? -12.445 29.703 -3.029 1 95.69 168 LEU B C 1
ATOM 3574 O O . LEU B 1 168 ? -11.625 30.25 -2.285 1 95.69 168 LEU B O 1
ATOM 3578 N N . PRO B 1 169 ? -13.547 30.344 -3.402 1 96.44 169 PRO B N 1
ATOM 3579 C CA . PRO B 1 169 ? -13.75 31.766 -3.105 1 96.44 169 PRO B CA 1
ATOM 3580 C C . PRO B 1 169 ? -13.68 32.062 -1.611 1 96.44 169 PRO B C 1
ATOM 3582 O O . PRO B 1 169 ? -13 33 -1.199 1 96.44 169 PRO B O 1
ATOM 3585 N N . TYR B 1 170 ? -14.352 31.281 -0.815 1 97.5 170 TYR B N 1
ATOM 3586 C CA . TYR B 1 170 ? -14.297 31.5 0.624 1 97.5 170 TYR B CA 1
ATOM 3587 C C . TYR B 1 170 ? -12.867 31.422 1.142 1 97.5 170 TYR B C 1
ATOM 3589 O O . TYR B 1 170 ? -12.445 32.25 1.96 1 97.5 170 TYR B O 1
ATOM 3597 N N . GLU B 1 171 ? -12.133 30.422 0.696 1 98.06 171 GLU B N 1
ATOM 3598 C CA . GLU B 1 171 ? -10.758 30.188 1.132 1 98.06 171 GLU B CA 1
ATOM 3599 C C . GLU B 1 171 ? -9.852 31.344 0.736 1 98.06 171 GLU B C 1
ATOM 3601 O O . GLU B 1 171 ? -9.055 31.812 1.546 1 98.06 171 GLU B O 1
ATOM 3606 N N . ALA B 1 172 ? -10.039 31.719 -0.524 1 98.06 172 ALA B N 1
ATOM 3607 C CA . ALA B 1 172 ? -9.25 32.844 -1.021 1 98.06 172 ALA B CA 1
ATOM 3608 C C . ALA B 1 172 ? -9.508 34.094 -0.192 1 98.06 172 ALA B C 1
ATOM 3610 O O . ALA B 1 172 ? -8.562 34.812 0.155 1 98.06 172 ALA B O 1
ATOM 3611 N N . ASN B 1 173 ? -10.703 34.406 0.099 1 98.5 173 ASN B N 1
ATOM 3612 C CA . ASN B 1 173 ? -11.07 35.562 0.902 1 98.5 173 ASN B CA 1
ATOM 3613 C C . ASN B 1 173 ? -10.508 35.469 2.314 1 98.5 173 ASN B C 1
ATOM 3615 O O . ASN B 1 173 ? -10 36.469 2.852 1 98.5 173 ASN B O 1
ATOM 3619 N N . PHE B 1 174 ? -10.617 34.312 2.891 1 98.56 174 PHE B N 1
ATOM 3620 C CA . PHE B 1 174 ? -10.102 34.094 4.238 1 98.56 174 PHE B CA 1
ATOM 3621 C C . PHE B 1 174 ? -8.602 34.375 4.301 1 98.56 174 PHE B C 1
ATOM 3623 O O . PHE B 1 174 ? -8.133 35.062 5.195 1 98.56 174 PHE B O 1
ATOM 3630 N N . ILE B 1 175 ? -7.883 33.781 3.338 1 98.75 175 ILE B N 1
ATOM 3631 C CA . ILE B 1 175 ? -6.434 33.938 3.266 1 98.75 175 ILE B CA 1
ATOM 3632 C C . ILE B 1 175 ? -6.074 35.406 3.117 1 98.75 175 ILE B C 1
ATOM 3634 O O . ILE B 1 175 ? -5.184 35.906 3.809 1 98.75 175 ILE B O 1
ATOM 3638 N N . SER B 1 176 ? -6.805 36.062 2.266 1 98.56 176 SER B N 1
ATOM 3639 C CA . SER B 1 176 ? -6.559 37.469 2.006 1 98.56 176 SER B CA 1
ATOM 3640 C C . SER B 1 176 ? -6.875 38.344 3.234 1 98.56 176 SER B C 1
ATOM 3642 O O . SER B 1 176 ? -6.066 39.156 3.643 1 98.56 176 SER B O 1
ATOM 3644 N N . GLU B 1 177 ? -7.996 38.094 3.834 1 98.5 177 GLU B N 1
ATOM 3645 C CA . GLU B 1 177 ? -8.461 38.875 4.984 1 98.5 177 GLU B CA 1
ATOM 3646 C C . GLU B 1 177 ? -7.492 38.75 6.16 1 98.5 177 GLU B C 1
ATOM 3648 O O . GLU B 1 177 ? -7.254 39.719 6.887 1 98.5 177 GLU B O 1
ATOM 3653 N N . HIS B 1 178 ? -6.918 37.594 6.363 1 98.5 178 HIS B N 1
ATOM 3654 C CA . HIS B 1 178 ? -6.059 37.344 7.512 1 98.5 178 HIS B CA 1
ATOM 3655 C C . HIS B 1 178 ? -4.586 37.5 7.148 1 98.5 178 HIS B C 1
ATOM 3657 O O . HIS B 1 178 ? -3.709 37.312 7.992 1 98.5 178 HIS B O 1
ATOM 3663 N N . LYS B 1 179 ? -4.328 37.75 5.816 1 98.38 179 LYS B N 1
ATOM 3664 C CA . LYS B 1 179 ? -2.982 38 5.305 1 98.38 179 LYS B CA 1
ATOM 3665 C C . LYS B 1 179 ? -2.072 36.781 5.562 1 98.38 179 LYS B C 1
ATOM 3667 O O . LYS B 1 179 ? -0.941 36.938 6.023 1 98.38 179 LYS B O 1
ATOM 3672 N N . ILE B 1 180 ? -2.645 35.625 5.406 1 98.75 180 ILE B N 1
ATOM 3673 C CA . ILE B 1 180 ? -1.866 34.406 5.562 1 98.75 180 ILE B CA 1
ATOM 3674 C C . ILE B 1 180 ? -0.889 34.281 4.395 1 98.75 180 ILE B C 1
ATOM 3676 O O . ILE B 1 180 ? -1.256 34.5 3.24 1 98.75 180 ILE B O 1
ATOM 3680 N N . GLN B 1 181 ? 0.33 33.969 4.707 1 98.56 181 GLN B N 1
ATOM 3681 C CA . GLN B 1 181 ? 1.34 33.781 3.67 1 98.56 181 GLN B CA 1
ATOM 3682 C C . GLN B 1 181 ? 1.166 32.438 2.959 1 98.56 181 GLN B C 1
ATOM 3684 O O . GLN B 1 181 ? 0.828 31.438 3.59 1 98.56 181 GLN B O 1
ATOM 3689 N N . THR B 1 182 ? 1.353 32.469 1.668 1 98.81 182 THR B N 1
ATOM 3690 C CA . THR B 1 182 ? 1.233 31.266 0.857 1 98.81 182 THR B CA 1
ATOM 3691 C C . THR B 1 182 ? 2.463 31.078 -0.03 1 98.81 182 THR B C 1
ATOM 3693 O O . THR B 1 182 ? 3.227 32.031 -0.239 1 98.81 182 THR B O 1
ATOM 3696 N N . CYS B 1 183 ? 2.73 29.906 -0.405 1 98.81 183 CYS B N 1
ATOM 3697 C CA . CYS B 1 183 ? 3.77 29.5 -1.342 1 98.81 183 CYS B CA 1
ATOM 3698 C C . CYS B 1 183 ? 3.223 28.516 -2.369 1 98.81 183 CYS B C 1
ATOM 3700 O O . CYS B 1 183 ? 2.873 27.375 -2.027 1 98.81 183 CYS B O 1
ATOM 3702 N N . SER B 1 184 ? 3.111 28.922 -3.631 1 98.69 184 SER B N 1
ATOM 3703 C CA . SER B 1 184 ? 2.514 28.109 -4.684 1 98.69 184 SER B CA 1
ATOM 3704 C C . SER B 1 184 ? 3.387 26.891 -5.004 1 98.69 184 SER B C 1
ATOM 3706 O O . SER B 1 184 ? 4.559 26.844 -4.621 1 98.69 184 SER B O 1
ATOM 3708 N N . PRO B 1 185 ? 2.807 25.906 -5.707 1 98.81 185 PRO B N 1
ATOM 3709 C CA . PRO B 1 185 ? 3.629 24.766 -6.129 1 98.81 185 PRO B CA 1
ATOM 3710 C C . PRO B 1 185 ? 4.836 25.188 -6.961 1 98.81 185 PRO B C 1
ATOM 3712 O O . PRO B 1 185 ? 5.926 24.625 -6.801 1 98.81 185 PRO B O 1
ATOM 3715 N N . GLU B 1 186 ? 4.652 26.141 -7.812 1 98.5 186 GLU B N 1
ATOM 3716 C CA . GLU B 1 186 ? 5.754 26.641 -8.633 1 98.5 186 GLU B CA 1
ATOM 3717 C C . GLU B 1 186 ? 6.848 27.25 -7.766 1 98.5 186 GLU B C 1
ATOM 3719 O O . GLU B 1 186 ? 8.031 27.016 -8 1 98.5 186 GLU B O 1
ATOM 3724 N N . GLN B 1 187 ? 6.406 28.016 -6.762 1 98.75 187 GLN B N 1
ATOM 3725 C CA . GLN B 1 187 ? 7.363 28.656 -5.855 1 98.75 187 GLN B CA 1
ATOM 3726 C C . GLN B 1 187 ? 8.094 27.609 -5.02 1 98.75 187 GLN B C 1
ATOM 3728 O O . GLN B 1 187 ? 9.289 27.75 -4.754 1 98.75 187 GLN B O 1
ATOM 3733 N N . VAL B 1 188 ? 7.426 26.594 -4.609 1 98.81 188 VAL B N 1
ATOM 3734 C CA . VAL B 1 188 ? 8.047 25.5 -3.859 1 98.81 188 VAL B CA 1
ATOM 3735 C C . VAL B 1 188 ? 9.141 24.859 -4.707 1 98.81 188 VAL B C 1
ATOM 3737 O O . VAL B 1 188 ? 10.273 24.688 -4.25 1 98.81 188 VAL B O 1
ATOM 3740 N N . ARG B 1 189 ? 8.844 24.531 -5.941 1 98.19 189 ARG B N 1
ATOM 3741 C CA . ARG B 1 189 ? 9.766 23.844 -6.836 1 98.19 189 ARG B CA 1
ATOM 3742 C C . ARG B 1 189 ? 10.977 24.719 -7.148 1 98.19 189 ARG B C 1
ATOM 3744 O O . ARG B 1 189 ? 12.07 24.219 -7.398 1 98.19 189 ARG B O 1
ATOM 3751 N N . SER B 1 190 ? 10.734 26.031 -7.066 1 97.94 190 SE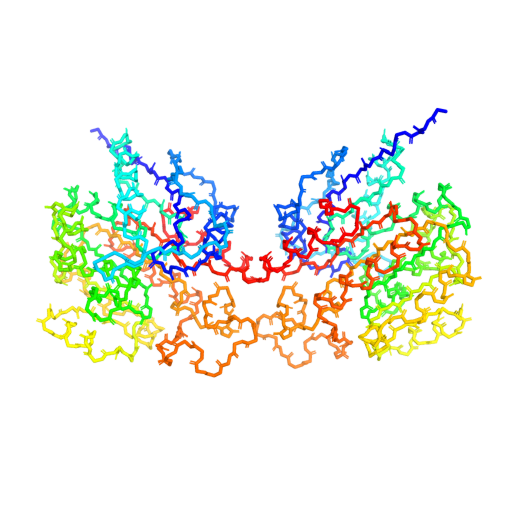R B N 1
ATOM 3752 C CA . SER B 1 190 ? 11.797 26.969 -7.395 1 97.94 190 SER B CA 1
ATOM 3753 C C . SER B 1 190 ? 12.672 27.266 -6.184 1 97.94 190 SER B C 1
ATOM 3755 O O . SER B 1 190 ? 13.523 28.156 -6.227 1 97.94 190 SER B O 1
ATOM 3757 N N . GLY B 1 191 ? 12.414 26.594 -5.059 1 97.12 191 GLY B N 1
ATOM 3758 C CA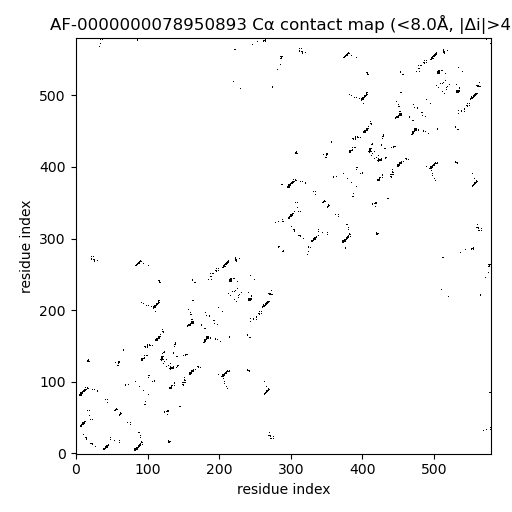 . GLY B 1 191 ? 13.32 26.75 -3.936 1 97.12 191 GLY B CA 1
ATOM 3759 C C . GLY B 1 191 ? 12.625 27.203 -2.664 1 97.12 191 GLY B C 1
ATOM 3760 O O . GLY B 1 191 ? 13.273 27.359 -1.625 1 97.12 191 GLY B O 1
ATOM 3761 N N . ALA B 1 192 ? 11.344 27.5 -2.688 1 98.25 192 ALA B N 1
ATOM 3762 C CA . ALA B 1 192 ? 10.492 27.781 -1.534 1 98.25 192 ALA B CA 1
ATOM 3763 C C . ALA B 1 192 ? 10.992 29 -0.778 1 98.25 192 ALA B C 1
ATOM 3765 O O . ALA B 1 192 ? 10.938 29.047 0.454 1 98.25 192 ALA B O 1
ATOM 3766 N N . GLN B 1 193 ? 11.508 30.016 -1.464 1 98.38 193 GLN B N 1
ATOM 3767 C CA . GLN B 1 193 ? 12.055 31.219 -0.847 1 98.38 193 GLN B CA 1
ATOM 3768 C C . GLN B 1 193 ? 11.016 31.891 0.04 1 98.38 193 GLN B C 1
ATOM 3770 O O . GLN B 1 193 ? 11.344 32.375 1.124 1 98.38 193 GLN B O 1
ATOM 3775 N N . PRO B 1 194 ? 9.734 31.953 -0.374 1 98.69 194 PRO B N 1
ATOM 3776 C CA . PRO B 1 194 ? 8.734 32.562 0.502 1 98.69 194 PRO B CA 1
ATOM 3777 C C . PRO B 1 194 ? 8.672 31.922 1.881 1 98.69 194 PRO B C 1
ATOM 3779 O O . PRO B 1 194 ? 8.469 32.594 2.887 1 98.69 194 PRO B O 1
ATOM 3782 N N . VAL B 1 195 ? 8.844 30.641 1.941 1 98.88 195 VAL B N 1
ATOM 3783 C CA . VAL B 1 195 ? 8.797 29.906 3.203 1 98.88 195 VAL B CA 1
ATOM 3784 C C . VAL B 1 195 ? 9.992 30.281 4.066 1 98.88 195 VAL B C 1
ATOM 3786 O O . VAL B 1 195 ? 9.852 30.531 5.266 1 98.88 195 VAL B O 1
ATOM 3789 N N . LEU B 1 196 ? 11.133 30.328 3.457 1 98.69 196 LEU B N 1
ATOM 3790 C CA . LEU B 1 196 ? 12.352 30.672 4.184 1 98.69 196 LEU B CA 1
ATOM 3791 C C . LEU B 1 196 ? 12.297 32.094 4.695 1 98.69 196 LEU B C 1
ATOM 3793 O O . LEU B 1 196 ? 12.688 32.375 5.832 1 98.69 196 LEU B O 1
ATOM 3797 N N . ASP B 1 197 ? 11.812 33 3.85 1 98.75 197 ASP B N 1
ATOM 3798 C CA . ASP B 1 197 ? 11.648 34.406 4.254 1 98.75 197 ASP B CA 1
ATOM 3799 C C . ASP B 1 197 ? 10.656 34.531 5.414 1 98.75 197 ASP B C 1
ATOM 3801 O O . ASP B 1 197 ? 10.891 35.281 6.355 1 98.75 197 ASP B O 1
ATOM 3805 N N . TRP B 1 198 ? 9.562 33.781 5.312 1 98.81 198 TRP B N 1
ATOM 3806 C CA . TRP B 1 198 ? 8.547 33.781 6.359 1 98.81 198 TRP B CA 1
ATOM 3807 C C . TRP B 1 198 ? 9.141 33.375 7.699 1 98.81 198 TRP B C 1
ATOM 3809 O O . TRP B 1 198 ? 8.922 34.031 8.719 1 98.81 198 TRP B O 1
ATOM 3819 N N . ILE B 1 199 ? 9.961 32.312 7.734 1 98.81 199 ILE B N 1
ATOM 3820 C CA . ILE B 1 199 ? 10.57 31.797 8.961 1 98.81 199 ILE B CA 1
ATOM 3821 C C . ILE B 1 199 ? 11.469 32.875 9.57 1 98.81 199 ILE B C 1
ATOM 3823 O O . ILE B 1 199 ? 11.414 33.125 10.773 1 98.81 199 ILE B O 1
ATOM 3827 N N . LYS B 1 200 ? 12.219 33.5 8.719 1 98.44 200 LYS B N 1
ATOM 3828 C CA . LYS B 1 200 ? 13.156 34.531 9.172 1 98.44 200 LYS B CA 1
ATOM 3829 C C . LYS B 1 200 ? 12.414 35.75 9.648 1 98.44 200 LYS B C 1
ATOM 3831 O O . LYS B 1 200 ? 12.672 36.25 10.75 1 98.44 200 LYS B O 1
ATOM 3836 N N . ASN B 1 201 ? 11.492 36.25 8.859 1 98.56 201 ASN B N 1
ATOM 3837 C CA . ASN B 1 201 ? 10.797 37.5 9.133 1 98.56 201 ASN B CA 1
ATOM 3838 C C . ASN B 1 201 ? 9.938 37.406 10.391 1 98.56 201 ASN B C 1
ATOM 3840 O O . ASN B 1 201 ? 9.836 38.375 11.156 1 98.56 201 ASN B O 1
ATOM 3844 N N . GLU B 1 202 ? 9.305 36.25 10.602 1 98.5 202 GLU B N 1
ATOM 3845 C CA . GLU B 1 202 ? 8.398 36.062 11.734 1 98.5 202 GLU B CA 1
ATOM 3846 C C . GLU B 1 202 ? 9.125 35.469 12.93 1 98.5 202 GLU B C 1
ATOM 3848 O O . GLU B 1 202 ? 8.5 35.188 13.961 1 98.5 202 GLU B O 1
ATOM 3853 N N . LYS B 1 203 ? 10.461 35.219 12.805 1 98.38 203 LYS B N 1
ATOM 3854 C CA . LYS B 1 203 ? 11.336 34.75 13.875 1 98.38 203 LYS B CA 1
ATOM 3855 C C . LYS B 1 203 ? 10.82 33.438 14.461 1 98.38 203 LYS B C 1
ATOM 3857 O O . LYS B 1 203 ? 10.664 33.312 15.672 1 98.38 203 LYS B O 1
ATOM 3862 N N . ILE B 1 204 ? 10.461 32.562 13.562 1 98.75 204 ILE B N 1
ATOM 3863 C CA . ILE B 1 204 ? 9.977 31.25 13.953 1 98.75 204 ILE B CA 1
ATOM 3864 C C . ILE B 1 204 ? 11.133 30.438 14.523 1 98.75 204 ILE B C 1
ATOM 3866 O O . ILE B 1 204 ? 12.102 30.141 13.812 1 98.75 204 ILE B O 1
ATOM 3870 N N . GLU B 1 205 ? 11.039 30.031 15.742 1 98.75 205 GLU B N 1
ATOM 3871 C CA . GLU B 1 205 ? 12.07 29.219 16.375 1 98.75 205 GLU B CA 1
ATOM 3872 C C . GLU B 1 205 ? 11.727 27.734 16.297 1 98.75 205 GLU B C 1
ATOM 3874 O O . GLU B 1 205 ? 12.617 26.891 16.172 1 98.75 205 GLU B O 1
ATOM 3879 N N . TYR B 1 206 ? 10.445 27.438 16.469 1 98.81 206 TYR B N 1
ATOM 3880 C CA . TYR B 1 206 ? 9.938 26.078 16.391 1 98.81 206 TYR B CA 1
ATOM 3881 C C . TYR B 1 206 ? 8.938 25.922 15.258 1 98.81 206 TYR B C 1
ATOM 3883 O O . TYR B 1 206 ? 8.219 26.875 14.922 1 98.81 206 TYR B O 1
ATOM 3891 N N . LEU B 1 207 ? 8.914 24.781 14.648 1 98.81 207 LEU B N 1
ATOM 3892 C CA . LEU B 1 207 ? 8.102 24.562 13.461 1 98.81 207 LEU B CA 1
ATOM 3893 C C . LEU B 1 207 ? 7.227 23.328 13.625 1 98.81 207 LEU B C 1
ATOM 3895 O O . LEU B 1 207 ? 7.711 22.266 14.008 1 98.81 207 LEU B O 1
ATOM 3899 N N . ALA B 1 208 ? 5.938 23.469 13.5 1 98.88 208 ALA B N 1
ATOM 3900 C CA . ALA B 1 208 ? 5.012 22.359 13.289 1 98.88 208 ALA B CA 1
ATOM 3901 C C . ALA B 1 208 ? 4.648 22.219 11.812 1 98.88 208 ALA B C 1
ATOM 3903 O O . ALA B 1 208 ? 4.137 23.156 11.203 1 98.88 208 ALA B O 1
ATOM 3904 N N . ILE B 1 209 ? 4.883 21.031 11.25 1 98.94 209 ILE B N 1
ATOM 3905 C CA . ILE B 1 209 ? 4.691 20.781 9.82 1 98.94 209 ILE B CA 1
ATOM 3906 C C . ILE B 1 209 ? 3.531 19.812 9.617 1 98.94 209 ILE B C 1
ATOM 3908 O O . ILE B 1 209 ? 3.531 18.703 10.172 1 98.94 209 ILE B O 1
ATOM 3912 N N . HIS B 1 210 ? 2.518 20.266 8.945 1 98.94 210 HIS B N 1
ATOM 3913 C CA . HIS B 1 210 ? 1.428 19.406 8.492 1 98.94 210 HIS B CA 1
ATOM 3914 C C . HIS B 1 210 ? 1.575 19.062 7.012 1 98.94 210 HIS B C 1
ATOM 3916 O O . HIS B 1 210 ? 1.642 19.953 6.164 1 98.94 210 HIS B O 1
ATOM 3922 N N . ILE B 1 211 ? 1.635 17.797 6.723 1 98.94 211 ILE B N 1
ATOM 3923 C CA . ILE B 1 211 ? 1.693 17.359 5.332 1 98.94 211 ILE B CA 1
ATOM 3924 C C . ILE B 1 211 ? 0.423 16.594 4.98 1 98.94 211 ILE B C 1
ATOM 3926 O O . ILE B 1 211 ? 0.214 15.477 5.457 1 98.94 211 ILE B O 1
ATOM 3930 N N . ASP B 1 212 ? -0.438 17.203 4.25 1 98.88 212 ASP B N 1
ATOM 3931 C CA . ASP B 1 212 ? -1.496 16.469 3.562 1 98.88 212 ASP B CA 1
ATOM 3932 C C . ASP B 1 212 ? -0.982 15.852 2.264 1 98.88 212 ASP B C 1
ATOM 3934 O O . ASP B 1 212 ? -0.591 16.562 1.341 1 98.88 212 ASP B O 1
ATOM 3938 N N . LEU B 1 213 ? -1.087 14.578 2.113 1 98.81 213 LEU B N 1
ATOM 3939 C CA . LEU B 1 213 ? -0.517 13.891 0.962 1 98.81 213 LEU B CA 1
ATOM 3940 C C . LEU B 1 213 ? -1.234 14.289 -0.323 1 98.81 213 LEU B C 1
ATOM 3942 O O . LEU B 1 213 ? -0.719 14.07 -1.421 1 98.81 213 LEU B O 1
ATOM 3946 N N . ASP B 1 214 ? -2.396 14.938 -0.234 1 97.44 214 ASP B N 1
ATOM 3947 C CA . ASP B 1 214 ? -3.111 15.328 -1.445 1 97.44 214 ASP B CA 1
ATOM 3948 C C . ASP B 1 214 ? -2.422 16.5 -2.139 1 97.44 214 ASP B C 1
ATOM 3950 O O . ASP B 1 214 ? -2.84 16.922 -3.219 1 97.44 214 ASP B O 1
ATOM 3954 N N . VAL B 1 215 ? -1.324 17.047 -1.497 1 98.75 215 VAL B N 1
ATOM 3955 C CA . VAL B 1 215 ? -0.5 18.062 -2.135 1 98.75 215 VAL B CA 1
ATOM 3956 C C . VAL B 1 215 ? 0.293 17.453 -3.283 1 98.75 215 VAL B C 1
ATOM 3958 O O . VAL B 1 215 ? 0.8 18.156 -4.148 1 98.75 215 VAL B O 1
ATOM 3961 N N . LEU B 1 216 ? 0.406 16.125 -3.305 1 98.56 216 LEU B N 1
ATOM 3962 C CA . LEU B 1 216 ? 1.168 15.398 -4.316 1 98.56 216 LEU B CA 1
ATOM 3963 C C . LEU B 1 216 ? 0.344 15.203 -5.582 1 98.56 216 LEU B C 1
ATOM 3965 O O . LEU B 1 216 ? -0.867 14.977 -5.516 1 98.56 216 LEU B O 1
ATOM 3969 N N . ASP B 1 217 ? 0.988 15.312 -6.68 1 97.12 217 ASP B N 1
ATOM 3970 C CA . ASP B 1 217 ? 0.383 15.047 -7.98 1 97.12 217 ASP B CA 1
ATOM 3971 C C . ASP B 1 217 ? -0.171 13.625 -8.055 1 97.12 217 ASP B C 1
ATOM 3973 O O . ASP B 1 217 ? 0.587 12.656 -8 1 97.12 217 ASP B O 1
ATOM 3977 N N . PRO B 1 218 ? -1.511 13.461 -8.234 1 95.06 218 PRO B N 1
ATOM 3978 C CA . PRO B 1 218 ? -2.131 12.133 -8.211 1 95.06 218 PRO B CA 1
ATOM 3979 C C . PRO B 1 218 ? -1.68 11.258 -9.375 1 95.06 218 PRO B C 1
ATOM 3981 O O . PRO B 1 218 ? -1.93 10.047 -9.375 1 95.06 218 PRO B O 1
ATOM 3984 N N . HIS B 1 219 ? -0.965 11.766 -10.383 1 91.94 219 HIS B N 1
ATOM 3985 C CA . HIS B 1 219 ? -0.437 10.961 -11.477 1 91.94 219 HIS B CA 1
ATOM 3986 C C . HIS B 1 219 ? 0.837 10.234 -11.062 1 91.94 219 HIS B C 1
ATOM 3988 O O . HIS B 1 219 ? 1.174 9.195 -11.633 1 91.94 219 HIS B O 1
ATOM 3994 N N . ASN B 1 220 ? 1.495 10.812 -10.031 1 94.31 220 ASN B N 1
ATOM 3995 C CA . ASN B 1 220 ? 2.785 10.258 -9.633 1 94.31 220 ASN B CA 1
ATOM 3996 C C . ASN B 1 220 ? 2.703 9.57 -8.273 1 94.31 220 ASN B C 1
ATOM 3998 O O . ASN B 1 220 ? 3.578 8.781 -7.922 1 94.31 220 ASN B O 1
ATOM 4002 N N . PHE B 1 221 ? 1.754 9.906 -7.516 1 96.88 221 PHE B N 1
ATOM 4003 C CA . PHE B 1 221 ? 1.445 9.281 -6.234 1 96.88 221 PHE B CA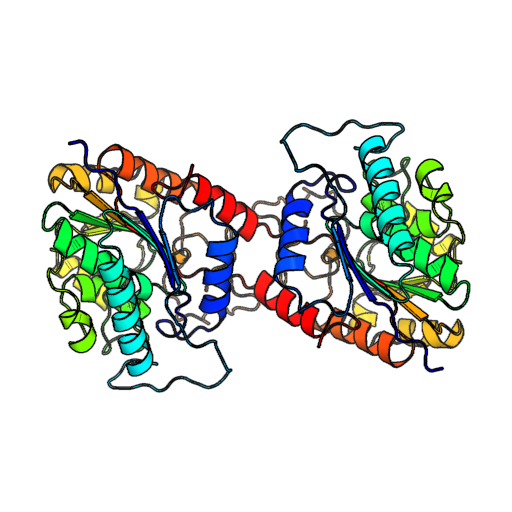 1
ATOM 4004 C C . PHE B 1 221 ? -0.044 8.977 -6.125 1 96.88 221 PHE B C 1
ATOM 4006 O O . PHE B 1 221 ? -0.849 9.875 -5.863 1 96.88 221 PHE B O 1
ATOM 4013 N N . ARG B 1 222 ? -0.422 7.734 -6.145 1 96.44 222 ARG B N 1
ATOM 4014 C CA . ARG B 1 222 ? -1.8 7.371 -6.461 1 96.44 222 ARG B CA 1
ATOM 4015 C C . ARG B 1 222 ? -2.578 7.027 -5.191 1 96.44 222 ARG B C 1
ATOM 4017 O O . ARG B 1 222 ? -3.77 6.719 -5.254 1 96.44 222 ARG B O 1
ATOM 4024 N N . SER B 1 223 ? -1.914 7.172 -4 1 97.94 223 SER B N 1
ATOM 4025 C CA . SER B 1 223 ? -2.582 6.883 -2.736 1 97.94 223 SER B CA 1
ATOM 4026 C C . SER B 1 223 ? -3.207 8.141 -2.139 1 97.94 223 SER B C 1
ATOM 4028 O O . SER B 1 223 ? -3.018 8.43 -0.957 1 97.94 223 SER B O 1
ATOM 4030 N N . VAL B 1 224 ? -3.934 8.883 -2.979 1 97.44 224 VAL B N 1
ATOM 4031 C CA . VAL B 1 224 ? -4.656 10.086 -2.582 1 97.44 224 VAL B CA 1
ATOM 4032 C C . VAL B 1 224 ? -6.059 10.07 -3.191 1 97.44 224 VAL B C 1
ATOM 4034 O O . VAL B 1 224 ? -6.34 9.281 -4.094 1 97.44 224 VAL B O 1
ATOM 4037 N N . LEU B 1 225 ? -6.918 10.945 -2.693 1 95.94 225 LEU B N 1
ATOM 4038 C CA . LEU B 1 225 ? -8.328 10.953 -3.059 1 95.94 225 LEU B CA 1
ATOM 4039 C C . LEU B 1 225 ? -8.5 11.047 -4.57 1 95.94 225 LEU B C 1
ATOM 4041 O O . LEU B 1 225 ? -9.242 10.258 -5.164 1 95.94 225 LEU B O 1
ATOM 4045 N N . PHE B 1 226 ? -7.773 11.859 -5.215 1 93.62 226 PHE B N 1
ATOM 4046 C CA . PHE B 1 226 ? -7.98 12.234 -6.609 1 93.62 226 PHE B CA 1
ATOM 4047 C C . PHE B 1 226 ? -7.445 11.164 -7.547 1 93.62 226 PHE B C 1
ATOM 4049 O O . PHE B 1 226 ? -7.641 11.234 -8.766 1 93.62 226 PHE B O 1
ATOM 4056 N N . ALA B 1 227 ? -6.805 10.156 -6.98 1 92.56 227 ALA B N 1
ATOM 4057 C CA . ALA B 1 227 ? -6.301 9.047 -7.789 1 92.56 227 ALA B CA 1
ATOM 4058 C C . ALA B 1 227 ? -7.137 7.789 -7.582 1 92.56 227 ALA B C 1
ATOM 4060 O O . ALA B 1 227 ? -6.715 6.688 -7.941 1 92.56 227 ALA B O 1
ATOM 4061 N N . LYS B 1 228 ? -8.242 7.91 -7.004 1 92.94 228 LYS B N 1
ATOM 4062 C CA . LYS B 1 228 ? -9.125 6.766 -6.832 1 92.94 228 LYS B CA 1
ATOM 4063 C C . LYS B 1 228 ? -9.383 6.066 -8.164 1 92.94 228 LYS B C 1
ATOM 4065 O O . LYS B 1 228 ? -9.758 6.707 -9.148 1 92.94 228 LYS B O 1
ATOM 4070 N N . PRO B 1 229 ? -9.133 4.766 -8.227 1 88.62 229 PRO B N 1
ATOM 4071 C CA . PRO B 1 229 ? -9.453 4.059 -9.469 1 88.62 229 PRO B CA 1
ATOM 4072 C C . PRO B 1 229 ? -10.914 4.207 -9.875 1 88.62 229 PRO B C 1
ATOM 4074 O O . PRO B 1 229 ? -11.805 4.129 -9.023 1 88.62 229 PRO B O 1
ATOM 4077 N N . GLY B 1 230 ? -11.141 4.434 -11.164 1 86.25 230 GLY B N 1
ATOM 4078 C CA . GLY B 1 230 ? -12.492 4.551 -11.688 1 86.25 230 GLY B CA 1
ATOM 4079 C C . GLY B 1 230 ? -13.094 5.93 -11.469 1 86.25 230 GLY B C 1
ATOM 4080 O O . GLY B 1 230 ? -14.273 6.145 -11.766 1 86.25 230 GLY B O 1
ATOM 4081 N N . ARG B 1 231 ? -12.258 6.828 -10.938 1 84.62 231 ARG B N 1
ATOM 4082 C CA . ARG B 1 231 ? -12.758 8.18 -10.695 1 84.62 231 ARG B CA 1
ATOM 4083 C C . ARG B 1 231 ? -13.195 8.836 -12.008 1 84.62 231 ARG B C 1
ATOM 4085 O O . ARG B 1 231 ? -12.508 8.719 -13.023 1 84.62 231 ARG B O 1
ATOM 4092 N N . GLY B 1 232 ? -14.367 9.453 -11.867 1 83.75 232 GLY B N 1
ATOM 4093 C CA . GLY B 1 232 ? -14.812 10.273 -12.977 1 83.75 232 GLY B CA 1
ATOM 4094 C C . GLY B 1 232 ? -14.211 11.672 -12.969 1 83.75 232 GLY B C 1
ATOM 4095 O O . GLY B 1 232 ? -13.664 12.109 -11.953 1 83.75 232 GLY B O 1
ATOM 4096 N N . GLN B 1 233 ? -14.25 12.375 -14 1 78.56 233 GLN B N 1
ATOM 4097 C CA . GLN B 1 233 ? -13.656 13.703 -14.164 1 78.56 233 GLN B CA 1
ATOM 4098 C C . GLN B 1 233 ? -14.18 14.68 -13.117 1 78.56 233 GLN B C 1
ATOM 4100 O O . GLN B 1 233 ? -13.43 15.508 -12.602 1 78.56 233 GLN B O 1
ATOM 4105 N N . HIS B 1 234 ? -15.43 14.555 -12.578 1 80.19 234 HIS B N 1
ATOM 4106 C CA . HIS B 1 234 ? -16.031 15.562 -11.711 1 80.19 234 HIS B CA 1
ATOM 4107 C C . HIS B 1 234 ? -16.391 14.977 -10.352 1 80.19 234 HIS B C 1
ATOM 4109 O O . HIS B 1 234 ? -17.094 15.625 -9.562 1 80.19 234 HIS B O 1
ATOM 4115 N N . ASP B 1 235 ? -15.914 13.82 -10.023 1 82.81 235 ASP B N 1
ATOM 4116 C CA . ASP B 1 235 ? -16.328 13.102 -8.82 1 82.81 235 ASP B CA 1
ATOM 4117 C C . ASP B 1 235 ? -15.969 13.891 -7.562 1 82.81 235 ASP B C 1
ATOM 4119 O O . ASP B 1 235 ? -16.656 13.789 -6.547 1 82.81 235 ASP B O 1
ATOM 4123 N N . PHE B 1 236 ? -15.008 14.844 -7.555 1 82.25 236 PHE B N 1
ATOM 4124 C CA . PHE B 1 236 ? -14.57 15.484 -6.324 1 82.25 236 PHE B CA 1
ATOM 4125 C C . PHE B 1 236 ? -14.656 17 -6.445 1 82.25 236 PHE B C 1
ATOM 4127 O O . PHE B 1 236 ? -13.867 17.734 -5.836 1 82.25 236 PHE B O 1
ATOM 4134 N N . GLY B 1 237 ? -15.797 17.547 -7.133 1 71.19 237 GLY B N 1
ATOM 4135 C CA . GLY B 1 237 ? -16.219 18.953 -7.16 1 71.19 237 GLY B CA 1
ATOM 4136 C C . GLY B 1 237 ? -15.188 19.859 -7.797 1 71.19 237 GLY B C 1
ATOM 4137 O O . GLY B 1 237 ? -15.188 21.078 -7.551 1 71.19 237 GLY B O 1
ATOM 4138 N N . ASP B 1 238 ? -14.203 19.312 -8.523 1 78.06 238 ASP B N 1
ATOM 4139 C CA . ASP B 1 238 ? -13.195 20.078 -9.258 1 78.06 238 ASP B CA 1
ATOM 4140 C C . ASP B 1 238 ? -12.281 20.844 -8.305 1 78.06 238 ASP B C 1
ATOM 4142 O O . ASP B 1 238 ? -11.914 21.984 -8.57 1 78.06 238 ASP B O 1
ATOM 4146 N N . VAL B 1 239 ? -12.203 20.438 -7.121 1 86.19 239 VAL B N 1
ATOM 4147 C CA . VAL B 1 239 ? -11.281 21.047 -6.164 1 86.19 239 VAL B CA 1
ATOM 4148 C C . VAL B 1 239 ? -9.844 20.812 -6.602 1 86.19 239 VAL B C 1
ATOM 4150 O O . VAL B 1 239 ? -9.586 19.984 -7.484 1 86.19 239 VAL B O 1
ATOM 4153 N N . ALA B 1 240 ? -8.961 21.625 -5.996 1 93.12 240 ALA B N 1
ATOM 4154 C CA . ALA B 1 240 ? -7.566 21.641 -6.43 1 93.12 240 ALA B CA 1
ATOM 4155 C C . ALA B 1 240 ? -6.918 20.266 -6.195 1 93.12 240 ALA B C 1
ATOM 4157 O O . ALA B 1 240 ? -7.09 19.672 -5.133 1 93.12 240 ALA B O 1
ATOM 4158 N N . GLU B 1 241 ? -6.234 19.781 -7.188 1 95.69 241 GLU B N 1
ATOM 4159 C CA . GLU B 1 241 ? -5.43 18.562 -7.07 1 95.69 241 GLU B CA 1
ATOM 4160 C C . GLU B 1 241 ? -3.951 18.906 -6.887 1 95.69 241 GLU B C 1
ATOM 4162 O O . GLU B 1 241 ? -3.469 19.906 -7.414 1 95.69 241 GLU B O 1
ATOM 4167 N N . GLY B 1 242 ? -3.273 18.031 -6.191 1 97.69 242 GLY B N 1
ATOM 4168 C CA . GLY B 1 242 ? -1.874 18.281 -5.883 1 97.69 242 GLY B CA 1
ATOM 4169 C C . GLY B 1 242 ? -1.003 18.406 -7.117 1 97.69 242 GLY B C 1
ATOM 4170 O O . GLY B 1 242 ? -1.245 17.734 -8.125 1 97.69 242 GLY B O 1
ATOM 4171 N N . LYS B 1 243 ? 0.045 19.297 -6.984 1 98.25 243 LYS B N 1
ATOM 4172 C CA . LYS B 1 243 ? 0.92 19.547 -8.125 1 98.25 243 LYS B CA 1
ATOM 4173 C C . LYS B 1 243 ? 2.381 19.297 -7.762 1 98.25 243 LYS B C 1
ATOM 4175 O O . LYS B 1 243 ? 3.26 19.359 -8.625 1 98.25 243 LYS B O 1
ATOM 4180 N N . LEU B 1 244 ? 2.65 19.016 -6.52 1 98.69 244 LEU B N 1
ATOM 4181 C CA . LEU B 1 244 ? 4.012 18.734 -6.082 1 98.69 244 LEU B CA 1
ATOM 4182 C C . LEU B 1 244 ? 4.316 17.25 -6.172 1 98.69 244 LEU B C 1
ATOM 4184 O O . LEU B 1 244 ? 3.408 16.438 -6.367 1 98.69 244 LEU B O 1
ATOM 4188 N N . ASN B 1 245 ? 5.594 16.938 -6.164 1 98.06 245 ASN B N 1
ATOM 4189 C CA . ASN B 1 245 ? 6.07 15.555 -6.051 1 98.06 245 ASN B CA 1
ATOM 4190 C C . ASN B 1 245 ? 6.824 15.328 -4.742 1 98.06 245 ASN B C 1
ATOM 4192 O O . ASN B 1 245 ? 7.16 16.281 -4.043 1 98.06 245 ASN B O 1
ATOM 4196 N N . ILE B 1 246 ? 7.035 14.102 -4.414 1 98.5 246 ILE B N 1
ATOM 4197 C CA . ILE B 1 246 ? 7.617 13.734 -3.129 1 98.5 246 ILE B CA 1
ATOM 4198 C C . ILE B 1 246 ? 8.938 14.469 -2.928 1 98.5 246 ILE B C 1
ATOM 4200 O O . ILE B 1 246 ? 9.172 15.07 -1.875 1 98.5 246 ILE B O 1
ATOM 4204 N N . PRO B 1 247 ? 9.836 14.562 -3.918 1 98.38 247 PRO B N 1
ATOM 4205 C CA . PRO B 1 247 ? 11.086 15.289 -3.688 1 98.38 247 PRO B CA 1
ATOM 4206 C C . PRO B 1 247 ? 10.859 16.766 -3.357 1 98.38 247 PRO B C 1
ATOM 4208 O O . PRO B 1 247 ? 11.617 17.344 -2.574 1 98.38 247 PRO B O 1
ATOM 4211 N N . ASP B 1 248 ? 9.828 17.375 -3.969 1 98.81 248 ASP B N 1
ATOM 4212 C CA . ASP B 1 248 ? 9.508 18.766 -3.662 1 98.81 248 ASP B CA 1
ATOM 4213 C C . ASP B 1 248 ? 9.18 18.938 -2.182 1 98.81 248 ASP B C 1
ATOM 4215 O O . ASP B 1 248 ? 9.695 19.844 -1.526 1 98.81 248 ASP B O 1
ATOM 4219 N N . VAL B 1 249 ? 8.359 18.047 -1.695 1 98.88 249 VAL B N 1
ATOM 4220 C CA . VAL B 1 249 ? 7.855 18.141 -0.328 1 98.88 249 VAL B CA 1
ATOM 4221 C C . VAL B 1 249 ? 8.984 17.859 0.658 1 98.88 249 VAL B C 1
ATOM 4223 O O . VAL B 1 249 ? 9.133 18.562 1.662 1 98.88 249 VAL B O 1
ATOM 4226 N N . VAL B 1 250 ? 9.773 16.844 0.387 1 98.81 250 VAL B N 1
ATOM 4227 C CA . VAL B 1 250 ? 10.898 16.469 1.246 1 98.81 250 VAL B CA 1
ATOM 4228 C C . VAL B 1 250 ? 11.898 17.625 1.319 1 98.81 250 VAL B C 1
ATOM 4230 O O . VAL B 1 250 ? 12.352 17.984 2.406 1 98.81 250 VAL B O 1
ATOM 4233 N N . LYS B 1 251 ? 12.219 18.188 0.217 1 98.75 251 LYS B N 1
ATOM 4234 C CA . LYS B 1 251 ? 13.148 19.312 0.166 1 98.75 251 LYS B CA 1
ATOM 4235 C C . LYS B 1 251 ? 12.609 20.5 0.956 1 98.75 251 LYS B C 1
ATOM 4237 O O . LYS B 1 251 ? 13.336 21.109 1.742 1 98.75 251 LYS B O 1
ATOM 4242 N N . LEU B 1 252 ? 11.375 20.844 0.73 1 98.88 252 LEU B N 1
ATOM 4243 C CA . LEU B 1 252 ? 10.734 21.953 1.423 1 98.88 252 LEU B CA 1
ATOM 4244 C C . LEU B 1 252 ? 10.797 21.766 2.934 1 98.88 252 LEU B C 1
ATOM 4246 O O . LEU B 1 252 ? 11.219 22.672 3.66 1 98.88 252 LEU B O 1
ATOM 4250 N N . ALA B 1 253 ? 10.391 20.578 3.412 1 98.88 253 ALA B N 1
ATOM 4251 C CA . ALA B 1 253 ? 10.359 20.297 4.844 1 98.88 253 ALA B CA 1
ATOM 4252 C C . ALA B 1 253 ? 11.75 20.375 5.453 1 98.88 253 ALA B C 1
ATOM 4254 O O . ALA B 1 253 ? 11.938 20.953 6.527 1 98.88 253 ALA B O 1
ATOM 4255 N N . ASN B 1 254 ? 12.719 19.828 4.773 1 98.62 254 ASN B N 1
ATOM 4256 C CA . ASN B 1 254 ? 14.078 19.812 5.297 1 98.62 254 ASN B CA 1
ATOM 4257 C C . ASN B 1 254 ? 14.703 21.203 5.277 1 98.62 254 ASN B C 1
ATOM 4259 O O . ASN B 1 254 ? 15.445 21.578 6.191 1 98.62 254 ASN B O 1
ATOM 4263 N N . GLN B 1 255 ? 14.438 21.969 4.207 1 98.56 255 GLN B N 1
ATOM 4264 C CA . GLN B 1 255 ? 14.914 23.344 4.172 1 98.56 255 GLN B CA 1
ATOM 4265 C C . GLN B 1 255 ? 14.344 24.156 5.332 1 98.56 255 GLN B C 1
ATOM 4267 O O . GLN B 1 255 ? 15.07 24.891 6.004 1 98.56 255 GLN B O 1
ATOM 4272 N N . ALA B 1 256 ? 13.07 24.031 5.527 1 98.75 256 ALA B N 1
ATOM 4273 C CA . ALA B 1 256 ? 12.43 24.75 6.629 1 98.75 256 ALA B CA 1
ATOM 4274 C C . ALA B 1 256 ? 13.008 24.312 7.973 1 98.75 256 ALA B C 1
ATOM 4276 O O . ALA B 1 256 ? 13.305 25.156 8.828 1 98.75 256 ALA B O 1
ATOM 4277 N N . ALA B 1 257 ? 13.219 23.031 8.117 1 98.44 257 ALA B N 1
ATOM 4278 C CA . ALA B 1 257 ? 13.695 22.469 9.375 1 98.44 257 ALA B CA 1
ATOM 4279 C C . ALA B 1 257 ? 15.164 22.797 9.609 1 98.44 257 ALA B C 1
ATOM 4281 O O . ALA B 1 257 ? 15.664 22.688 10.727 1 98.44 257 ALA B O 1
ATOM 4282 N N . SER B 1 258 ? 15.859 23.156 8.586 1 97.75 258 SER B N 1
ATOM 4283 C CA . SER B 1 258 ? 17.281 23.5 8.719 1 97.75 258 SER B CA 1
ATOM 4284 C C . SER B 1 258 ? 17.453 24.875 9.359 1 97.75 258 SER B C 1
ATOM 4286 O O . SER B 1 258 ? 18.516 25.172 9.906 1 97.75 258 SER B O 1
ATOM 4288 N N . ILE B 1 259 ? 16.422 25.719 9.344 1 97.5 259 ILE B N 1
ATOM 4289 C CA . ILE B 1 259 ? 16.594 27.062 9.867 1 97.5 259 ILE B CA 1
ATOM 4290 C C . ILE B 1 259 ? 15.664 27.281 11.062 1 97.5 259 ILE B C 1
ATOM 4292 O O . ILE B 1 259 ? 15.75 28.297 11.75 1 97.5 259 ILE B O 1
ATOM 4296 N N . SER B 1 260 ? 14.703 26.453 11.289 1 98.31 260 SER B N 1
ATOM 4297 C CA . SER B 1 260 ? 13.789 26.422 12.43 1 98.31 260 SER B CA 1
ATOM 4298 C C . SER B 1 260 ? 13.602 25.016 12.969 1 98.31 260 SER B C 1
ATOM 4300 O O . SER B 1 260 ? 13.414 24.078 12.188 1 98.31 260 SER B O 1
ATOM 4302 N N . LYS B 1 261 ? 13.609 24.812 14.273 1 98.31 261 LYS B N 1
ATOM 4303 C CA . LYS B 1 261 ? 13.578 23.484 14.867 1 98.31 261 LYS B CA 1
ATOM 4304 C C . LYS B 1 261 ? 12.211 22.828 14.68 1 98.31 261 LYS B C 1
ATOM 4306 O O . LYS B 1 261 ? 11.211 23.297 15.227 1 98.31 261 LYS B O 1
ATOM 4311 N N . ALA B 1 262 ? 12.172 21.734 13.969 1 98.56 262 ALA B N 1
ATOM 4312 C CA . ALA B 1 262 ? 10.93 20.984 13.82 1 98.56 262 ALA B CA 1
ATOM 4313 C C . ALA B 1 262 ? 10.539 20.297 15.133 1 98.56 262 ALA B C 1
ATOM 4315 O O . ALA B 1 262 ? 11.328 19.562 15.711 1 98.56 262 ALA B O 1
ATOM 4316 N N . VAL B 1 263 ? 9.297 20.547 15.586 1 98.75 263 VAL B N 1
ATOM 4317 C CA . VAL B 1 263 ? 8.844 19.953 16.844 1 98.75 263 VAL B CA 1
ATOM 4318 C C . VAL B 1 263 ? 7.52 19.234 16.609 1 98.75 263 VAL B C 1
ATOM 4320 O O . VAL B 1 263 ? 7.031 18.531 17.5 1 98.75 263 VAL B O 1
ATOM 4323 N N . GLY B 1 264 ? 6.891 19.391 15.469 1 98.81 264 GLY B N 1
ATOM 4324 C CA . GLY B 1 264 ? 5.672 18.719 15.078 1 98.81 264 GLY B CA 1
ATOM 4325 C C . GLY B 1 264 ? 5.684 18.25 13.633 1 98.81 264 GLY B C 1
ATOM 4326 O O . GLY B 1 264 ? 6.172 18.969 12.75 1 98.81 264 GLY B O 1
ATOM 4327 N N . LEU B 1 265 ? 5.215 17.109 13.359 1 98.88 265 LEU B N 1
ATOM 4328 C CA . LEU B 1 265 ? 5.023 16.578 12.016 1 98.88 265 LEU B CA 1
ATOM 4329 C C . LEU B 1 265 ? 3.758 15.727 11.93 1 98.88 265 LEU B C 1
ATOM 4331 O O . LEU B 1 265 ? 3.58 14.797 12.719 1 98.88 265 LEU B O 1
ATOM 4335 N N . THR B 1 266 ? 2.902 16.094 11.086 1 98.94 266 THR B N 1
ATOM 4336 C CA . THR B 1 266 ? 1.735 15.281 10.773 1 98.94 266 THR B CA 1
ATOM 4337 C C . THR B 1 266 ? 1.769 14.828 9.312 1 98.94 266 THR B C 1
ATOM 4339 O O . THR B 1 266 ? 2.064 15.617 8.414 1 98.94 266 THR B O 1
ATOM 4342 N N . ILE B 1 267 ? 1.585 13.57 9.086 1 98.94 267 ILE B N 1
ATOM 4343 C CA . ILE B 1 267 ? 1.268 13.047 7.766 1 98.94 267 ILE B CA 1
ATOM 4344 C C . ILE B 1 267 ? -0.194 12.609 7.719 1 98.94 267 ILE B C 1
ATOM 4346 O O . ILE B 1 267 ? -0.63 11.797 8.547 1 98.94 267 ILE B O 1
ATOM 4350 N N . ALA B 1 268 ? -0.944 13.172 6.773 1 98.81 268 ALA B N 1
ATOM 4351 C CA . ALA B 1 268 ? -2.377 12.891 6.75 1 98.81 268 ALA B CA 1
ATOM 4352 C C . ALA B 1 268 ? -2.85 12.555 5.34 1 98.81 268 ALA B C 1
ATOM 4354 O O . ALA B 1 268 ? -2.145 12.828 4.363 1 98.81 268 ALA B O 1
ATOM 4355 N N . GLU B 1 269 ? -4.012 11.906 5.281 1 98.62 269 GLU B N 1
ATOM 4356 C CA . GLU B 1 269 ? -4.844 11.617 4.117 1 98.62 269 GLU B CA 1
ATOM 4357 C C . GLU B 1 269 ? -4.145 10.656 3.16 1 98.62 269 GLU B C 1
ATOM 4359 O O . GLU B 1 269 ? -4.129 10.883 1.947 1 98.62 269 GLU B O 1
ATOM 4364 N N . HIS B 1 270 ? -3.49 9.703 3.729 1 98.81 270 HIS B N 1
ATOM 4365 C CA . HIS B 1 270 ? -3.027 8.555 2.969 1 98.81 270 HIS B CA 1
ATOM 4366 C C . HIS B 1 270 ? -4.191 7.645 2.58 1 98.81 270 HIS B C 1
ATOM 4368 O O . HIS B 1 270 ? -4.863 7.086 3.449 1 98.81 270 HIS B O 1
ATOM 4374 N N . LEU B 1 271 ? -4.516 7.547 1.294 1 98.5 271 LEU B N 1
ATOM 4375 C CA . LEU B 1 271 ? -5.582 6.699 0.763 1 98.5 271 LEU B CA 1
ATOM 4376 C C . LEU B 1 271 ? -5.012 5.605 -0.131 1 98.5 271 LEU B C 1
ATOM 4378 O O . LEU B 1 271 ? -5.031 5.727 -1.358 1 98.5 271 LEU B O 1
ATOM 4382 N N . PRO B 1 272 ? -4.562 4.508 0.462 1 98.38 272 PRO B N 1
ATOM 4383 C CA . PRO B 1 272 ? -3.914 3.434 -0.292 1 98.38 272 PRO B CA 1
ATOM 4384 C C . PRO B 1 272 ? -4.914 2.525 -1.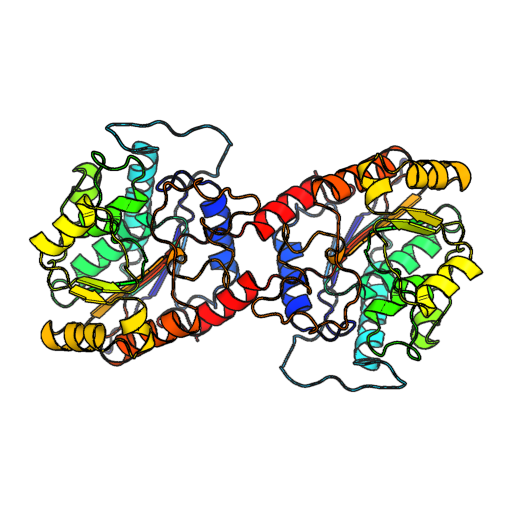005 1 98.38 272 PRO B C 1
ATOM 4386 O O . PRO B 1 272 ? -5.098 1.373 -0.606 1 98.38 272 PRO B O 1
ATOM 4389 N N . TRP B 1 273 ? -5.469 2.943 -2.062 1 97.88 273 TRP B N 1
ATOM 4390 C CA . TRP B 1 273 ? -6.543 2.283 -2.801 1 97.88 273 TRP B CA 1
ATOM 4391 C C . TRP B 1 273 ? -6.156 0.849 -3.15 1 97.88 273 TRP B C 1
ATOM 4393 O O . TRP B 1 273 ? -6.938 -0.082 -2.926 1 97.88 273 TRP B O 1
ATOM 4403 N N . ASP B 1 274 ? -4.945 0.662 -3.648 1 98.06 274 ASP B N 1
ATOM 4404 C CA . ASP B 1 274 ? -4.535 -0.675 -4.07 1 98.06 274 ASP B CA 1
ATOM 4405 C C . ASP B 1 274 ? -4.41 -1.613 -2.871 1 98.06 274 ASP B C 1
ATOM 4407 O O . ASP B 1 274 ? -4.777 -2.787 -2.953 1 98.06 274 ASP B O 1
ATOM 4411 N N . ALA B 1 275 ? -3.838 -1.1 -1.791 1 98.56 275 ALA B N 1
ATOM 4412 C CA . ALA B 1 275 ? -3.73 -1.927 -0.592 1 98.56 275 ALA B CA 1
ATOM 4413 C C . ALA B 1 275 ? -5.109 -2.344 -0.089 1 98.56 275 ALA B C 1
ATOM 4415 O O . ALA B 1 275 ? -5.309 -3.49 0.317 1 98.56 275 ALA B O 1
ATOM 4416 N N . LEU B 1 276 ? -6.023 -1.419 -0.083 1 98.12 276 LEU B N 1
ATOM 4417 C CA . LEU B 1 276 ? -7.383 -1.726 0.355 1 98.12 276 LEU B CA 1
ATOM 4418 C C . LEU B 1 276 ? -8.031 -2.756 -0.564 1 98.12 276 LEU B C 1
ATOM 4420 O O . LEU B 1 276 ? -8.656 -3.709 -0.093 1 98.12 276 LEU B O 1
ATOM 4424 N N . ASN B 1 277 ? -7.945 -2.547 -1.841 1 97.94 277 ASN B N 1
ATOM 4425 C CA . ASN B 1 277 ? -8.5 -3.484 -2.809 1 97.94 277 ASN B CA 1
ATOM 4426 C C . ASN B 1 277 ? -7.883 -4.871 -2.666 1 97.94 277 ASN B C 1
ATOM 4428 O O . ASN B 1 277 ? -8.586 -5.883 -2.766 1 97.94 277 ASN B O 1
ATOM 4432 N N . LEU B 1 278 ? -6.582 -4.898 -2.502 1 98.56 278 LEU B N 1
ATOM 4433 C CA . LEU B 1 278 ? -5.883 -6.172 -2.332 1 98.56 278 LEU B CA 1
ATOM 4434 C C . LEU B 1 278 ? -6.332 -6.871 -1.055 1 98.56 278 LEU B C 1
ATOM 4436 O O . LEU B 1 278 ? -6.539 -8.086 -1.047 1 98.56 278 LEU B O 1
ATOM 4440 N N . LYS B 1 279 ? -6.422 -6.121 0.052 1 98.38 279 LYS B N 1
ATOM 4441 C CA . LYS B 1 279 ? -6.926 -6.672 1.306 1 98.38 279 LYS B CA 1
ATOM 4442 C C . LYS B 1 279 ? -8.289 -7.332 1.106 1 98.38 279 LYS B C 1
ATOM 4444 O O . LYS B 1 279 ? -8.516 -8.453 1.562 1 98.38 279 LYS B O 1
ATOM 4449 N N . ASN B 1 280 ? -9.172 -6.609 0.459 1 97.94 280 ASN B N 1
ATOM 4450 C CA . ASN B 1 280 ? -10.5 -7.145 0.18 1 97.94 280 ASN B CA 1
ATOM 4451 C C . ASN B 1 280 ? -10.438 -8.383 -0.712 1 97.94 280 ASN B C 1
ATOM 4453 O O . ASN B 1 280 ? -11.156 -9.352 -0.49 1 97.94 280 ASN B O 1
ATOM 4457 N N . MET B 1 281 ? -9.594 -8.305 -1.714 1 98.62 281 MET B N 1
ATOM 4458 C CA . MET B 1 281 ? -9.391 -9.438 -2.609 1 98.62 281 MET B CA 1
ATOM 4459 C C . MET B 1 281 ? -8.961 -10.672 -1.831 1 98.62 281 MET B C 1
ATOM 4461 O O . MET B 1 281 ? -9.531 -11.75 -2.012 1 98.62 281 MET B O 1
ATOM 4465 N N . LEU B 1 282 ? -7.953 -10.539 -0.972 1 98.75 282 LEU B N 1
ATOM 4466 C CA . LEU B 1 282 ? -7.414 -11.648 -0.187 1 98.75 282 LEU B CA 1
ATOM 4467 C C . LEU B 1 282 ? -8.5 -12.266 0.691 1 98.75 282 LEU B C 1
ATOM 4469 O O . LEU B 1 282 ? -8.547 -13.484 0.849 1 98.75 282 LEU B O 1
ATOM 4473 N N . GLU B 1 283 ? -9.383 -11.492 1.198 1 98.31 283 GLU B N 1
ATOM 4474 C CA . GLU B 1 283 ? -10.461 -11.969 2.062 1 98.31 283 GLU B CA 1
ATOM 4475 C C . GLU B 1 283 ? -11.469 -12.805 1.279 1 98.31 283 GLU B C 1
ATOM 4477 O O . GLU B 1 283 ? -12.219 -13.586 1.864 1 98.31 283 GLU B O 1
ATOM 4482 N N . GLU B 1 284 ? -11.469 -12.633 -0.024 1 98.44 284 GLU B N 1
ATOM 4483 C CA . GLU B 1 284 ? -12.484 -13.297 -0.837 1 98.44 284 GLU B CA 1
ATOM 4484 C C . GLU B 1 284 ? -11.914 -14.516 -1.554 1 98.44 284 GLU B C 1
ATOM 4486 O O . GLU B 1 284 ? -12.648 -15.273 -2.184 1 98.44 284 GLU B O 1
ATOM 4491 N N . LEU B 1 285 ? -10.633 -14.727 -1.49 1 98.69 285 LEU B N 1
ATOM 4492 C CA . LEU B 1 285 ? -9.992 -15.82 -2.209 1 98.69 285 LEU B CA 1
ATOM 4493 C C . LEU B 1 285 ? -10.109 -17.125 -1.433 1 98.69 285 LEU B C 1
ATOM 4495 O O . LEU B 1 285 ? -10.188 -17.109 -0.202 1 98.69 285 LEU B O 1
ATOM 4499 N N . PRO B 1 286 ? -10.148 -18.234 -2.104 1 97.75 286 PRO B N 1
ATOM 4500 C CA . PRO B 1 286 ? -10.148 -19.516 -1.407 1 97.75 286 PRO B CA 1
ATOM 4501 C C . PRO B 1 286 ? -8.859 -19.766 -0.632 1 97.75 286 PRO B C 1
ATOM 4503 O O . PRO B 1 286 ? -7.793 -19.297 -1.028 1 97.75 286 PRO B O 1
ATOM 4506 N N . LEU B 1 287 ? -8.938 -20.484 0.504 1 96.56 287 LEU B N 1
ATOM 4507 C CA . LEU B 1 287 ? -7.828 -20.969 1.315 1 96.56 287 LEU B CA 1
ATOM 4508 C C . LEU B 1 287 ? -7.348 -19.891 2.277 1 96.56 287 LEU B C 1
ATOM 4510 O O . LEU B 1 287 ? -6.98 -20.172 3.418 1 96.56 287 LEU B O 1
ATOM 4514 N N . ILE B 1 288 ? -7.41 -18.578 1.751 1 97.31 288 ILE B N 1
ATOM 4515 C CA . ILE B 1 288 ? -6.805 -17.547 2.576 1 97.31 288 ILE B CA 1
ATOM 4516 C C . ILE B 1 288 ? -7.895 -16.688 3.215 1 97.31 288 ILE B C 1
ATOM 4518 O O . ILE B 1 288 ? -7.715 -16.156 4.312 1 97.31 288 ILE B O 1
ATOM 4522 N N . GLY B 1 289 ? -8.969 -16.578 2.551 1 92.94 289 GLY B N 1
ATOM 4523 C CA . GLY B 1 289 ? -10.047 -15.734 3.027 1 92.94 289 GLY B CA 1
ATOM 4524 C C . GLY B 1 289 ? -10.805 -16.328 4.195 1 92.94 289 GLY B C 1
ATOM 4525 O O . GLY B 1 289 ? -10.484 -17.438 4.652 1 92.94 289 GLY B O 1
ATOM 4526 N N . LYS B 1 290 ? -11.758 -15.594 4.777 1 77.81 290 LYS B N 1
ATOM 4527 C CA . LYS B 1 290 ? -12.57 -15.992 5.922 1 77.81 290 LYS B CA 1
ATOM 4528 C C . LYS B 1 290 ? -13.453 -17.188 5.582 1 77.81 290 LYS B C 1
ATOM 4530 O O . LYS B 1 290 ? -13.82 -17.391 4.422 1 77.81 290 LYS B O 1
#

Sequence (580 aa):
MSSINKPLRLIFPQWQGGDNPPYYLGSQLLAWLSPDPKGAVEEVPVPKPTGEPLQEENGIVGRSILIDQLSEARQLIEKHTPDSLVVLGGDCLVSLAPFSWLLEKYKDKLGILWIDSHPDVQTPKEYKNAHAHVLGELMGNGDSDFTRTVKHPVSPQKIMIAGIHDPLPYEANFISEHKIQTCSPEQVRSGAQPVLDWIKNEKIEYLAIHIDLDVLDPHNFRSVLFAKPGRGQHDFGDVAEGKLNIPDVVKLANQAASISKAVGLTIAEHLPWDALNLKNMLEELPLIGKMSSINKPLRLIFPQWQGGDNPPYYLGSQLLAWLSPDPKGAVEEVPVPKPTGEPLQEENGIVGRSILIDQLSEARQLIEKHTPDSLVVLGGDCLVSLAPFSWLLEKYKDKLGILWIDSHPDVQTPKEYKNAHAHVLGELMGNGDSDFTRTVKHPVSPQKIMIAGIHDPLPYEANFISEHKIQTCSPEQVRSGAQPVLDWIKNEKIEYLAIHIDLDVLDPHNFRSVLFAKPGRGQHDFGDVAEGKLNIPDVVKLANQAASISKAVGLTIAEHLPWDALNLKNMLEELPLIGK

InterPro domains:
  IPR006035 Ureohydrolase [PF00491] (74-220)
  IPR006035 Ureohydrolase [PS51409] (1-290)
  IPR006035 Ureohydrolase [PTHR43782] (78-273)
  IPR023696 Ureohydrolase domain superfamily [SSF52768] (9-278)

Radius of gyration: 26.45 Å; Cα contacts (8 Å, |Δi|>4): 1306; chains: 2; bounding box: 50×79×62 Å